Protein AF-C2L0Y9-F1 (afdb_monomer)

pLDDT: mean 70.51, std 27.74, range [26.98, 98.31]

Sequence (564 aa):
MEQQDEQKEKLQQEGDSGEAGSTPAENLQAAAEAVEEKLEEGKEELKNQAENLATEAQGQVEQLAEEAQDKVNEIAPEAEKQAEAAESKLEEAVQEAQAHAEEAAEKVQDKATELAKEAEAKAEEAAQEAGAKAEEVVAKAETVAAAAGAAVAEKASELKEKAETETDKKIKEIKAKKQVKDNAKAENAGKNNSALFVGVAVVLILLVLASFFALLPRNTKVNLDKYVTVSFDGYDGYGKALVKFDKDAYLKDYKKKIKLKKSGNFLQDSLTKNYGAAELLYDFYIDGNWKIEGDSSDGKLKNGETVKLSWGFNQEELEEQFKVKFTSKGTEFKVEGLKDVQLFDAFKDFDYKFTGISPEGAVEWKGTGDMDGSKGYYFTVEPSMDLKNGDKVKVKIEPANPESLIQKYGIAPKETEKEITVEGLPSYVEKADAISDSLLQDMQKEITDKIQSQLASQGEEVSFVGAEYLGYYFLTSKSANAFEHNIMFPVMKVNVQINIPDKSYNAQHSYYFTGAFTNLMDEGSGKVTVDLNDMDIPYHYATIDTGVVSWFSTVKFNFSGFED

Nearest PDB structures (foldseek):
  5u9o-assembly1_A  TM=3.501E-01  e=4.489E-02  Arabidopsis thaliana
  5u9o-assembly1_G  TM=3.694E-01  e=8.771E-02  Arabidopsis thaliana
  5u9o-assembly1_E  TM=3.237E-01  e=5.934E-02  Arabidopsis thaliana
  4xm4-assembly1_A  TM=2.301E-01  e=4.362E+00  Thermochaetoides thermophila

Foldseek 3Di:
DDDDDDDDDDDDDDDDDDDDDDDPVVVVVVVVVVVVVVVVVVVVVVVVVVVVVVVVVVVVVVVVVVVVVVVVVVCVVVCVPDPPVVVVVVVVVVVVVVVVVVVVVVVVVVVLVVVVVVVVVVLVVVPPPDDDPSVVVVVVVVVVSVVVVVVVVVVVVVVVVVVVVVVVVVVVVVVVVVVVVVVVDDDDDDDDDDDDPPVVVVVVVVVVVVVVVVPPLQAAEDAQVVQWDWAWEAAAQAIAIDIDGPLVVQCVVPQVPWAFDCPVDPVVVVCVVPDGLSRCCCPPAQVPQKDWAWPDPVRGHHQQTKIWIDGNGDQVVSCNGGSHHYPHPTDIDGHDDHHYQAEDAQCVQKDWDWDDAPQFIFIDIAGDDCQNCPLPKHKDKPPGGSHDAFDKIKIFIPPPDCSVSCRVPSYDYPDGMDIDGDAQHKYFDPDPVLPDPVQVVLLVVLQVVVQQVQQVVVPPQKDWPDKDWDAWDKDADPDPPDPFRIKIKTKIWTKMWGHDPVQRQTDIDTFMFIWIWTRFMDSRPSDTDTPSVPIHGPADWEKDFSVGDDDPGTDIDIGRGGYD

Structure (mmCIF, N/CA/C/O backbone):
data_AF-C2L0Y9-F1
#
_entry.id   AF-C2L0Y9-F1
#
loop_
_atom_site.group_PDB
_atom_site.id
_atom_site.type_symbol
_atom_site.label_atom_id
_atom_site.label_alt_id
_atom_site.label_comp_id
_atom_site.label_asym_id
_atom_site.label_entity_id
_atom_site.label_seq_id
_atom_site.pdbx_PDB_ins_code
_atom_site.Cartn_x
_atom_site.Cartn_y
_atom_site.Cartn_z
_atom_site.occupancy
_atom_site.B_iso_or_equiv
_atom_site.auth_seq_id
_atom_site.auth_comp_id
_atom_site.auth_asym_id
_atom_site.auth_atom_id
_atom_site.pdbx_PDB_model_num
ATOM 1 N N . MET A 1 1 ? -15.404 -46.368 -21.211 1.00 34.94 1 MET A N 1
ATOM 2 C CA . MET A 1 1 ? -15.241 -47.714 -20.638 1.00 34.94 1 MET A CA 1
ATOM 3 C C . MET A 1 1 ? -13.757 -47.917 -20.473 1.00 34.94 1 MET A C 1
ATOM 5 O O . MET A 1 1 ? -13.083 -47.820 -21.485 1.00 34.94 1 MET A O 1
ATOM 9 N N . GLU A 1 2 ? -13.343 -48.139 -19.222 1.00 36.06 2 GLU A N 1
ATOM 10 C CA . GLU A 1 2 ? -12.095 -48.810 -18.816 1.00 36.06 2 GLU A CA 1
ATOM 11 C C . GLU A 1 2 ? -10.774 -48.094 -19.136 1.00 36.06 2 GLU A C 1
ATOM 13 O O . GLU A 1 2 ? -10.619 -47.507 -20.195 1.00 36.06 2 GLU A O 1
ATOM 18 N N . GLN A 1 3 ? -9.737 -48.098 -18.305 1.00 29.48 3 GLN A N 1
ATOM 19 C CA . GLN A 1 3 ? -9.437 -48.502 -16.919 1.00 29.48 3 GLN A CA 1
ATOM 20 C C . GLN A 1 3 ? -7.968 -48.025 -16.759 1.00 29.48 3 GLN A C 1
ATOM 22 O O . GLN A 1 3 ? -7.199 -48.090 -17.714 1.00 29.48 3 GLN A O 1
ATOM 27 N N . GLN A 1 4 ? -7.609 -47.273 -15.716 1.00 35.81 4 GLN A N 1
ATOM 28 C CA . GLN A 1 4 ? -6.759 -47.776 -14.622 1.00 35.81 4 GLN A CA 1
ATOM 29 C C . GLN A 1 4 ? -5.983 -49.060 -14.947 1.00 35.81 4 GLN A C 1
ATOM 31 O O . GLN A 1 4 ? -6.583 -50.122 -14.946 1.00 35.81 4 GLN A O 1
ATOM 36 N N . ASP A 1 5 ? -4.671 -48.953 -15.167 1.00 34.69 5 ASP A N 1
ATOM 37 C CA . ASP A 1 5 ? -3.652 -49.777 -14.502 1.00 34.69 5 ASP A CA 1
ATOM 38 C C . ASP A 1 5 ? -2.239 -49.399 -14.984 1.00 34.69 5 ASP A C 1
ATOM 40 O O . ASP A 1 5 ? -2.066 -48.814 -16.048 1.00 34.69 5 ASP A O 1
ATOM 44 N N . GLU A 1 6 ? -1.246 -49.752 -14.164 1.00 31.70 6 GLU A N 1
ATOM 45 C CA . GLU A 1 6 ? 0.204 -49.740 -14.433 1.00 31.70 6 GLU A CA 1
ATOM 46 C C . GLU A 1 6 ? 0.991 -48.449 -14.152 1.00 31.70 6 GLU A C 1
ATOM 48 O O . GLU A 1 6 ? 1.558 -47.832 -15.046 1.00 31.70 6 GLU A O 1
ATOM 53 N N . GLN A 1 7 ? 1.195 -48.141 -12.864 1.00 30.95 7 GLN A N 1
ATOM 54 C CA . GLN A 1 7 ? 2.547 -47.814 -12.378 1.00 30.95 7 GLN A CA 1
ATOM 55 C C . GLN A 1 7 ? 2.789 -48.430 -10.994 1.00 30.95 7 GLN A C 1
ATOM 57 O O . GLN A 1 7 ? 2.624 -47.806 -9.947 1.00 30.95 7 GLN A O 1
ATOM 62 N N . LYS A 1 8 ? 3.219 -49.692 -11.010 1.00 29.78 8 LYS A N 1
ATOM 63 C CA . LYS A 1 8 ? 4.044 -50.298 -9.966 1.00 29.78 8 LYS A CA 1
ATOM 64 C C . LYS A 1 8 ? 5.277 -50.883 -10.646 1.00 29.78 8 LYS A C 1
ATOM 66 O O . LYS A 1 8 ? 5.159 -51.479 -11.707 1.00 29.78 8 LYS A O 1
ATOM 71 N N . GLU A 1 9 ? 6.401 -50.757 -9.944 1.00 32.25 9 GLU A N 1
ATOM 72 C CA . GLU A 1 9 ? 7.628 -51.550 -10.092 1.00 32.25 9 GLU A CA 1
ATOM 73 C C . GLU A 1 9 ? 8.746 -50.965 -10.983 1.00 32.25 9 GLU A C 1
ATOM 75 O O . GLU A 1 9 ? 8.845 -51.234 -12.176 1.00 32.25 9 GLU A O 1
ATOM 80 N N . LYS A 1 10 ? 9.692 -50.250 -10.350 1.00 30.34 10 LYS A N 1
ATOM 81 C CA . LYS A 1 10 ? 11.041 -50.802 -10.109 1.00 30.34 10 LYS A CA 1
ATOM 82 C C . LYS A 1 10 ? 11.876 -49.937 -9.158 1.00 30.34 10 LYS A C 1
ATOM 84 O O . LYS A 1 10 ? 12.154 -48.771 -9.410 1.00 30.34 10 LYS A O 1
ATOM 89 N N . LEU A 1 11 ? 12.263 -50.583 -8.065 1.00 30.64 11 LEU A N 1
ATOM 90 C CA . LEU A 1 11 ? 13.229 -50.185 -7.047 1.00 30.64 11 LEU A CA 1
ATOM 91 C C . LEU A 1 11 ? 14.613 -50.779 -7.387 1.00 30.64 11 LEU A C 1
ATOM 93 O O . LEU A 1 11 ? 14.685 -51.807 -8.056 1.00 30.64 11 LEU A O 1
ATOM 97 N N . GLN A 1 12 ? 15.646 -50.169 -6.792 1.00 30.48 12 GLN A N 1
ATOM 98 C CA . GLN A 1 12 ? 16.993 -50.684 -6.466 1.00 30.48 12 GLN A CA 1
ATOM 99 C C . GLN A 1 12 ? 18.135 -50.591 -7.497 1.00 30.48 12 GLN A C 1
ATOM 101 O O . GLN A 1 12 ? 18.236 -51.387 -8.426 1.00 30.48 12 GLN A O 1
ATOM 106 N N . GLN A 1 13 ? 19.107 -49.725 -7.170 1.00 31.06 13 GLN A N 1
ATOM 107 C CA . GLN A 1 13 ? 20.505 -50.133 -6.948 1.00 31.06 13 GLN A CA 1
ATOM 108 C C . GLN A 1 13 ? 21.202 -49.190 -5.935 1.00 31.06 13 GLN A C 1
ATOM 110 O O . GLN A 1 13 ? 21.219 -47.977 -6.121 1.00 31.06 13 GLN A O 1
ATOM 115 N N . GLU A 1 14 ? 21.712 -49.785 -4.848 1.00 33.28 14 GLU A N 1
ATOM 116 C CA . GLU A 1 14 ? 22.628 -49.256 -3.810 1.00 33.28 14 GLU A CA 1
ATOM 117 C C . GLU A 1 14 ? 24.024 -48.967 -4.421 1.00 33.28 14 GLU A C 1
ATOM 119 O O . GLU A 1 14 ? 24.337 -49.522 -5.470 1.00 33.28 14 GLU A O 1
ATOM 124 N N . GLY A 1 15 ? 24.960 -48.184 -3.875 1.00 30.27 15 GLY A N 1
ATOM 125 C CA . GLY A 1 15 ? 25.154 -47.516 -2.585 1.00 30.27 15 GLY A CA 1
ATOM 126 C C . GLY A 1 15 ? 26.650 -47.134 -2.442 1.00 30.27 15 GLY A C 1
ATOM 127 O O . GLY A 1 15 ? 27.455 -47.518 -3.290 1.00 30.27 15 GLY A O 1
ATOM 128 N N . ASP A 1 16 ? 26.980 -46.452 -1.335 1.00 31.52 16 ASP A N 1
ATOM 129 C CA . ASP A 1 16 ? 28.316 -46.095 -0.789 1.00 31.52 16 ASP A CA 1
ATOM 130 C C . ASP A 1 16 ? 28.848 -44.693 -1.193 1.00 31.52 16 ASP A C 1
ATOM 132 O O . ASP A 1 16 ? 28.944 -44.380 -2.373 1.00 31.52 16 ASP A O 1
ATOM 136 N N . SER A 1 17 ? 29.166 -43.740 -0.301 1.00 29.92 17 SER A N 1
ATOM 137 C CA . SER A 1 17 ? 29.747 -43.829 1.052 1.00 29.92 17 SER A CA 1
ATOM 138 C C . SER A 1 17 ? 29.563 -42.524 1.869 1.00 29.92 17 SER A C 1
ATOM 140 O O . SER A 1 17 ? 29.747 -41.445 1.300 1.00 29.92 17 SER A O 1
ATOM 142 N N . GLY A 1 18 ? 29.326 -42.608 3.194 1.00 30.64 18 GLY A N 1
ATOM 143 C CA . GLY A 1 18 ? 29.577 -41.507 4.156 1.00 30.64 18 GLY A CA 1
ATOM 144 C C . GLY A 1 18 ? 28.571 -41.323 5.313 1.00 30.64 18 GLY A C 1
ATOM 145 O O . GLY A 1 18 ? 27.658 -40.514 5.197 1.00 30.64 18 GLY A O 1
ATOM 146 N N . GLU A 1 19 ? 28.783 -42.057 6.417 1.00 31.34 19 GLU A N 1
ATOM 147 C CA . GLU A 1 19 ? 28.155 -42.020 7.767 1.00 31.34 19 GLU A CA 1
ATOM 148 C C . GLU A 1 19 ? 27.961 -40.617 8.394 1.00 31.34 19 GLU A C 1
ATOM 150 O O . GLU A 1 19 ? 28.759 -39.720 8.147 1.00 31.34 19 GLU A O 1
ATOM 155 N N . ALA A 1 20 ? 27.021 -40.339 9.308 1.00 31.22 20 ALA A N 1
ATOM 156 C CA . ALA A 1 20 ? 25.920 -41.091 9.918 1.00 31.22 20 ALA A CA 1
ATOM 157 C C . ALA A 1 20 ? 24.871 -40.057 10.388 1.00 31.22 20 ALA A C 1
ATOM 159 O O . ALA A 1 20 ? 25.172 -39.194 11.212 1.00 31.22 20 ALA A O 1
ATOM 160 N N . GLY A 1 21 ? 23.662 -40.110 9.826 1.00 32.19 21 GLY A N 1
ATOM 161 C CA . GLY A 1 21 ? 22.520 -39.292 10.239 1.00 32.19 21 GLY A CA 1
ATOM 162 C C . GLY A 1 21 ? 21.610 -40.101 11.155 1.00 32.19 21 GLY A C 1
ATOM 163 O O . GLY A 1 21 ? 21.280 -41.241 10.824 1.00 32.19 21 GLY A O 1
ATOM 164 N N . SER A 1 22 ? 21.233 -39.519 12.294 1.00 33.62 22 SER A N 1
ATOM 165 C CA . SER A 1 22 ? 20.304 -40.118 13.252 1.00 33.62 22 SER A CA 1
ATOM 166 C C . SER A 1 22 ? 18.978 -40.490 12.582 1.00 33.62 22 SER A C 1
ATOM 168 O O . SER A 1 22 ? 18.452 -39.780 11.719 1.00 33.62 22 SER A O 1
ATOM 170 N N . THR A 1 23 ? 18.440 -41.647 12.952 1.00 39.12 23 THR A N 1
ATOM 171 C CA . THR A 1 23 ? 17.192 -42.180 12.391 1.00 39.12 23 THR A CA 1
ATOM 172 C C . THR A 1 23 ? 15.957 -41.444 12.940 1.00 39.12 23 THR A C 1
ATOM 174 O O . THR A 1 23 ? 15.996 -40.906 14.047 1.00 39.12 23 THR A O 1
ATOM 177 N N . PRO A 1 24 ? 14.804 -41.454 12.234 1.00 35.44 24 PRO A N 1
ATOM 178 C CA . PRO A 1 24 ? 13.542 -40.893 12.739 1.00 35.44 24 PRO A CA 1
ATOM 179 C C . PRO A 1 24 ? 13.100 -41.458 14.101 1.00 35.44 24 PRO A C 1
ATOM 181 O O . PRO A 1 24 ? 12.383 -40.784 14.830 1.00 35.44 24 PRO A O 1
ATOM 184 N N . ALA A 1 25 ? 13.549 -42.667 14.461 1.00 32.09 25 ALA A N 1
ATOM 185 C CA . ALA A 1 25 ? 13.319 -43.273 15.770 1.00 32.09 25 ALA A CA 1
ATOM 186 C C . ALA A 1 25 ? 14.187 -42.647 16.880 1.00 32.09 25 ALA A C 1
ATOM 188 O O . ALA A 1 25 ? 13.694 -42.458 17.986 1.00 32.09 25 ALA A O 1
ATOM 189 N N . GLU A 1 26 ? 15.432 -42.259 16.582 1.00 33.50 26 GLU A N 1
ATOM 190 C CA . GLU A 1 26 ? 16.305 -41.531 17.519 1.00 33.50 26 GLU A CA 1
ATOM 191 C C . GLU A 1 26 ? 15.838 -40.081 17.713 1.00 33.50 26 GLU A C 1
ATOM 193 O O . GLU A 1 26 ? 15.889 -39.573 18.827 1.00 33.50 26 GLU A O 1
ATOM 198 N N . ASN A 1 27 ? 15.286 -39.441 16.674 1.00 33.22 27 ASN A N 1
ATOM 199 C CA . ASN A 1 27 ? 14.658 -38.119 16.800 1.00 33.22 27 ASN A CA 1
ATOM 200 C C . ASN A 1 27 ? 13.308 -38.168 17.549 1.00 33.22 27 ASN A C 1
ATOM 202 O O . ASN A 1 27 ? 12.984 -37.216 18.253 1.00 33.22 27 ASN A O 1
ATOM 206 N N . LEU A 1 28 ? 12.538 -39.263 17.449 1.00 30.70 28 LEU A N 1
ATOM 207 C CA . LEU A 1 28 ? 11.334 -39.474 18.269 1.00 30.70 28 LEU A CA 1
ATOM 208 C C . LEU A 1 28 ? 11.675 -39.793 19.728 1.00 30.70 28 LEU A C 1
ATOM 210 O O . LEU A 1 28 ? 10.949 -39.372 20.621 1.00 30.70 28 LEU A O 1
ATOM 214 N N . GLN A 1 29 ? 12.761 -40.527 19.973 1.00 34.19 29 GLN A N 1
ATOM 215 C CA . GLN A 1 29 ? 13.218 -40.829 21.325 1.00 34.19 29 GLN A CA 1
ATOM 216 C C . GLN A 1 29 ? 13.810 -39.586 22.001 1.00 34.19 29 GLN A C 1
ATOM 218 O O . GLN A 1 29 ? 13.457 -39.310 23.137 1.00 34.19 29 GLN A O 1
ATOM 223 N N . ALA A 1 30 ? 14.594 -38.776 21.284 1.00 33.28 30 ALA A N 1
ATOM 224 C CA . ALA A 1 30 ? 15.075 -37.486 21.783 1.00 33.28 30 ALA A CA 1
ATOM 225 C C . ALA A 1 30 ? 13.929 -36.483 22.024 1.00 33.28 30 ALA A C 1
ATOM 227 O O . ALA A 1 30 ? 13.977 -35.711 22.977 1.00 33.28 30 ALA A O 1
ATOM 228 N N . ALA A 1 31 ? 12.873 -36.508 21.199 1.00 31.12 31 ALA A N 1
ATOM 229 C CA . ALA A 1 31 ? 11.664 -35.714 21.429 1.00 31.12 31 ALA A CA 1
ATOM 230 C C . ALA A 1 31 ? 10.835 -36.237 22.616 1.00 31.12 31 ALA A C 1
ATOM 232 O O . ALA A 1 31 ? 10.310 -35.435 23.380 1.00 31.12 31 ALA A O 1
ATOM 233 N N . ALA A 1 32 ? 10.744 -37.557 22.808 1.00 31.89 32 ALA A N 1
ATOM 234 C CA . ALA A 1 32 ? 10.077 -38.163 23.958 1.00 31.89 32 ALA A CA 1
ATOM 235 C C . ALA A 1 32 ? 10.835 -37.894 25.267 1.00 31.89 32 ALA A C 1
ATOM 237 O O . ALA A 1 32 ? 10.204 -37.531 26.251 1.00 31.89 32 ALA A O 1
ATOM 238 N N . GLU A 1 33 ? 12.167 -37.983 25.259 1.00 36.28 33 GLU A N 1
ATOM 239 C CA . GLU A 1 33 ? 13.026 -37.660 26.405 1.00 36.28 33 GLU A CA 1
ATOM 240 C C . GLU A 1 33 ? 12.974 -36.158 26.734 1.00 36.28 33 GLU A C 1
ATOM 242 O O . GLU A 1 33 ? 12.863 -35.803 27.900 1.00 36.28 33 GLU A O 1
ATOM 247 N N . ALA A 1 34 ? 12.931 -35.268 25.732 1.00 34.47 34 ALA A N 1
ATOM 248 C CA . ALA A 1 34 ? 12.760 -33.825 25.949 1.00 34.47 34 ALA A CA 1
ATOM 249 C C . ALA A 1 34 ? 11.350 -33.442 26.443 1.00 34.47 34 ALA A C 1
ATOM 251 O O . ALA A 1 34 ? 11.187 -32.458 27.166 1.00 34.47 34 ALA A O 1
ATOM 252 N N . VAL A 1 35 ? 10.315 -34.195 26.053 1.00 33.12 35 VAL A N 1
ATOM 253 C CA . VAL A 1 35 ? 8.950 -34.043 26.584 1.00 33.12 35 VAL A CA 1
ATOM 254 C C . VAL A 1 35 ? 8.866 -34.589 28.008 1.00 33.12 35 VAL A C 1
ATOM 256 O O . VAL A 1 35 ? 8.216 -33.971 28.840 1.00 33.12 35 VAL A O 1
ATOM 259 N N . GLU A 1 36 ? 9.543 -35.696 28.311 1.00 35.75 36 GLU A N 1
ATOM 260 C CA . GLU A 1 36 ? 9.601 -36.297 29.647 1.00 35.75 36 GLU A CA 1
ATOM 261 C C . GLU A 1 36 ? 10.412 -35.428 30.624 1.00 35.75 36 GLU A C 1
ATOM 263 O O . GLU A 1 36 ? 9.969 -35.217 31.748 1.00 35.75 36 GLU A O 1
ATOM 268 N N . GLU A 1 37 ? 11.513 -34.816 30.176 1.00 37.41 37 GLU A N 1
ATOM 269 C CA . GLU A 1 37 ? 12.295 -33.827 30.933 1.00 37.41 37 GLU A CA 1
ATOM 270 C C . GLU A 1 37 ? 11.464 -32.572 31.239 1.00 37.41 37 GLU A C 1
ATOM 272 O O . GLU A 1 37 ? 11.368 -32.168 32.395 1.00 37.41 37 GLU A O 1
ATOM 277 N N . LYS A 1 38 ? 10.754 -32.016 30.245 1.00 35.28 38 LYS A N 1
ATOM 278 C CA . LYS A 1 38 ? 9.848 -30.871 30.457 1.00 35.28 38 LYS A CA 1
ATOM 279 C C . LYS A 1 38 ? 8.621 -31.205 31.305 1.00 35.28 38 LYS A C 1
ATOM 281 O O . LYS A 1 38 ? 8.091 -30.333 31.992 1.00 35.28 38 LYS A O 1
ATOM 286 N N . LEU A 1 39 ? 8.151 -32.450 31.252 1.00 33.28 39 LEU A N 1
ATOM 287 C CA . LEU A 1 39 ? 7.065 -32.940 32.096 1.00 33.28 39 LEU A CA 1
ATOM 288 C C . LEU A 1 39 ? 7.531 -33.074 33.550 1.00 33.28 39 LEU A C 1
ATOM 290 O O . LEU A 1 39 ? 6.766 -32.760 34.459 1.00 33.28 39 LEU A O 1
ATOM 294 N N . GLU A 1 40 ? 8.770 -33.509 33.776 1.00 37.25 40 GLU A N 1
ATOM 295 C CA . GLU A 1 40 ? 9.330 -33.656 35.118 1.00 37.25 40 GLU A CA 1
ATOM 296 C C . GLU A 1 40 ? 9.726 -32.306 35.727 1.00 37.25 40 GLU A C 1
ATOM 298 O O . GLU A 1 40 ? 9.403 -32.064 36.889 1.00 37.25 40 GLU A O 1
ATOM 303 N N . GLU A 1 41 ? 10.266 -31.379 34.928 1.00 38.06 41 GLU A N 1
ATOM 304 C CA . GLU A 1 41 ? 10.448 -29.972 35.314 1.00 38.06 41 GLU A CA 1
ATOM 305 C C . GLU A 1 41 ? 9.104 -29.319 35.674 1.00 38.06 41 GLU A C 1
ATOM 307 O O . GLU A 1 41 ? 8.985 -28.697 36.728 1.00 38.06 41 GLU A O 1
ATOM 312 N N . GLY A 1 42 ? 8.056 -29.533 34.868 1.00 35.34 42 GLY A N 1
ATOM 313 C CA . GLY A 1 42 ? 6.709 -29.026 35.147 1.00 35.34 42 GLY A CA 1
ATOM 314 C C . GLY A 1 42 ? 6.062 -29.646 36.394 1.00 35.34 42 GLY A C 1
ATOM 315 O O . GLY A 1 42 ? 5.389 -28.943 37.151 1.00 35.34 42 GLY A O 1
ATOM 316 N N . LYS A 1 43 ? 6.284 -30.942 36.662 1.00 36.00 43 LYS A N 1
ATOM 317 C CA . LYS A 1 43 ? 5.836 -31.607 37.902 1.00 36.00 43 LYS A CA 1
ATOM 318 C C . LYS A 1 43 ? 6.576 -31.088 39.126 1.00 36.00 43 LYS A C 1
ATOM 320 O O . LYS A 1 43 ? 5.954 -30.914 40.171 1.00 36.00 43 LYS A O 1
ATOM 325 N N . GLU A 1 44 ? 7.882 -30.870 39.021 1.00 39.56 44 GLU A N 1
ATOM 326 C CA . GLU A 1 44 ? 8.702 -30.376 40.123 1.00 39.56 44 GLU A CA 1
ATOM 327 C C . GLU A 1 44 ? 8.402 -28.899 40.412 1.00 39.56 44 GLU A C 1
ATOM 329 O O . GLU A 1 44 ? 8.277 -28.514 41.573 1.00 39.56 44 GLU A O 1
ATOM 334 N N . GLU A 1 45 ? 8.152 -28.088 39.382 1.00 38.16 45 GLU A N 1
ATOM 335 C CA . GLU A 1 45 ? 7.732 -26.691 39.512 1.00 38.16 45 GLU A CA 1
ATOM 336 C C . GLU A 1 45 ? 6.327 -26.567 40.129 1.00 38.16 45 GLU A C 1
ATOM 338 O O . GLU A 1 45 ? 6.134 -25.786 41.063 1.00 38.16 45 GLU A O 1
ATOM 343 N N . LEU A 1 46 ? 5.369 -27.404 39.709 1.00 34.62 46 LEU A N 1
ATOM 344 C CA . LEU A 1 46 ? 4.030 -27.477 40.314 1.00 34.62 46 LEU A CA 1
ATOM 345 C C . LEU A 1 46 ? 4.061 -28.011 41.751 1.00 34.62 46 LEU A C 1
ATOM 347 O O . LEU A 1 46 ? 3.355 -27.488 42.614 1.00 34.62 46 LEU A O 1
ATOM 351 N N . LYS A 1 47 ? 4.894 -29.018 42.036 1.00 39.81 47 LYS A N 1
ATOM 352 C CA . LYS A 1 47 ? 5.099 -29.542 43.392 1.00 39.81 47 LYS A CA 1
ATOM 353 C C . LYS A 1 47 ? 5.715 -28.480 44.301 1.00 39.81 47 LYS A C 1
ATOM 355 O O . LYS A 1 47 ? 5.224 -28.289 45.406 1.00 39.81 47 LYS A O 1
ATOM 360 N N . ASN A 1 48 ? 6.720 -27.748 43.827 1.00 42.69 48 ASN A N 1
ATOM 361 C CA . ASN A 1 48 ? 7.350 -26.666 44.582 1.00 42.69 48 ASN A CA 1
ATOM 362 C C . ASN A 1 48 ? 6.386 -25.489 44.798 1.00 42.69 48 ASN A C 1
ATOM 364 O O . ASN A 1 48 ? 6.387 -24.892 45.872 1.00 42.69 48 ASN A O 1
ATOM 368 N N . GLN A 1 49 ? 5.524 -25.169 43.826 1.00 38.34 49 GLN A N 1
ATOM 369 C CA . GLN A 1 49 ? 4.466 -24.168 44.004 1.00 38.34 49 GLN A CA 1
ATOM 370 C C . GLN A 1 49 ? 3.415 -24.624 45.024 1.00 38.34 49 GLN A C 1
ATOM 372 O O . GLN A 1 49 ? 3.032 -23.835 45.887 1.00 38.34 49 GLN A O 1
ATOM 377 N N . ALA A 1 50 ? 2.999 -25.892 44.982 1.00 36.06 50 ALA A N 1
ATOM 378 C CA . ALA A 1 50 ? 2.063 -26.464 45.945 1.00 36.06 50 ALA A CA 1
ATOM 379 C C . ALA A 1 50 ? 2.662 -26.560 47.361 1.00 36.06 50 ALA A C 1
ATOM 381 O O . ALA A 1 50 ? 1.986 -26.224 48.330 1.00 36.06 50 ALA A O 1
ATOM 382 N N . GLU A 1 51 ? 3.932 -26.954 47.496 1.00 40.91 51 GLU A N 1
ATOM 383 C CA . GLU A 1 51 ? 4.648 -27.010 48.777 1.00 40.91 51 GLU A CA 1
ATOM 384 C C . GLU A 1 51 ? 4.908 -25.607 49.347 1.00 40.91 51 GLU A C 1
ATOM 386 O O . GLU A 1 51 ? 4.743 -25.401 50.550 1.00 40.91 51 GLU A O 1
ATOM 391 N N . ASN A 1 52 ? 5.224 -24.615 48.506 1.00 40.75 52 ASN A N 1
ATOM 392 C CA . ASN A 1 52 ? 5.358 -23.219 48.934 1.00 40.75 52 ASN A CA 1
ATOM 393 C C . ASN A 1 52 ? 4.016 -22.627 49.380 1.00 40.75 52 ASN A C 1
ATOM 395 O O . ASN A 1 52 ? 3.959 -22.015 50.442 1.00 40.75 52 ASN A O 1
ATOM 399 N N . LEU A 1 53 ? 2.931 -22.862 48.635 1.00 36.38 53 LEU A N 1
ATOM 400 C CA . LEU A 1 53 ? 1.581 -22.431 49.018 1.00 36.38 53 LEU A CA 1
ATOM 401 C C . LEU A 1 53 ? 1.097 -23.130 50.294 1.00 36.38 53 LEU A C 1
ATOM 403 O O . LEU A 1 53 ? 0.468 -22.493 51.135 1.00 36.38 53 LEU A O 1
ATOM 407 N N . ALA A 1 54 ? 1.418 -24.414 50.476 1.00 36.47 54 ALA A N 1
ATOM 408 C CA . ALA A 1 54 ? 1.115 -25.149 51.701 1.00 36.47 54 ALA A CA 1
ATOM 409 C C . ALA A 1 54 ? 1.924 -24.625 52.897 1.00 36.47 54 ALA A C 1
ATOM 411 O O . ALA A 1 54 ? 1.379 -24.498 53.990 1.00 36.47 54 ALA A O 1
ATOM 412 N N . THR A 1 55 ? 3.194 -24.267 52.691 1.00 41.62 55 THR A N 1
ATOM 413 C CA . THR A 1 55 ? 4.059 -23.687 53.731 1.00 41.62 55 THR A CA 1
ATOM 414 C C . THR A 1 55 ? 3.622 -22.265 54.093 1.00 41.62 55 THR A C 1
ATOM 416 O O . THR A 1 55 ? 3.609 -21.905 55.268 1.00 41.62 55 THR A O 1
ATOM 419 N N . GLU A 1 56 ? 3.206 -21.463 53.111 1.00 40.69 56 GLU A N 1
ATOM 420 C CA . GLU A 1 56 ? 2.683 -20.109 53.316 1.00 40.69 56 GLU A CA 1
ATOM 421 C C . GLU A 1 56 ? 1.317 -20.139 54.021 1.00 40.69 56 GLU A C 1
ATOM 423 O O . GLU A 1 56 ? 1.101 -19.396 54.979 1.00 40.69 56 GLU A O 1
ATOM 428 N N . ALA A 1 57 ? 0.434 -21.067 53.637 1.00 36.72 57 ALA A N 1
ATOM 429 C CA . ALA A 1 57 ? -0.832 -21.308 54.326 1.00 36.72 57 ALA A CA 1
ATOM 430 C C . ALA A 1 57 ? -0.620 -21.841 55.755 1.00 36.72 57 ALA A C 1
ATOM 432 O O . ALA A 1 57 ? -1.289 -21.389 56.682 1.00 36.72 57 ALA A O 1
ATOM 433 N N . GLN A 1 58 ? 0.342 -22.747 55.966 1.00 38.47 58 GLN A N 1
ATOM 434 C CA . GLN A 1 58 ? 0.707 -23.236 57.298 1.00 38.47 58 GLN A CA 1
ATOM 435 C C . GLN A 1 58 ? 1.259 -22.103 58.176 1.00 38.47 58 GLN A C 1
ATOM 437 O O . GLN A 1 58 ? 0.864 -21.994 59.334 1.00 38.47 58 GLN A O 1
ATOM 442 N N . GLY A 1 59 ? 2.100 -21.226 57.619 1.00 40.75 59 GLY A N 1
ATOM 443 C CA . GLY A 1 59 ? 2.628 -20.053 58.316 1.00 40.75 59 GLY A CA 1
ATOM 444 C C . GLY A 1 59 ? 1.535 -19.056 58.706 1.00 40.75 59 GLY A C 1
ATOM 445 O O . GLY A 1 59 ? 1.527 -18.577 59.835 1.00 40.75 59 GLY A O 1
ATOM 446 N N . GLN A 1 60 ? 0.566 -18.793 57.823 1.00 37.72 60 GLN A N 1
ATOM 447 C CA . GLN A 1 60 ? -0.573 -17.918 58.129 1.00 37.72 60 GLN A CA 1
ATOM 448 C C . GLN A 1 60 ? -1.490 -18.513 59.207 1.00 37.72 60 GLN A C 1
ATOM 450 O O . GLN A 1 60 ? -1.976 -17.785 60.071 1.00 37.72 60 GLN A O 1
ATOM 455 N N . VAL A 1 61 ? -1.688 -19.834 59.204 1.00 34.69 61 VAL A N 1
ATOM 456 C CA . VAL A 1 61 ? -2.483 -20.537 60.224 1.00 34.69 61 VAL A CA 1
ATOM 457 C C . VAL A 1 61 ? -1.759 -20.586 61.574 1.00 34.69 61 VAL A C 1
ATOM 459 O O . VAL A 1 61 ? -2.398 -20.358 62.600 1.00 34.69 61 VAL A O 1
ATOM 462 N N . GLU A 1 62 ? -0.442 -20.820 61.605 1.00 40.81 62 GLU A N 1
ATOM 463 C CA . GLU A 1 62 ? 0.359 -20.754 62.840 1.00 40.81 62 GLU A CA 1
ATOM 464 C C . GLU A 1 62 ? 0.381 -19.336 63.417 1.00 40.81 62 GLU A C 1
ATOM 466 O O . GLU A 1 62 ? 0.180 -19.171 64.617 1.00 40.81 62 GLU A O 1
ATOM 471 N N . GLN A 1 63 ? 0.518 -18.314 62.572 1.00 40.19 63 GLN A N 1
ATOM 472 C CA . GLN A 1 63 ? 0.530 -16.912 62.991 1.00 40.19 63 GLN A CA 1
ATOM 473 C C . GLN A 1 63 ? -0.833 -16.463 63.549 1.00 40.19 63 GLN A C 1
ATOM 475 O O . GLN A 1 63 ? -0.891 -15.776 64.569 1.00 40.19 63 GLN A O 1
ATOM 480 N N . LEU A 1 64 ? -1.938 -16.914 62.943 1.00 35.41 64 LEU A N 1
ATOM 481 C CA . LEU A 1 64 ? -3.296 -16.682 63.449 1.00 35.41 64 LEU A CA 1
ATOM 482 C C . LEU A 1 64 ? -3.584 -17.462 64.743 1.00 35.41 64 LEU A C 1
ATOM 484 O O . LEU A 1 64 ? -4.293 -16.960 65.618 1.00 35.41 64 LEU A O 1
ATOM 488 N N . ALA A 1 65 ? -3.024 -18.666 64.897 1.00 36.16 65 ALA A N 1
ATOM 489 C CA . ALA A 1 65 ? -3.135 -19.452 66.124 1.00 36.16 65 ALA A CA 1
ATOM 490 C C . ALA A 1 65 ? -2.318 -18.844 67.279 1.00 36.16 65 ALA A C 1
ATOM 492 O O . ALA A 1 65 ? -2.789 -18.839 68.417 1.00 36.16 65 ALA A O 1
ATOM 493 N N . GLU A 1 66 ? -1.135 -18.288 66.999 1.00 41.97 66 GLU A N 1
ATOM 494 C CA . GLU A 1 66 ? -0.302 -17.577 67.978 1.00 41.97 66 GLU A CA 1
ATOM 495 C C . GLU A 1 66 ? -0.959 -16.255 68.412 1.00 41.97 66 GLU A C 1
ATOM 497 O O . GLU A 1 66 ? -1.096 -16.009 69.611 1.00 41.97 66 GLU A O 1
ATOM 502 N N . GLU A 1 67 ? -1.505 -15.468 67.473 1.00 39.19 67 GLU A N 1
ATOM 503 C CA . GLU A 1 67 ? -2.288 -14.260 67.790 1.00 39.19 67 GLU A CA 1
ATOM 504 C C . GLU A 1 67 ? -3.554 -14.569 68.607 1.00 39.19 67 GLU A C 1
ATOM 506 O O . GLU A 1 67 ? -3.942 -13.789 69.485 1.00 39.19 67 GLU A O 1
ATOM 511 N N . ALA A 1 68 ? -4.213 -15.701 68.343 1.00 35.59 68 ALA A N 1
ATOM 512 C CA . ALA A 1 68 ? -5.355 -16.157 69.130 1.00 35.59 68 ALA A CA 1
ATOM 513 C C . ALA A 1 68 ? -4.931 -16.587 70.546 1.00 35.59 68 ALA A C 1
ATOM 515 O O . ALA A 1 68 ? -5.605 -16.245 71.522 1.00 35.59 68 ALA A O 1
ATOM 516 N N . GLN A 1 69 ? -3.799 -17.283 70.683 1.00 36.66 69 GLN A N 1
ATOM 517 C CA . GLN A 1 69 ? -3.243 -17.710 71.969 1.00 36.66 69 GLN A CA 1
ATOM 518 C C . GLN A 1 69 ? -2.795 -16.511 72.825 1.00 36.66 69 GLN A C 1
ATOM 520 O O . GLN A 1 69 ? -3.042 -16.492 74.035 1.00 36.66 69 GLN A O 1
ATOM 525 N N . ASP A 1 70 ? -2.192 -15.493 72.210 1.00 42.16 70 ASP A N 1
ATOM 526 C CA . ASP A 1 70 ? -1.756 -14.269 72.885 1.00 42.16 70 ASP A CA 1
ATOM 527 C C . ASP A 1 70 ? -2.942 -13.422 73.351 1.00 42.16 70 ASP A C 1
ATOM 529 O O . ASP A 1 70 ? -2.973 -13.016 74.515 1.00 42.16 70 ASP A O 1
ATOM 533 N N . LYS A 1 71 ? -3.993 -13.276 72.528 1.00 40.72 71 LYS A N 1
ATOM 534 C CA . LYS A 1 71 ? -5.258 -12.643 72.952 1.00 40.72 71 LYS A CA 1
ATOM 535 C C . LYS A 1 71 ? -5.923 -13.404 74.104 1.00 40.72 71 LYS A C 1
ATOM 537 O O . LYS A 1 71 ? -6.445 -12.788 75.031 1.00 40.72 71 LYS A O 1
ATOM 542 N N . VAL A 1 72 ? -5.870 -14.739 74.106 1.00 32.72 72 VAL A N 1
ATOM 543 C CA . VAL A 1 72 ? -6.385 -15.572 75.211 1.00 32.72 72 VAL A CA 1
ATOM 544 C C . VAL A 1 72 ? -5.579 -15.372 76.504 1.00 32.72 72 VAL A C 1
ATOM 546 O O . VAL A 1 72 ? -6.168 -15.304 77.587 1.00 32.72 72 VAL A O 1
ATOM 549 N N . ASN A 1 73 ? -4.253 -15.241 76.417 1.00 40.66 73 ASN A N 1
ATOM 550 C CA . ASN A 1 73 ? -3.379 -15.010 77.572 1.00 40.66 73 ASN A CA 1
ATOM 551 C C . ASN A 1 73 ? -3.472 -13.573 78.120 1.00 40.66 73 ASN A C 1
ATOM 553 O O . ASN A 1 73 ? -3.318 -13.372 79.326 1.00 40.66 73 ASN A O 1
ATOM 557 N N . GLU A 1 74 ? -3.762 -12.591 77.264 1.00 39.00 74 GLU A N 1
ATOM 558 C CA . GLU A 1 74 ? -3.930 -11.177 77.626 1.00 39.00 74 GLU A CA 1
ATOM 559 C C . GLU A 1 74 ? -5.263 -10.912 78.354 1.00 39.00 74 GLU A C 1
ATOM 561 O O . GLU A 1 74 ? -5.321 -10.103 79.281 1.00 39.00 74 GLU A O 1
ATOM 566 N N . ILE A 1 75 ? -6.321 -11.662 78.016 1.00 35.12 75 ILE A N 1
ATOM 567 C CA . ILE A 1 75 ? -7.655 -11.558 78.642 1.00 35.12 75 ILE A CA 1
ATOM 568 C C . ILE A 1 75 ? -7.735 -12.353 79.970 1.00 35.12 75 ILE A C 1
ATOM 570 O O . ILE A 1 75 ? -8.541 -12.041 80.853 1.00 35.12 75 ILE A O 1
ATOM 574 N N . ALA A 1 76 ? -6.870 -13.358 80.164 1.00 33.00 76 ALA A N 1
ATOM 575 C CA . ALA A 1 76 ? -6.856 -14.237 81.340 1.00 33.00 76 ALA A CA 1
ATOM 576 C C . ALA A 1 76 ? -6.664 -13.544 82.719 1.00 33.00 76 ALA A C 1
ATOM 578 O O . ALA A 1 76 ? -7.326 -13.967 83.670 1.00 33.00 76 ALA A O 1
ATOM 579 N N . PRO A 1 77 ? -5.819 -12.506 82.899 1.00 37.84 77 PRO A N 1
ATOM 580 C CA . PRO A 1 77 ? -5.666 -11.833 84.196 1.00 37.84 77 PRO A CA 1
ATOM 581 C C . PRO A 1 77 ? -6.795 -10.839 84.533 1.00 37.84 77 PRO A C 1
ATOM 583 O O . PRO A 1 77 ? -7.048 -10.594 85.714 1.00 37.84 77 PRO A O 1
ATOM 586 N N . GLU A 1 78 ? -7.528 -10.303 83.548 1.00 37.19 78 GLU A N 1
ATOM 587 C CA . GLU A 1 78 ? -8.740 -9.496 83.801 1.00 37.19 78 GLU A CA 1
ATOM 588 C C . GLU A 1 78 ? -9.980 -10.365 84.112 1.00 37.19 78 GLU A C 1
ATOM 590 O O . GLU A 1 78 ? -10.950 -9.891 84.717 1.00 37.19 78 GLU A O 1
ATOM 595 N N . ALA A 1 79 ? -9.919 -11.666 83.797 1.00 33.03 79 ALA A N 1
ATOM 596 C CA . ALA A 1 79 ? -10.983 -12.651 84.004 1.00 33.03 79 ALA A CA 1
ATOM 597 C C . ALA A 1 79 ? -11.280 -12.997 85.480 1.00 33.03 79 ALA A C 1
ATOM 599 O O . ALA A 1 79 ? -12.288 -13.644 85.770 1.00 33.03 79 ALA A O 1
ATOM 600 N N . GLU A 1 80 ? -10.476 -12.541 86.447 1.00 35.22 80 GLU A N 1
ATOM 601 C CA . GLU A 1 80 ? -10.754 -12.791 87.871 1.00 35.22 80 GLU A CA 1
ATOM 602 C C . GLU A 1 80 ? -11.882 -11.907 88.449 1.00 35.22 80 GLU A C 1
ATOM 604 O O . GLU A 1 80 ? -12.341 -12.160 89.567 1.00 35.22 80 GLU A O 1
ATOM 609 N N . LYS A 1 81 ? -12.370 -10.889 87.711 1.00 42.88 81 LYS A N 1
ATOM 610 C CA . LYS A 1 81 ? -13.332 -9.899 88.242 1.00 42.88 81 LYS A CA 1
ATOM 611 C C . LYS A 1 81 ? -14.711 -9.814 87.579 1.00 42.88 81 LYS A C 1
ATOM 613 O O . LYS A 1 81 ? -15.595 -9.234 88.209 1.00 42.88 81 LYS A O 1
ATOM 618 N N . GLN A 1 82 ? -14.951 -10.364 86.385 1.00 40.03 82 GLN A N 1
ATOM 619 C CA . GLN A 1 82 ? -16.271 -10.291 85.723 1.00 40.03 82 GLN A CA 1
ATOM 620 C C . GLN A 1 82 ? -16.550 -11.531 84.856 1.00 40.03 82 GLN A C 1
ATOM 622 O O . GLN A 1 82 ? -16.145 -11.602 83.703 1.00 40.03 82 GLN A O 1
ATOM 627 N N . ALA A 1 83 ? -17.250 -12.520 85.420 1.00 35.16 83 ALA A N 1
ATOM 628 C CA . ALA A 1 83 ? -17.356 -13.863 84.839 1.00 35.16 83 ALA A CA 1
ATOM 629 C C . ALA A 1 83 ? -18.462 -14.060 83.772 1.00 35.16 83 ALA A C 1
ATOM 631 O O . ALA A 1 83 ? -18.352 -14.995 82.994 1.00 35.16 83 ALA A O 1
ATOM 632 N N . GLU A 1 84 ? -19.503 -13.219 83.686 1.00 39.09 84 GLU A N 1
ATOM 633 C CA . GLU A 1 84 ? -20.644 -13.466 82.766 1.00 39.09 84 GLU A CA 1
ATOM 634 C C . GLU A 1 84 ? -20.499 -12.804 81.380 1.00 39.09 84 GLU A C 1
ATOM 636 O O . GLU A 1 84 ? -20.952 -13.354 80.382 1.00 39.09 84 GLU A O 1
ATOM 641 N N . ALA A 1 85 ? -19.833 -11.647 81.279 1.00 36.22 85 ALA A N 1
ATOM 642 C CA . ALA A 1 85 ? -19.629 -10.954 79.998 1.00 36.22 85 ALA A CA 1
ATOM 643 C C . ALA A 1 85 ? -18.473 -11.541 79.163 1.00 36.22 85 ALA A C 1
ATOM 645 O O . ALA A 1 85 ? -18.402 -11.312 77.957 1.00 36.22 85 ALA A O 1
ATOM 646 N N . ALA A 1 86 ? -17.568 -12.284 79.807 1.00 33.44 86 ALA A N 1
ATOM 647 C CA . ALA A 1 86 ? -16.437 -12.942 79.162 1.00 33.44 86 ALA A CA 1
ATOM 648 C C . ALA A 1 86 ? -16.823 -14.302 78.552 1.00 33.44 86 ALA A C 1
ATOM 650 O O . ALA A 1 86 ? -16.296 -14.650 77.506 1.00 33.44 86 ALA A O 1
ATOM 651 N N . GLU A 1 87 ? -17.775 -15.034 79.146 1.00 36.88 87 GLU A N 1
ATOM 652 C CA . GLU A 1 87 ? -18.235 -16.348 78.655 1.00 36.88 87 GLU A CA 1
ATOM 653 C C . GLU A 1 87 ? -18.930 -16.227 77.285 1.00 36.88 87 GLU A C 1
ATOM 655 O O . GLU A 1 87 ? -18.575 -16.935 76.349 1.00 36.88 87 GLU A O 1
ATOM 660 N N . SER A 1 88 ? -19.813 -15.232 77.126 1.00 42.09 88 SER A N 1
ATOM 661 C CA . SER A 1 88 ? -20.493 -14.935 75.854 1.00 42.09 88 SER A CA 1
ATOM 662 C C . SER A 1 88 ? -19.541 -14.451 74.755 1.00 42.09 88 SER A C 1
ATOM 664 O O . SER A 1 88 ? -19.730 -14.822 73.604 1.00 42.09 88 SER A O 1
ATOM 666 N N . LYS A 1 89 ? -18.519 -13.649 75.085 1.00 38.91 89 LYS A N 1
ATOM 667 C CA . LYS A 1 89 ? -17.540 -13.160 74.097 1.00 38.91 89 LYS A CA 1
ATOM 668 C C . LYS A 1 89 ? -16.525 -14.227 73.692 1.00 38.91 89 LYS A C 1
ATOM 670 O O . LYS A 1 89 ? -16.037 -14.201 72.569 1.00 38.91 89 LYS A O 1
ATOM 675 N N . LEU A 1 90 ? -16.209 -15.152 74.600 1.00 34.09 90 LEU A N 1
ATOM 676 C CA . LEU A 1 90 ? -15.347 -16.295 74.316 1.00 34.09 90 LEU A CA 1
ATOM 677 C C . LEU A 1 90 ? -16.075 -17.319 73.429 1.00 34.09 90 LEU A C 1
ATOM 679 O O . LEU A 1 90 ? -15.470 -17.827 72.496 1.00 34.09 90 LEU A O 1
ATOM 683 N N . GLU A 1 91 ? -17.369 -17.579 73.660 1.00 40.75 91 GLU A N 1
ATOM 684 C CA . GLU A 1 91 ? -18.186 -18.418 72.763 1.00 40.75 91 GLU A CA 1
ATOM 685 C C . GLU A 1 91 ? -18.350 -17.798 71.366 1.00 40.75 91 GLU A C 1
ATOM 687 O O . GLU A 1 91 ? -18.248 -18.513 70.372 1.00 40.75 91 GLU A O 1
ATOM 692 N N . GLU A 1 92 ? -18.557 -16.481 71.275 1.00 41.44 92 GLU A N 1
ATOM 693 C CA . GLU A 1 92 ? -18.723 -15.763 70.001 1.00 41.44 92 GLU A CA 1
ATOM 694 C C . GLU A 1 92 ? -17.411 -15.735 69.190 1.00 41.44 92 GLU A C 1
ATOM 696 O O . GLU A 1 92 ? -17.416 -16.054 68.003 1.00 41.44 92 GLU A O 1
ATOM 701 N N . ALA A 1 93 ? -16.268 -15.493 69.845 1.00 36.25 93 ALA A N 1
ATOM 702 C CA . ALA A 1 93 ? -14.948 -15.537 69.206 1.00 36.25 93 ALA A CA 1
ATOM 703 C C . ALA A 1 93 ? -14.535 -16.955 68.762 1.00 36.25 93 ALA A C 1
ATOM 705 O O . ALA A 1 93 ? -13.864 -17.114 67.744 1.00 36.25 93 ALA A O 1
ATOM 706 N N . VAL A 1 94 ? -14.947 -17.995 69.499 1.00 34.66 94 VAL A N 1
ATOM 707 C CA . VAL A 1 94 ? -14.704 -19.399 69.124 1.00 34.66 94 VAL A CA 1
ATOM 708 C C . VAL A 1 94 ? -15.590 -19.816 67.947 1.00 34.66 94 VAL A C 1
ATOM 710 O O . VAL A 1 94 ? -15.109 -20.508 67.054 1.00 34.66 94 VAL A O 1
ATOM 713 N N . GLN A 1 95 ? -16.844 -19.357 67.883 1.00 42.44 95 GLN A N 1
ATOM 714 C CA . GLN A 1 95 ? -17.729 -19.617 66.740 1.00 42.44 95 GLN A CA 1
ATOM 715 C C . GLN A 1 95 ? -17.289 -18.871 65.472 1.00 42.44 95 GLN A C 1
ATOM 717 O O . GLN A 1 95 ? -17.336 -19.458 64.393 1.00 42.44 95 GLN A O 1
ATOM 722 N N . GLU A 1 96 ? -16.809 -17.627 65.583 1.00 40.75 96 GLU A N 1
ATOM 723 C CA . GLU A 1 96 ? -16.211 -16.899 64.452 1.00 40.75 96 GLU A CA 1
ATOM 724 C C . GLU A 1 96 ? -14.922 -17.572 63.962 1.00 40.75 96 GLU A C 1
ATOM 726 O O . GLU A 1 96 ? -14.751 -17.756 62.758 1.00 40.75 96 GLU A O 1
ATOM 731 N N . ALA A 1 97 ? -14.045 -18.016 64.870 1.00 35.81 97 ALA A N 1
ATOM 732 C CA . ALA A 1 97 ? -12.829 -18.744 64.501 1.00 35.81 97 ALA A CA 1
ATOM 733 C C . ALA A 1 97 ? -13.135 -20.103 63.840 1.00 35.81 97 ALA A C 1
ATOM 735 O O . ALA A 1 97 ? -12.447 -20.504 62.903 1.00 35.81 97 ALA A O 1
ATOM 736 N N . GLN A 1 98 ? -14.191 -20.791 64.282 1.00 36.38 98 GLN A N 1
ATOM 737 C CA . GLN A 1 98 ? -14.626 -22.071 63.720 1.00 36.38 98 GLN A CA 1
ATOM 738 C C . GLN A 1 98 ? -15.287 -21.902 62.339 1.00 36.38 98 GLN A C 1
ATOM 740 O O . GLN A 1 98 ? -15.005 -22.683 61.434 1.00 36.38 98 GLN A O 1
ATOM 745 N N . ALA A 1 99 ? -16.079 -20.842 62.142 1.00 42.03 99 ALA A N 1
ATOM 746 C CA . ALA A 1 99 ? -16.683 -20.505 60.851 1.00 42.03 99 ALA A CA 1
ATOM 747 C C . ALA A 1 99 ? -15.642 -20.037 59.819 1.00 42.03 99 ALA A C 1
ATOM 749 O O . ALA A 1 99 ? -15.706 -20.430 58.657 1.00 42.03 99 ALA A O 1
ATOM 750 N N . HIS A 1 100 ? -14.643 -19.255 60.242 1.00 40.38 100 HIS A N 1
ATOM 751 C CA . HIS A 1 100 ? -13.547 -18.838 59.365 1.00 40.38 100 HIS A CA 1
ATOM 752 C C . HIS A 1 100 ? -12.598 -19.990 59.010 1.00 40.38 100 HIS A C 1
ATOM 754 O O . HIS A 1 100 ? -12.080 -20.021 57.894 1.00 40.38 100 HIS A O 1
ATOM 760 N N . ALA A 1 101 ? -12.404 -20.962 59.908 1.00 34.97 101 ALA A N 1
ATOM 761 C CA . ALA A 1 101 ? -11.663 -22.186 59.606 1.00 34.97 101 ALA A CA 1
ATOM 762 C C . ALA A 1 101 ? -12.420 -23.103 58.622 1.00 34.97 101 ALA A C 1
ATOM 764 O O . ALA A 1 101 ? -11.792 -23.702 57.750 1.00 34.97 101 ALA A O 1
ATOM 765 N N . GLU A 1 102 ? -13.753 -23.182 58.714 1.00 38.56 102 GLU A N 1
ATOM 766 C CA . GLU A 1 102 ? -14.594 -23.908 57.747 1.00 38.56 102 GLU A CA 1
ATOM 767 C C . GLU A 1 102 ? -14.626 -23.214 56.372 1.00 38.56 102 GLU A C 1
ATOM 769 O O . GLU A 1 102 ? -14.467 -23.885 55.355 1.00 38.56 102 GLU A O 1
ATOM 774 N N . GLU A 1 103 ? -14.700 -21.879 56.324 1.00 40.56 103 GLU A N 1
ATOM 775 C CA . GLU A 1 103 ? -14.641 -21.095 55.077 1.00 40.56 103 GLU A CA 1
ATOM 776 C C . GLU A 1 103 ? -13.256 -21.171 54.402 1.00 40.56 103 GLU A C 1
ATOM 778 O O . GLU A 1 103 ? -13.149 -21.218 53.174 1.00 40.56 103 GLU A O 1
ATOM 783 N N . ALA A 1 104 ? -12.175 -21.201 55.189 1.00 36.31 104 ALA A N 1
ATOM 784 C CA . ALA A 1 104 ? -10.821 -21.392 54.673 1.00 36.31 104 ALA A CA 1
ATOM 785 C C . ALA A 1 104 ? -10.614 -22.815 54.123 1.00 36.31 104 ALA A C 1
ATOM 787 O O . ALA A 1 104 ? -9.976 -22.976 53.084 1.00 36.31 104 ALA A O 1
ATOM 788 N N . ALA A 1 105 ? -11.195 -23.836 54.764 1.00 35.53 105 ALA A N 1
ATOM 789 C CA . ALA A 1 105 ? -11.172 -25.212 54.270 1.00 35.53 105 ALA A CA 1
ATOM 790 C C . ALA A 1 105 ? -11.986 -25.382 52.971 1.00 35.53 105 ALA A C 1
ATOM 792 O O . ALA A 1 105 ? -11.528 -26.058 52.050 1.00 35.53 105 ALA A O 1
ATOM 793 N N . GLU A 1 106 ? -13.140 -24.716 52.857 1.00 41.47 106 GLU A N 1
ATOM 794 C CA . GLU A 1 106 ? -13.992 -24.727 51.657 1.00 41.47 106 GLU A CA 1
ATOM 795 C C . GLU A 1 106 ? -13.304 -24.032 50.466 1.00 41.47 106 GLU A C 1
ATOM 797 O O . GLU A 1 106 ? -13.243 -24.592 49.374 1.00 41.47 106 GLU A O 1
ATOM 802 N N . LYS A 1 107 ? -12.642 -22.885 50.687 1.00 41.81 107 LYS A N 1
ATOM 803 C CA . LYS A 1 107 ? -11.859 -22.187 49.643 1.00 41.81 107 LYS A CA 1
ATOM 804 C C . LYS A 1 107 ? -10.650 -22.982 49.149 1.00 41.81 107 LYS A C 1
ATOM 806 O O . LYS A 1 107 ? -10.294 -22.889 47.975 1.00 41.81 107 LYS A O 1
ATOM 811 N N . VAL A 1 108 ? -10.004 -23.752 50.027 1.00 35.50 108 VAL A N 1
ATOM 812 C CA . VAL A 1 108 ? -8.899 -24.649 49.645 1.00 35.50 108 VAL A CA 1
ATOM 813 C C . VAL A 1 108 ? -9.428 -25.841 48.841 1.00 35.50 108 VAL A C 1
ATOM 815 O O . VAL A 1 108 ? -8.790 -26.250 47.871 1.00 35.50 108 VAL A O 1
ATOM 818 N N . GLN A 1 109 ? -10.617 -26.348 49.176 1.00 37.28 109 GLN A N 1
ATOM 819 C CA . GLN A 1 109 ? -11.281 -27.417 48.432 1.00 37.28 109 GLN A CA 1
ATOM 820 C C . GLN A 1 109 ? -11.741 -26.952 47.039 1.00 37.28 109 GLN A C 1
ATOM 822 O O . GLN A 1 109 ? -11.477 -27.639 46.052 1.00 37.28 109 GLN A O 1
ATOM 827 N N . ASP A 1 110 ? -12.324 -25.758 46.919 1.00 43.28 110 ASP A N 1
ATOM 828 C CA . ASP A 1 110 ? -12.749 -25.183 45.635 1.00 43.28 110 ASP A CA 1
ATOM 829 C C . ASP A 1 110 ? -11.561 -24.931 44.698 1.00 43.28 110 ASP A C 1
ATOM 831 O O . ASP A 1 110 ? -11.591 -25.316 43.527 1.00 43.28 110 ASP A O 1
ATOM 835 N N . LYS A 1 111 ? -10.462 -24.383 45.233 1.00 40.81 111 LYS A N 1
ATOM 836 C CA . LYS A 1 111 ? -9.249 -24.090 44.457 1.00 40.81 111 LYS A CA 1
ATOM 837 C C . LYS A 1 111 ? -8.475 -25.352 44.057 1.00 40.81 111 LYS A C 1
ATOM 839 O O . LYS A 1 111 ? -7.898 -25.401 42.974 1.00 40.81 111 LYS A O 1
ATOM 844 N N . ALA A 1 112 ? -8.517 -26.407 44.874 1.00 35.25 112 ALA A N 1
ATOM 845 C CA . ALA A 1 112 ? -8.006 -27.728 44.497 1.00 35.25 112 ALA A CA 1
ATOM 846 C C . ALA A 1 112 ? -8.834 -28.372 43.368 1.00 35.25 112 ALA A C 1
ATOM 848 O O . ALA A 1 112 ? -8.284 -29.050 42.501 1.00 35.25 112 ALA A O 1
ATOM 849 N N . THR A 1 113 ? -10.147 -28.124 43.343 1.00 38.81 113 THR A N 1
ATOM 850 C CA . THR A 1 113 ? -11.053 -28.620 42.294 1.00 38.81 113 THR A CA 1
ATOM 851 C C . THR A 1 113 ? -10.864 -27.864 40.971 1.00 38.81 113 THR A C 1
ATOM 853 O O . THR A 1 113 ? -11.017 -28.438 39.894 1.00 38.81 113 THR A O 1
ATOM 856 N N . GLU A 1 114 ? -10.507 -26.582 41.042 1.00 41.84 114 GLU A N 1
ATOM 857 C CA . GLU A 1 114 ? -10.185 -25.735 39.888 1.00 41.84 114 GLU A CA 1
ATOM 858 C C . GLU A 1 114 ? -8.856 -26.144 39.233 1.00 41.84 114 GLU A C 1
ATOM 860 O O . GLU A 1 114 ? -8.807 -26.369 38.023 1.00 41.84 114 GLU A O 1
ATOM 865 N N . LEU A 1 115 ? -7.812 -26.371 40.038 1.00 36.75 115 LEU A N 1
ATOM 866 C CA . LEU A 1 115 ? -6.507 -26.848 39.561 1.00 36.75 115 LEU A CA 1
ATOM 867 C C . LEU A 1 115 ? -6.576 -28.258 38.943 1.00 36.75 115 LEU A C 1
ATOM 869 O O . LEU A 1 115 ? -5.840 -28.555 38.003 1.00 36.75 115 LEU A O 1
ATOM 873 N N . ALA A 1 116 ? -7.493 -29.112 39.413 1.00 35.59 116 ALA A N 1
ATOM 874 C CA . ALA A 1 116 ? -7.745 -30.426 38.818 1.00 35.59 116 ALA A CA 1
ATOM 875 C C . ALA A 1 116 ? -8.347 -30.332 37.401 1.00 35.59 116 ALA A C 1
ATOM 877 O O . ALA A 1 116 ? -7.953 -31.090 36.517 1.00 35.59 116 ALA A O 1
ATOM 878 N N . LYS A 1 117 ? -9.243 -29.366 37.160 1.00 42.03 117 LYS A N 1
ATOM 879 C CA . LYS A 1 117 ? -9.840 -29.118 35.834 1.00 42.03 117 LYS A CA 1
ATOM 880 C C . LYS A 1 117 ? -8.865 -28.454 34.865 1.00 42.03 117 LYS A C 1
ATOM 882 O O . LYS A 1 117 ? -8.905 -28.719 33.668 1.00 42.03 117 LYS A O 1
ATOM 887 N N . GLU A 1 118 ? -7.972 -27.606 35.370 1.00 40.59 118 GLU A N 1
ATOM 888 C CA . GLU A 1 118 ? -6.936 -26.977 34.545 1.00 40.59 118 GLU A CA 1
ATOM 889 C C . GLU A 1 118 ? -5.877 -27.997 34.082 1.00 40.59 118 GLU A C 1
ATOM 891 O O . GLU A 1 118 ? -5.374 -27.916 32.959 1.00 40.59 118 GLU A O 1
ATOM 896 N N . ALA A 1 119 ? -5.583 -29.003 34.914 1.00 35.44 119 ALA A N 1
ATOM 897 C CA . ALA A 1 119 ? -4.745 -30.143 34.545 1.00 35.44 119 ALA A CA 1
ATOM 898 C C . ALA A 1 119 ? -5.426 -31.077 33.522 1.00 35.44 119 ALA A C 1
ATOM 900 O O . ALA A 1 119 ? -4.754 -31.582 32.623 1.00 35.44 119 ALA A O 1
ATOM 901 N N . GLU A 1 120 ? -6.748 -31.264 33.616 1.00 37.59 120 GLU A N 1
ATOM 902 C CA . GLU A 1 120 ? -7.565 -32.022 32.652 1.00 37.59 120 GLU A CA 1
ATOM 903 C C . GLU A 1 120 ? -7.555 -31.358 31.263 1.00 37.59 120 GLU A C 1
ATOM 905 O O . GLU A 1 120 ? -7.277 -32.017 30.262 1.00 37.59 120 GLU A O 1
ATOM 910 N N . ALA A 1 121 ? -7.722 -30.032 31.209 1.00 41.66 121 ALA A N 1
ATOM 911 C CA . ALA A 1 121 ? -7.701 -29.262 29.963 1.00 41.66 121 ALA A CA 1
ATOM 912 C C . ALA A 1 121 ? -6.320 -29.259 29.277 1.00 41.66 121 ALA A C 1
ATOM 914 O O . ALA A 1 121 ? -6.228 -29.433 28.061 1.00 41.66 121 ALA A O 1
ATOM 915 N N . LYS A 1 122 ? -5.230 -29.127 30.049 1.00 39.75 122 LYS A N 1
ATOM 916 C CA . LYS A 1 122 ? -3.855 -29.185 29.511 1.00 39.75 122 LYS A CA 1
ATOM 917 C C . LYS A 1 122 ? -3.454 -30.596 29.056 1.00 39.75 122 LYS A C 1
ATOM 919 O O . LYS A 1 122 ? -2.622 -30.732 28.161 1.00 39.75 122 LYS A O 1
ATOM 924 N N . ALA A 1 123 ? -4.056 -31.642 29.624 1.00 33.06 123 ALA A N 1
ATOM 925 C CA . ALA A 1 123 ? -3.883 -33.023 29.169 1.00 33.06 123 ALA A CA 1
ATOM 926 C C . ALA A 1 123 ? -4.667 -33.321 27.874 1.00 33.06 123 ALA A C 1
ATOM 928 O O . ALA A 1 123 ? -4.193 -34.093 27.040 1.00 33.06 123 ALA A O 1
ATOM 929 N N . GLU A 1 124 ? -5.827 -32.686 27.680 1.00 37.12 124 GLU A N 1
ATOM 930 C CA . GLU A 1 124 ? -6.635 -32.777 26.454 1.00 37.12 124 GLU A CA 1
ATOM 931 C C . GLU A 1 124 ? -5.965 -32.055 25.268 1.00 37.12 124 GLU A C 1
ATOM 933 O O . GLU A 1 124 ? -5.983 -32.551 24.139 1.00 37.12 124 GLU A O 1
ATOM 938 N N . GLU A 1 125 ? -5.293 -30.930 25.534 1.00 37.16 125 GLU A N 1
ATOM 939 C CA . GLU A 1 125 ? -4.534 -30.153 24.542 1.00 37.16 125 GLU A CA 1
ATOM 940 C C . GLU A 1 125 ? -3.250 -30.877 24.083 1.00 37.16 125 GLU A C 1
ATOM 942 O O . GLU A 1 125 ? -2.888 -30.833 22.907 1.00 37.16 125 GLU A O 1
ATOM 947 N N . ALA A 1 126 ? -2.605 -31.639 24.973 1.00 34.88 126 ALA A N 1
ATOM 948 C CA . ALA A 1 126 ? -1.428 -32.454 24.653 1.00 34.88 126 ALA A CA 1
ATOM 949 C C . ALA A 1 126 ? -1.751 -33.763 23.891 1.00 34.88 126 ALA A C 1
ATOM 951 O O . ALA A 1 126 ? -0.841 -34.437 23.407 1.00 34.88 126 ALA A O 1
ATOM 952 N N . ALA A 1 127 ? -3.029 -34.137 23.751 1.00 35.12 127 ALA A N 1
ATOM 953 C CA . ALA A 1 127 ? -3.462 -35.409 23.160 1.00 35.12 127 ALA A CA 1
ATOM 954 C C . ALA A 1 127 ? -3.766 -35.358 21.645 1.00 35.12 127 ALA A C 1
ATOM 956 O O . ALA A 1 127 ? -4.225 -36.357 21.083 1.00 35.12 127 ALA A O 1
ATOM 957 N N . GLN A 1 128 ? -3.493 -34.244 20.952 1.00 39.97 128 GLN A N 1
ATOM 958 C CA . GLN A 1 128 ? -3.715 -34.146 19.498 1.00 39.97 128 GLN A CA 1
ATOM 959 C C . GLN A 1 128 ? -2.573 -34.681 18.609 1.00 39.97 128 GLN A C 1
ATOM 961 O O . GLN A 1 128 ? -2.770 -34.790 17.401 1.00 39.97 128 GLN A O 1
ATOM 966 N N . GLU A 1 129 ? -1.454 -35.161 19.167 1.00 35.94 129 GLU A N 1
ATOM 967 C CA . GLU A 1 129 ? -0.427 -35.918 18.421 1.00 35.94 129 GLU A CA 1
ATOM 968 C C . GLU A 1 129 ? 0.224 -37.038 19.266 1.00 35.94 129 GLU A C 1
ATOM 970 O O . GLU A 1 129 ? 1.376 -36.930 19.660 1.00 35.94 129 GLU A O 1
ATOM 975 N N . ALA A 1 130 ? -0.506 -38.124 19.560 1.00 28.86 130 ALA A N 1
ATOM 976 C CA . ALA A 1 130 ? -0.006 -39.514 19.679 1.00 28.86 130 ALA A CA 1
ATOM 977 C C . ALA A 1 130 ? -1.006 -40.395 20.449 1.00 28.86 130 ALA A C 1
ATOM 979 O O . ALA A 1 130 ? -1.359 -40.136 21.596 1.00 28.86 130 ALA A O 1
ATOM 980 N N . GLY A 1 131 ? -1.448 -41.488 19.826 1.00 33.00 131 GLY A N 1
ATOM 981 C CA . GLY A 1 131 ? -2.418 -42.410 20.414 1.00 33.00 131 GLY A CA 1
ATOM 982 C C . GLY A 1 131 ? -1.866 -43.335 21.512 1.00 33.00 131 GLY A C 1
ATOM 983 O O . GLY A 1 131 ? -0.752 -43.849 21.426 1.00 33.00 131 GLY A O 1
ATOM 984 N N . ALA A 1 132 ? -2.755 -43.631 22.469 1.00 33.94 132 ALA A N 1
ATOM 985 C CA . ALA A 1 132 ? -2.852 -44.853 23.285 1.00 33.94 132 ALA A CA 1
ATOM 986 C C . ALA A 1 132 ? -1.886 -45.101 24.472 1.00 33.94 132 ALA A C 1
ATOM 988 O O . ALA A 1 132 ? -1.774 -46.242 24.917 1.00 33.94 132 ALA A O 1
ATOM 989 N N . LYS A 1 133 ? -1.272 -44.072 25.078 1.00 38.28 133 LYS A N 1
ATOM 990 C CA . LYS A 1 133 ? -0.653 -44.180 26.430 1.00 38.28 133 LYS A CA 1
ATOM 991 C C . LYS A 1 133 ? -1.237 -43.233 27.500 1.00 38.28 133 LYS A C 1
ATOM 993 O O . LYS A 1 133 ? -0.756 -43.219 28.628 1.00 38.28 133 LYS A O 1
ATOM 998 N N . ALA A 1 134 ? -2.296 -42.488 27.177 1.00 31.72 134 ALA A N 1
ATOM 999 C CA . ALA A 1 134 ? -2.897 -41.471 28.049 1.00 31.72 134 ALA A CA 1
ATOM 1000 C C . ALA A 1 134 ? -3.660 -42.040 29.267 1.00 31.72 134 ALA A C 1
ATOM 1002 O O . ALA A 1 134 ? -3.611 -41.457 30.345 1.00 31.72 134 ALA A O 1
ATOM 1003 N N . GLU A 1 135 ? -4.299 -43.209 29.149 1.00 34.22 135 GLU A N 1
ATOM 1004 C CA . GLU A 1 135 ? -5.108 -43.780 30.244 1.00 34.22 135 GLU A CA 1
ATOM 1005 C C . GLU A 1 135 ? -4.267 -44.223 31.460 1.00 34.22 135 GLU A C 1
ATOM 1007 O O . GLU A 1 135 ? -4.747 -44.179 32.591 1.00 34.22 135 GLU A O 1
ATOM 1012 N N . GLU A 1 136 ? -2.992 -44.594 31.271 1.00 34.59 136 GLU A N 1
ATOM 1013 C CA . GLU A 1 136 ? -2.116 -45.010 32.382 1.00 34.59 136 GLU A CA 1
ATOM 1014 C C . GLU A 1 136 ? -1.540 -43.812 33.164 1.00 34.59 136 GLU A C 1
ATOM 1016 O O . GLU A 1 136 ? -1.289 -43.906 34.369 1.00 34.59 136 GLU A O 1
ATOM 1021 N N . VAL A 1 137 ? -1.352 -42.671 32.490 1.00 31.75 137 VAL A N 1
ATOM 1022 C CA . VAL A 1 137 ? -0.836 -41.427 33.086 1.00 31.75 137 VAL A CA 1
ATOM 1023 C C . VAL A 1 137 ? -1.934 -40.708 33.875 1.00 31.75 137 VAL A C 1
ATOM 1025 O O . VAL A 1 137 ? -1.673 -40.252 34.988 1.00 31.75 137 VAL A O 1
ATOM 1028 N N . VAL A 1 138 ? -3.173 -40.705 33.365 1.00 33.00 138 VAL A N 1
ATOM 1029 C CA . VAL A 1 138 ? -4.359 -40.176 34.065 1.00 33.00 138 VAL A CA 1
ATOM 1030 C C . VAL A 1 138 ? -4.638 -40.973 35.345 1.00 33.00 138 VAL A C 1
ATOM 1032 O O . VAL A 1 138 ? -4.760 -40.384 36.417 1.00 33.00 138 VAL A O 1
ATOM 1035 N N . ALA A 1 139 ? -4.594 -42.309 35.285 1.00 38.75 139 ALA A N 1
ATOM 1036 C CA . ALA A 1 139 ? -4.825 -43.154 36.459 1.00 38.75 139 ALA A CA 1
ATOM 1037 C C . ALA A 1 139 ? -3.750 -42.984 37.556 1.00 38.75 139 ALA A C 1
ATOM 1039 O O . ALA A 1 139 ? -4.058 -43.034 38.748 1.00 38.75 139 ALA A O 1
ATOM 1040 N N . LYS A 1 140 ? -2.479 -42.753 37.188 1.00 36.88 140 LYS A N 1
ATOM 1041 C CA . LYS A 1 140 ? -1.404 -42.491 38.165 1.00 36.88 140 LYS A CA 1
ATOM 1042 C C . LYS A 1 140 ? -1.494 -41.081 38.761 1.00 36.88 140 LYS A C 1
ATOM 1044 O O . LYS A 1 140 ? -1.280 -40.934 39.965 1.00 36.88 140 LYS A O 1
ATOM 1049 N N . ALA A 1 141 ? -1.874 -40.072 37.977 1.00 30.41 141 ALA A N 1
ATOM 1050 C CA . ALA A 1 141 ? -2.095 -38.708 38.462 1.00 30.41 141 ALA A CA 1
ATOM 1051 C C . ALA A 1 141 ? -3.287 -38.618 39.438 1.00 30.41 141 ALA A C 1
ATOM 1053 O O . ALA A 1 141 ? -3.164 -37.993 40.493 1.00 30.41 141 ALA A O 1
ATOM 1054 N N . GLU A 1 142 ? -4.383 -39.336 39.165 1.00 33.22 142 GLU A N 1
ATOM 1055 C CA . GLU A 1 142 ? -5.532 -39.454 40.076 1.00 33.22 142 GLU A CA 1
ATOM 1056 C C . GLU A 1 142 ? -5.144 -40.089 41.422 1.00 33.22 142 GLU A C 1
ATOM 1058 O O . GLU A 1 142 ? -5.575 -39.623 42.478 1.00 33.22 142 GLU A O 1
ATOM 1063 N N . THR A 1 143 ? -4.274 -41.109 41.421 1.00 34.59 143 THR A N 1
ATOM 1064 C CA . THR A 1 143 ? -3.828 -41.759 42.671 1.00 34.59 143 THR A CA 1
ATOM 1065 C C . THR A 1 143 ? -2.912 -40.885 43.532 1.00 34.59 143 THR A C 1
ATOM 1067 O O . THR A 1 143 ? -2.985 -40.958 44.759 1.00 34.59 143 THR A O 1
ATOM 1070 N N . VAL A 1 144 ? -2.083 -40.031 42.923 1.00 33.09 144 VAL A N 1
ATOM 1071 C CA . VAL A 1 144 ? -1.187 -39.110 43.647 1.00 33.09 144 VAL A CA 1
ATOM 1072 C C . VAL A 1 144 ? -1.960 -37.900 44.186 1.00 33.09 144 VAL A C 1
ATOM 1074 O O . VAL A 1 144 ? -1.741 -37.503 45.332 1.00 33.09 144 VAL A O 1
ATOM 1077 N N . ALA A 1 145 ? -2.929 -37.376 43.427 1.00 31.69 145 ALA A N 1
ATOM 1078 C CA . ALA A 1 145 ? -3.826 -36.308 43.872 1.00 31.69 145 ALA A CA 1
ATOM 1079 C C . ALA A 1 145 ? -4.764 -36.766 45.008 1.00 31.69 145 ALA A C 1
ATOM 1081 O O . ALA A 1 145 ? -4.960 -36.040 45.985 1.00 31.69 145 ALA A O 1
ATOM 1082 N N . ALA A 1 146 ? -5.273 -38.002 44.943 1.00 38.44 146 ALA A N 1
ATOM 1083 C CA . ALA A 1 146 ? -6.074 -38.592 46.015 1.00 38.44 146 ALA A CA 1
ATOM 1084 C C . ALA A 1 146 ? -5.254 -38.848 47.295 1.00 38.44 146 ALA A C 1
ATOM 1086 O O . ALA A 1 146 ? -5.756 -38.628 48.398 1.00 38.44 146 ALA A O 1
ATOM 1087 N N . ALA A 1 147 ? -3.987 -39.264 47.170 1.00 37.09 147 ALA A N 1
ATOM 1088 C CA . ALA A 1 147 ? -3.095 -39.474 48.313 1.00 37.09 147 ALA A CA 1
ATOM 1089 C C . ALA A 1 147 ? -2.700 -38.155 49.008 1.00 37.09 147 ALA A C 1
ATOM 1091 O O . ALA A 1 147 ? -2.653 -38.104 50.238 1.00 37.09 147 ALA A O 1
ATOM 1092 N N . ALA A 1 148 ? -2.480 -37.079 48.244 1.00 32.38 148 ALA A N 1
ATOM 1093 C CA . ALA A 1 148 ? -2.211 -35.746 48.785 1.00 32.38 148 ALA A CA 1
ATOM 1094 C C . ALA A 1 148 ? -3.453 -35.133 49.461 1.00 32.38 148 ALA A C 1
ATOM 1096 O O . ALA A 1 148 ? -3.352 -34.612 50.572 1.00 32.38 148 ALA A O 1
ATOM 1097 N N . GLY A 1 149 ? -4.638 -35.271 48.855 1.00 32.97 149 GLY A N 1
ATOM 1098 C CA . GLY A 1 149 ? -5.903 -34.836 49.459 1.00 32.97 149 GLY A CA 1
ATOM 1099 C C . GLY A 1 149 ? -6.252 -35.591 50.749 1.00 32.97 149 GLY A C 1
ATOM 1100 O O . GLY A 1 149 ? -6.719 -34.985 51.713 1.00 32.97 149 GLY A O 1
ATOM 1101 N N . ALA A 1 150 ? -5.961 -36.895 50.809 1.00 37.62 150 ALA A N 1
ATOM 1102 C CA . ALA A 1 150 ? -6.178 -37.710 52.004 1.00 37.62 150 ALA A CA 1
ATOM 1103 C C . ALA A 1 150 ? -5.227 -37.340 53.160 1.00 37.62 150 ALA A C 1
ATOM 1105 O O . ALA A 1 150 ? -5.683 -37.209 54.294 1.00 37.62 150 ALA A O 1
ATOM 1106 N N . ALA A 1 151 ? -3.940 -37.095 52.882 1.00 36.16 151 ALA A N 1
ATOM 1107 C CA . ALA A 1 151 ? -2.959 -36.706 53.903 1.00 36.16 151 ALA A CA 1
ATOM 1108 C C . ALA A 1 151 ? -3.247 -35.319 54.518 1.00 36.16 151 ALA A C 1
ATOM 1110 O O . ALA A 1 151 ? -3.000 -35.095 55.706 1.00 36.16 151 ALA A O 1
ATOM 1111 N N . VAL A 1 152 ? -3.808 -34.397 53.728 1.00 30.64 152 VAL A N 1
ATOM 1112 C CA . VAL A 1 152 ? -4.221 -33.057 54.182 1.00 30.64 152 VAL A CA 1
ATOM 1113 C C . VAL A 1 152 ? -5.515 -33.118 55.004 1.00 30.64 152 VAL A C 1
ATOM 1115 O O . VAL A 1 152 ? -5.611 -32.456 56.038 1.00 30.64 152 VAL A O 1
ATOM 1118 N N . ALA A 1 153 ? -6.476 -33.964 54.620 1.00 35.56 153 ALA A N 1
ATOM 1119 C CA . ALA A 1 153 ? -7.701 -34.190 55.392 1.00 35.56 153 ALA A CA 1
ATOM 1120 C C . ALA A 1 153 ? -7.432 -34.889 56.741 1.00 35.56 153 ALA A C 1
ATOM 1122 O O . ALA A 1 153 ? -8.036 -34.534 57.755 1.00 35.56 153 ALA A O 1
ATOM 1123 N N . GLU A 1 154 ? -6.489 -35.837 56.777 1.00 37.88 154 GLU A N 1
ATOM 1124 C CA . GLU A 1 154 ? -6.073 -36.538 57.998 1.00 37.88 154 GLU A CA 1
ATOM 1125 C C . GLU A 1 154 ? -5.395 -35.570 58.985 1.00 37.88 154 GLU A C 1
ATOM 1127 O O . GLU A 1 154 ? -5.836 -35.453 60.130 1.00 37.88 154 GLU A O 1
ATOM 1132 N N . LYS A 1 155 ? -4.434 -34.755 58.523 1.00 35.81 155 LYS A N 1
ATOM 1133 C CA . LYS A 1 155 ? -3.772 -33.708 59.330 1.00 35.81 155 LYS A CA 1
ATOM 1134 C C . LYS A 1 155 ? -4.724 -32.610 59.820 1.00 35.81 155 LYS A C 1
ATOM 1136 O O . LYS A 1 155 ? -4.575 -32.143 60.951 1.00 35.81 155 LYS A O 1
ATOM 1141 N N . ALA A 1 156 ? -5.709 -32.211 59.011 1.00 31.94 156 ALA A N 1
ATOM 1142 C CA . ALA A 1 156 ? -6.743 -31.253 59.411 1.00 31.94 156 ALA A CA 1
ATOM 1143 C C . ALA A 1 156 ? -7.668 -31.823 60.504 1.00 31.94 156 ALA A C 1
ATOM 1145 O O . ALA A 1 156 ? -8.065 -31.099 61.419 1.00 31.94 156 ALA A O 1
ATOM 1146 N N . SER A 1 157 ? -7.959 -33.129 60.462 1.00 36.38 157 SER A N 1
ATOM 1147 C CA . SER A 1 157 ? -8.743 -33.809 61.500 1.00 36.38 157 SER A CA 1
ATOM 1148 C C . SER A 1 157 ? -7.978 -33.961 62.824 1.00 36.38 157 SER A C 1
ATOM 1150 O O . SER A 1 157 ? -8.544 -33.693 63.883 1.00 36.38 157 SER A O 1
ATOM 1152 N N . GLU A 1 158 ? -6.673 -34.260 62.775 1.00 39.12 158 GLU A N 1
ATOM 1153 C CA . GLU A 1 158 ? -5.810 -34.354 63.965 1.00 39.12 158 GLU A CA 1
ATOM 1154 C C . GLU A 1 158 ? -5.638 -32.998 64.675 1.00 39.12 158 GLU A C 1
ATOM 1156 O O . GLU A 1 158 ? -5.575 -32.929 65.907 1.00 39.12 158 GLU A O 1
ATOM 1161 N N . LEU A 1 159 ? -5.576 -31.902 63.909 1.00 31.62 159 LEU A N 1
ATOM 1162 C CA . LEU A 1 159 ? -5.489 -30.536 64.438 1.00 31.62 159 LEU A CA 1
ATOM 1163 C C . LEU A 1 159 ? -6.821 -30.064 65.044 1.00 31.62 159 LEU A C 1
ATOM 1165 O O . LEU A 1 159 ? -6.810 -29.411 66.090 1.00 31.62 159 LEU A O 1
ATOM 1169 N N . LYS A 1 160 ? -7.957 -30.461 64.454 1.00 33.25 160 LYS A N 1
ATOM 1170 C CA . LYS A 1 160 ? -9.302 -30.216 64.999 1.00 33.25 160 LYS A CA 1
ATOM 1171 C C . LYS A 1 160 ? -9.519 -30.949 66.329 1.00 33.25 160 LYS A C 1
ATOM 1173 O O . LYS A 1 160 ? -9.985 -30.345 67.292 1.00 33.25 160 LYS A O 1
ATOM 1178 N N . GLU A 1 161 ? -9.084 -32.206 66.429 1.00 37.81 161 GLU A N 1
ATOM 1179 C CA . GLU A 1 161 ? -9.210 -33.010 67.654 1.00 37.81 161 GLU A CA 1
ATOM 1180 C C . GLU A 1 161 ? -8.296 -32.502 68.789 1.00 37.81 161 GLU A C 1
ATOM 1182 O O . GLU A 1 161 ? -8.706 -32.452 69.954 1.00 37.81 161 GLU A O 1
ATOM 1187 N N . LYS A 1 162 ? -7.075 -32.037 68.471 1.00 36.06 162 LYS A N 1
ATOM 1188 C CA . LYS A 1 162 ? -6.173 -31.381 69.443 1.00 36.06 162 LYS A CA 1
ATOM 1189 C C . LYS A 1 162 ? -6.713 -30.040 69.954 1.00 36.06 162 LYS A C 1
ATOM 1191 O O . LYS A 1 162 ? -6.546 -29.734 71.137 1.00 36.06 162 LYS A O 1
ATOM 1196 N N . ALA A 1 163 ? -7.351 -29.254 69.085 1.00 30.97 163 ALA A N 1
ATOM 1197 C CA . ALA A 1 163 ? -7.962 -27.975 69.445 1.00 30.97 163 ALA A CA 1
ATOM 1198 C C . ALA A 1 163 ? -9.214 -28.160 70.324 1.00 30.97 163 ALA A C 1
ATOM 1200 O O . ALA A 1 163 ? -9.367 -27.453 71.322 1.00 30.97 163 ALA A O 1
ATOM 1201 N N . GLU A 1 164 ? -10.066 -29.150 70.033 1.00 34.44 164 GLU A N 1
ATOM 1202 C CA . GLU A 1 164 ? -11.231 -29.488 70.868 1.00 34.44 164 GLU A CA 1
ATOM 1203 C C . GLU A 1 164 ? -10.812 -30.031 72.251 1.00 34.44 164 GLU A C 1
ATOM 1205 O O . GLU A 1 164 ? -11.365 -29.623 73.276 1.00 34.44 164 GLU A O 1
ATOM 1210 N N . THR A 1 165 ? -9.776 -30.879 72.320 1.00 36.41 165 THR A N 1
ATOM 1211 C CA . THR A 1 165 ? -9.348 -31.524 73.579 1.00 36.41 165 THR A CA 1
ATOM 1212 C C . THR A 1 165 ? -8.660 -30.592 74.580 1.00 36.41 165 THR A C 1
ATOM 1214 O O . THR A 1 165 ? -8.931 -30.705 75.778 1.00 36.41 165 THR A O 1
ATOM 1217 N N . GLU A 1 166 ? -7.801 -29.660 74.155 1.00 37.53 166 GLU A N 1
ATOM 1218 C CA . GLU A 1 166 ? -7.178 -28.684 75.073 1.00 37.53 166 GLU A CA 1
ATOM 1219 C C . GLU A 1 166 ? -8.162 -27.572 75.502 1.00 37.53 166 GLU A C 1
ATOM 1221 O O . GLU A 1 166 ? -8.083 -27.070 76.631 1.00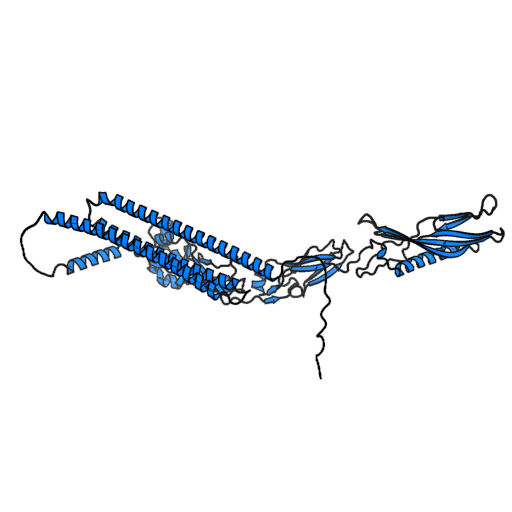 37.53 166 GLU A O 1
ATOM 1226 N N . THR A 1 167 ? -9.162 -27.259 74.668 1.00 33.41 167 THR A N 1
ATOM 1227 C CA . THR A 1 167 ? -10.224 -26.276 74.965 1.00 33.41 167 THR A CA 1
ATOM 1228 C C . THR A 1 167 ? -11.237 -26.817 75.978 1.00 33.41 167 THR A C 1
ATOM 1230 O O . THR A 1 167 ? -11.526 -26.163 76.988 1.00 33.41 167 THR A O 1
ATOM 1233 N N . ASP A 1 168 ? -11.686 -28.065 75.812 1.00 40.62 168 ASP A N 1
ATOM 1234 C CA . ASP A 1 168 ? -12.569 -28.747 76.769 1.00 40.62 168 ASP A CA 1
ATOM 1235 C C . ASP A 1 168 ? -11.924 -28.928 78.150 1.00 40.62 168 ASP A C 1
ATOM 1237 O O . ASP A 1 168 ? -12.597 -28.888 79.189 1.00 40.62 168 ASP A O 1
ATOM 1241 N N . LYS A 1 169 ? -10.603 -29.117 78.179 1.00 43.91 169 LYS A N 1
ATOM 1242 C CA . LYS A 1 169 ? -9.813 -29.290 79.404 1.00 43.91 169 LYS A CA 1
ATOM 1243 C C . LYS A 1 169 ? -9.743 -27.990 80.210 1.00 43.91 169 LYS A C 1
ATOM 1245 O O . LYS A 1 169 ? -9.991 -28.021 81.417 1.00 43.91 169 LYS A O 1
ATOM 1250 N N . LYS A 1 170 ? -9.534 -26.843 79.549 1.00 42.56 170 LYS A N 1
ATOM 1251 C CA . LYS A 1 170 ? -9.561 -25.509 80.180 1.00 42.56 170 LYS A CA 1
ATOM 1252 C C . LYS A 1 170 ? -10.972 -25.102 80.633 1.00 42.56 170 LYS A C 1
ATOM 1254 O O . LYS A 1 170 ? -11.124 -24.592 81.745 1.00 42.56 170 LYS A O 1
ATOM 1259 N N . ILE A 1 171 ? -12.020 -25.416 79.862 1.00 38.72 171 ILE A N 1
ATOM 1260 C CA . ILE A 1 171 ? -13.427 -25.186 80.259 1.00 38.72 171 ILE A CA 1
ATOM 1261 C C . ILE A 1 171 ? -13.810 -26.044 81.480 1.00 38.72 171 ILE A C 1
ATOM 1263 O O . ILE A 1 171 ? -14.484 -25.563 82.400 1.00 38.72 171 ILE A O 1
ATOM 1267 N N . LYS A 1 172 ? -13.353 -27.304 81.548 1.00 46.50 172 LYS A N 1
ATOM 1268 C CA . LYS A 1 172 ? -13.554 -28.177 82.721 1.00 46.50 172 LYS A CA 1
ATOM 1269 C C . LYS A 1 172 ? -12.783 -27.705 83.954 1.00 46.50 172 LYS A C 1
ATOM 1271 O O . LYS A 1 172 ? -13.350 -27.751 85.044 1.00 46.50 172 LYS A O 1
ATOM 1276 N N . GLU A 1 173 ? -11.554 -27.205 83.818 1.00 43.50 173 GLU A N 1
ATOM 1277 C CA . GLU A 1 173 ? -10.798 -26.621 84.940 1.00 43.50 173 GLU A CA 1
ATOM 1278 C C . GLU A 1 173 ? -11.461 -25.354 85.506 1.00 43.50 173 GLU A C 1
ATOM 1280 O O . GLU A 1 173 ? -11.492 -25.168 86.727 1.00 43.50 173 GLU A O 1
ATOM 1285 N N . ILE A 1 174 ? -12.056 -24.516 84.650 1.00 42.66 174 ILE A N 1
ATOM 1286 C CA . ILE A 1 174 ? -12.815 -23.321 85.057 1.00 42.66 174 ILE A CA 1
ATOM 1287 C C . ILE A 1 174 ? -14.124 -23.718 85.769 1.00 42.66 174 ILE A C 1
ATOM 1289 O O . ILE A 1 174 ? -14.439 -23.176 86.834 1.00 42.66 174 ILE A O 1
ATOM 1293 N N . LYS A 1 175 ? -14.847 -24.733 85.268 1.00 43.31 175 LYS A N 1
ATOM 1294 C CA . LYS A 1 175 ? -16.056 -25.285 85.921 1.00 43.31 175 LYS A CA 1
ATOM 1295 C C . LYS A 1 175 ? -15.745 -25.983 87.256 1.00 43.31 175 LYS A C 1
ATOM 1297 O O . LYS A 1 175 ? -16.506 -25.832 88.214 1.00 43.31 175 LYS A O 1
ATOM 1302 N N . ALA A 1 176 ? -14.613 -26.680 87.363 1.00 44.91 176 ALA A N 1
ATOM 1303 C CA . ALA A 1 176 ? -14.171 -27.335 88.598 1.00 44.91 176 ALA A CA 1
ATOM 1304 C C . ALA A 1 176 ? -13.745 -26.323 89.679 1.00 44.91 176 ALA A C 1
ATOM 1306 O O . ALA A 1 176 ? -14.088 -26.489 90.850 1.00 44.91 176 ALA A O 1
ATOM 1307 N N . LYS A 1 177 ? -13.077 -25.222 89.302 1.00 44.12 177 LYS A N 1
ATOM 1308 C CA . LYS A 1 177 ? -12.712 -24.137 90.235 1.00 44.12 177 LYS A CA 1
ATOM 1309 C C . LYS A 1 177 ? -13.928 -23.334 90.734 1.00 44.12 177 LYS A C 1
ATOM 1311 O O . LYS A 1 177 ? -13.869 -22.798 91.842 1.00 44.12 177 LYS A O 1
ATOM 1316 N N . LYS A 1 178 ? -15.048 -23.322 89.992 1.00 41.56 178 LYS A N 1
ATOM 1317 C CA . LYS A 1 178 ? -16.352 -22.779 90.438 1.00 41.56 178 LYS A CA 1
ATOM 1318 C C . LYS A 1 178 ? -17.032 -23.691 91.477 1.00 41.56 178 LYS A C 1
ATOM 1320 O O . LYS A 1 178 ? -17.448 -23.206 92.523 1.00 41.56 178 LYS A O 1
ATOM 1325 N N . GLN A 1 179 ? -17.000 -25.019 91.295 1.00 39.47 179 GLN A N 1
ATOM 1326 C CA . GLN A 1 179 ? -17.512 -25.973 92.301 1.00 39.47 179 GLN A CA 1
ATOM 1327 C C . GLN A 1 179 ? -16.721 -25.981 93.625 1.00 39.47 179 GLN A C 1
ATOM 1329 O O . GLN A 1 179 ? -17.301 -26.250 94.676 1.00 39.47 179 GLN A O 1
ATOM 1334 N N . VAL A 1 180 ? -15.422 -25.654 93.612 1.00 41.38 180 VAL A N 1
ATOM 1335 C CA . VAL A 1 180 ? -14.609 -25.548 94.844 1.00 41.38 180 VAL A CA 1
ATOM 1336 C C . VAL A 1 180 ? -14.877 -24.240 95.611 1.00 41.38 180 VAL A C 1
ATOM 1338 O O . VAL A 1 180 ? -14.763 -24.228 96.836 1.00 41.38 180 VAL A O 1
ATOM 1341 N N . LYS A 1 181 ? -15.298 -23.155 94.938 1.00 41.75 181 LYS A N 1
ATOM 1342 C CA . LYS A 1 181 ? -15.691 -21.889 95.595 1.00 41.75 181 LYS A CA 1
ATOM 1343 C C . LYS A 1 181 ? -17.145 -21.879 96.087 1.00 41.75 181 LYS A C 1
ATOM 1345 O O . LYS A 1 181 ? -17.415 -21.235 97.099 1.00 41.75 181 LYS A O 1
ATOM 1350 N N . ASP A 1 182 ? -18.037 -22.647 95.460 1.00 38.28 182 ASP A N 1
ATOM 1351 C CA . ASP A 1 182 ? -19.446 -22.741 95.876 1.00 38.28 182 ASP A CA 1
ATOM 1352 C C . ASP A 1 182 ? -19.676 -23.768 97.012 1.00 38.28 182 ASP A C 1
ATOM 1354 O O . ASP A 1 182 ? -20.610 -23.624 97.801 1.00 38.28 182 ASP A O 1
ATOM 1358 N N . ASN A 1 183 ? -18.765 -24.735 97.208 1.00 39.81 183 ASN A N 1
ATOM 1359 C CA . ASN A 1 183 ? -18.822 -25.710 98.314 1.00 39.81 183 ASN A CA 1
ATOM 1360 C C . ASN A 1 183 ? -18.240 -25.221 99.660 1.00 39.81 183 ASN A C 1
ATOM 1362 O O . ASN A 1 183 ? -18.175 -25.994 100.615 1.00 39.81 183 ASN A O 1
ATOM 1366 N N . ALA A 1 184 ? -17.865 -23.942 99.789 1.00 38.50 184 ALA A N 1
ATOM 1367 C CA . ALA A 1 184 ? -17.443 -23.350 101.066 1.00 38.50 184 ALA A CA 1
ATOM 1368 C C . ALA A 1 184 ? -18.530 -22.505 101.762 1.00 38.50 184 ALA A C 1
ATOM 1370 O O . ALA A 1 184 ? -18.265 -21.933 102.823 1.00 38.50 184 ALA A O 1
ATOM 1371 N N . LYS A 1 185 ? -19.758 -22.414 101.222 1.00 34.66 185 LYS A N 1
ATOM 1372 C CA . LYS A 1 185 ? -20.865 -21.769 101.947 1.00 34.66 185 LYS A CA 1
ATOM 1373 C C . LYS A 1 185 ? -22.261 -22.192 101.467 1.00 34.66 185 LYS A C 1
ATOM 1375 O O . LYS A 1 185 ? -22.931 -21.419 100.795 1.00 34.66 185 LYS A O 1
ATOM 1380 N N . ALA A 1 186 ? -22.702 -23.385 101.876 1.00 30.25 186 ALA A N 1
ATOM 1381 C CA . ALA A 1 186 ? -23.982 -23.620 102.574 1.00 30.25 186 ALA A CA 1
ATOM 1382 C C . ALA A 1 186 ? -24.426 -25.101 102.502 1.00 30.25 186 ALA A C 1
ATOM 1384 O O . ALA A 1 186 ? -25.266 -25.486 101.695 1.00 30.25 186 ALA A O 1
ATOM 1385 N N . GLU A 1 187 ? -23.954 -25.910 103.453 1.00 29.20 187 GLU A N 1
ATOM 1386 C CA . GLU A 1 187 ? -24.891 -26.642 104.322 1.00 29.20 187 GLU A CA 1
ATOM 1387 C C . GLU A 1 187 ? -25.789 -25.580 105.002 1.00 29.20 187 GLU A C 1
ATOM 1389 O O . GLU A 1 187 ? -25.279 -24.559 105.454 1.00 29.20 187 GLU A O 1
ATOM 1394 N N . ASN A 1 188 ? -27.110 -25.664 105.127 1.00 31.28 188 ASN A N 1
ATOM 1395 C CA . ASN A 1 188 ? -28.005 -26.799 105.295 1.00 31.28 188 ASN A CA 1
ATOM 1396 C C . ASN A 1 188 ? -29.459 -26.324 105.026 1.00 31.28 188 ASN A C 1
ATOM 1398 O O . ASN A 1 188 ? -29.747 -25.135 105.144 1.00 31.28 188 ASN A O 1
ATOM 1402 N N . ALA A 1 189 ? -30.368 -27.285 104.805 1.00 27.27 189 ALA A N 1
ATOM 1403 C CA . ALA A 1 189 ? -31.844 -27.184 104.763 1.00 27.27 189 ALA A CA 1
ATOM 1404 C C . ALA A 1 189 ? -32.537 -26.997 103.386 1.00 27.27 189 ALA A C 1
ATOM 1406 O O . ALA A 1 189 ? -33.003 -25.929 103.020 1.00 27.27 189 ALA A O 1
ATOM 1407 N N . GLY A 1 190 ? -32.699 -28.114 102.666 1.00 26.98 190 GLY A N 1
ATOM 1408 C CA . GLY A 1 190 ? -33.971 -28.857 102.656 1.00 26.98 190 GLY A CA 1
ATOM 1409 C C . GLY A 1 190 ? -35.213 -28.298 101.927 1.00 26.98 190 GLY A C 1
ATOM 1410 O O . GLY A 1 190 ? -35.887 -27.407 102.429 1.00 26.98 190 GLY A O 1
ATOM 1411 N N . LYS A 1 191 ? -35.632 -29.080 100.913 1.00 27.05 191 LYS A N 1
ATOM 1412 C CA . LYS A 1 191 ? -37.015 -29.421 100.483 1.00 27.05 191 LYS A CA 1
ATOM 1413 C C . LYS A 1 191 ? -37.768 -28.548 99.434 1.00 27.05 191 LYS A C 1
ATOM 1415 O O . LYS A 1 191 ? -38.391 -27.544 99.738 1.00 27.05 191 LYS A O 1
ATOM 1420 N N . ASN A 1 192 ? -37.747 -29.069 98.195 1.00 36.34 192 ASN A N 1
ATOM 1421 C CA . ASN A 1 192 ? -38.817 -29.262 97.187 1.00 36.34 192 ASN A CA 1
ATOM 1422 C C . ASN A 1 192 ? -39.964 -28.230 96.974 1.00 36.34 192 ASN A C 1
ATOM 1424 O O . ASN A 1 192 ? -40.861 -28.120 97.799 1.00 36.34 192 ASN A O 1
ATOM 1428 N N . ASN A 1 193 ? -40.066 -27.651 95.758 1.00 27.67 193 ASN A N 1
ATOM 1429 C CA . ASN A 1 193 ? -41.112 -27.972 94.754 1.00 27.67 193 ASN A CA 1
ATOM 1430 C C . ASN A 1 193 ? -41.094 -27.074 93.484 1.00 27.67 193 ASN A C 1
ATOM 1432 O O . ASN A 1 193 ? -40.882 -25.868 93.518 1.00 27.67 193 ASN A O 1
ATOM 1436 N N . SER A 1 194 ? -41.372 -27.765 92.378 1.00 31.88 194 SER A N 1
ATOM 1437 C CA . SER A 1 194 ? -41.682 -27.459 90.970 1.00 31.88 194 SER A CA 1
ATOM 1438 C C . SER A 1 194 ? -42.321 -26.118 90.521 1.00 31.88 194 SER A C 1
ATOM 1440 O O . SER A 1 194 ? -43.363 -25.700 91.017 1.00 31.88 194 SER A O 1
ATOM 1442 N N . ALA A 1 195 ? -41.800 -25.624 89.384 1.00 36.59 195 ALA A N 1
ATOM 1443 C CA . ALA A 1 195 ? -42.536 -25.386 88.123 1.00 36.59 195 ALA A CA 1
ATOM 1444 C C . ALA A 1 195 ? -43.400 -24.124 87.878 1.00 36.59 195 ALA A C 1
ATOM 1446 O O . ALA A 1 195 ? -44.260 -24.178 87.003 1.00 36.59 195 ALA A O 1
ATOM 1447 N N . LEU A 1 196 ? -43.143 -22.960 88.495 1.00 32.56 196 LEU A N 1
ATOM 1448 C CA . LEU A 1 196 ? -43.860 -21.729 88.077 1.00 32.56 196 LEU A CA 1
ATOM 1449 C C . LEU A 1 196 ? -43.026 -20.460 87.823 1.00 32.56 196 LEU A C 1
ATOM 1451 O O . LEU A 1 196 ? -43.595 -19.436 87.463 1.00 32.56 196 LEU A O 1
ATOM 1455 N N . PHE A 1 197 ? -41.691 -20.516 87.894 1.00 33.31 197 PHE A N 1
ATOM 1456 C CA . PHE A 1 197 ? -40.837 -19.326 87.694 1.00 33.31 197 PHE A CA 1
ATOM 1457 C C . PHE A 1 197 ? -39.918 -19.358 86.459 1.00 33.31 197 PHE A C 1
ATOM 1459 O O . PHE A 1 197 ? -39.315 -18.343 86.126 1.00 33.31 197 PHE A O 1
ATOM 1466 N N . VAL A 1 198 ? -39.868 -20.466 85.711 1.00 33.56 198 VAL A N 1
ATOM 1467 C CA . VAL A 1 198 ? -39.025 -20.576 84.499 1.00 33.56 198 VAL A CA 1
ATOM 1468 C C . VAL A 1 198 ? -39.727 -20.011 83.252 1.00 33.56 198 VAL A C 1
ATOM 1470 O O . VAL A 1 198 ? -39.075 -19.465 82.369 1.00 33.56 198 VAL A O 1
ATOM 1473 N N . GLY A 1 199 ? -41.066 -20.034 83.204 1.00 30.83 199 GLY A N 1
ATOM 1474 C C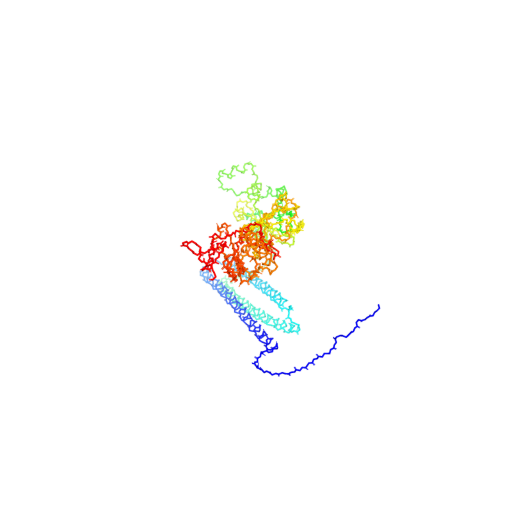A . GLY A 1 199 ? -41.830 -19.482 82.076 1.00 30.83 199 GLY A CA 1
ATOM 1475 C C . GLY A 1 199 ? -41.814 -17.949 81.992 1.00 30.83 199 GLY A C 1
ATOM 1476 O O . GLY A 1 199 ? -41.784 -17.397 80.899 1.00 30.83 199 GLY A O 1
ATOM 1477 N N . VAL A 1 200 ? -41.780 -17.245 83.129 1.00 31.78 200 VAL A N 1
ATOM 1478 C CA . VAL A 1 200 ? -41.809 -15.768 83.162 1.00 31.78 200 VAL A CA 1
ATOM 1479 C C . VAL A 1 200 ? -40.424 -15.168 82.878 1.00 31.78 200 VAL A C 1
ATOM 1481 O O . VAL A 1 200 ? -40.331 -14.137 82.219 1.00 31.78 200 VAL A O 1
ATOM 1484 N N . ALA A 1 201 ? -39.342 -15.841 83.285 1.00 36.22 201 ALA A N 1
ATOM 1485 C CA . ALA A 1 201 ? -37.971 -15.393 83.034 1.00 36.22 201 ALA A CA 1
ATOM 1486 C C . ALA A 1 201 ? -37.537 -15.584 81.568 1.00 36.22 201 ALA A C 1
ATOM 1488 O O . ALA A 1 201 ? -36.946 -14.677 80.989 1.00 36.22 201 ALA A O 1
ATOM 1489 N N . VAL A 1 202 ? -37.896 -16.705 80.928 1.00 38.44 202 VAL A N 1
ATOM 1490 C CA . VAL A 1 202 ? -37.591 -16.949 79.503 1.00 38.44 202 VAL A CA 1
ATOM 1491 C C . VAL A 1 202 ? -38.378 -16.000 78.591 1.00 38.44 202 VAL A C 1
ATOM 1493 O O . VAL A 1 202 ? -37.831 -15.480 77.623 1.00 38.44 202 VAL A O 1
ATOM 1496 N N . VAL A 1 203 ? -39.635 -15.689 78.930 1.00 36.25 203 VAL A N 1
ATOM 1497 C CA . VAL A 1 203 ? -40.445 -14.711 78.183 1.00 36.25 203 VAL A CA 1
ATOM 1498 C C . VAL A 1 203 ? -39.928 -13.277 78.372 1.00 36.25 203 VAL A C 1
ATOM 1500 O O . VAL A 1 203 ? -39.930 -12.515 77.410 1.00 36.25 203 VAL A O 1
ATOM 1503 N N . LEU A 1 204 ? -39.423 -12.909 79.559 1.00 37.06 204 LEU A N 1
ATOM 1504 C CA . LEU A 1 204 ? -38.789 -11.603 79.799 1.00 37.06 204 LEU A CA 1
ATOM 1505 C C . LEU A 1 204 ? -37.438 -11.463 79.086 1.00 37.06 204 LEU A C 1
ATOM 1507 O O . LEU A 1 204 ? -37.166 -10.403 78.534 1.00 37.06 204 LEU A O 1
ATOM 1511 N N . ILE A 1 205 ? -36.627 -12.522 79.022 1.00 38.41 205 ILE A N 1
ATOM 1512 C CA . ILE A 1 205 ? -35.357 -12.527 78.278 1.00 38.41 205 ILE A CA 1
ATOM 1513 C C . ILE A 1 205 ? -35.610 -12.469 76.766 1.00 38.41 205 ILE A C 1
ATOM 1515 O O . ILE A 1 205 ? -34.974 -11.675 76.080 1.00 38.41 205 ILE A O 1
ATOM 1519 N N . LEU A 1 206 ? -36.595 -13.208 76.243 1.00 42.50 206 LEU A N 1
ATOM 1520 C CA . LEU A 1 206 ? -37.009 -13.101 74.839 1.00 42.50 206 LEU A CA 1
ATOM 1521 C C . LEU A 1 206 ? -37.629 -11.732 74.513 1.00 42.50 206 LEU A C 1
ATOM 1523 O O . LEU A 1 206 ? -37.422 -11.228 73.414 1.00 42.50 206 LEU A O 1
ATOM 1527 N N . LEU A 1 207 ? -38.335 -11.091 75.453 1.00 38.59 207 LEU A N 1
ATOM 1528 C CA . LEU A 1 207 ? -38.847 -9.722 75.295 1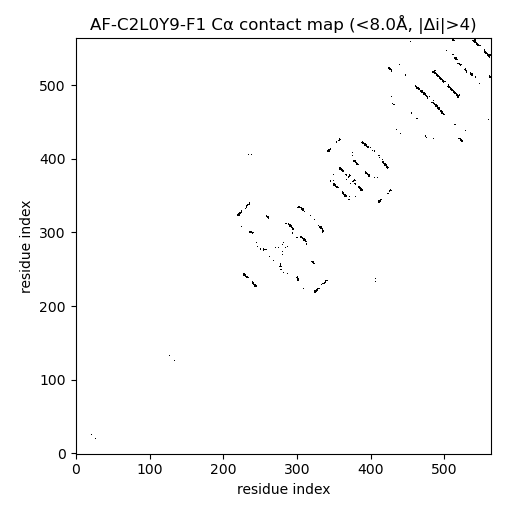.00 38.59 207 LEU A CA 1
ATOM 1529 C C . LEU A 1 207 ? -37.734 -8.671 75.331 1.00 38.59 207 LEU A C 1
ATOM 1531 O O . LEU A 1 207 ? -37.796 -7.722 74.552 1.00 38.59 207 LEU A O 1
ATOM 1535 N N . VAL A 1 208 ? -36.719 -8.834 76.184 1.00 39.84 208 VAL A N 1
ATOM 1536 C CA . VAL A 1 208 ? -35.533 -7.961 76.255 1.00 39.84 208 VAL A CA 1
ATOM 1537 C C . VAL A 1 208 ? -34.648 -8.147 75.018 1.00 39.84 208 VAL A C 1
ATOM 1539 O O . VAL A 1 208 ? -34.226 -7.157 74.433 1.00 39.84 208 VAL A O 1
ATOM 1542 N N . LEU A 1 209 ? -34.467 -9.377 74.526 1.00 38.00 209 LEU A N 1
ATOM 1543 C CA . LEU A 1 209 ? -33.788 -9.661 73.255 1.00 38.00 209 LEU A CA 1
ATOM 1544 C C . LEU A 1 209 ? -34.578 -9.127 72.052 1.00 38.00 209 LEU A C 1
ATOM 1546 O O . LEU A 1 209 ? -33.993 -8.512 71.166 1.00 38.00 209 LEU A O 1
ATOM 1550 N N . ALA A 1 210 ? -35.908 -9.272 72.034 1.00 36.66 210 ALA A N 1
ATOM 1551 C CA . ALA A 1 210 ? -36.758 -8.709 70.984 1.00 36.66 210 ALA A CA 1
ATOM 1552 C C . ALA A 1 210 ? -36.783 -7.171 71.006 1.00 36.66 210 ALA A C 1
ATOM 1554 O O . ALA A 1 210 ? -36.857 -6.555 69.944 1.00 36.66 210 ALA A O 1
ATOM 1555 N N . SER A 1 211 ? -36.693 -6.540 72.183 1.00 35.03 211 SER A N 1
ATOM 1556 C CA . SER A 1 211 ? -36.593 -5.078 72.307 1.00 35.03 211 SER A CA 1
ATOM 1557 C C . SER A 1 211 ? -35.180 -4.554 72.032 1.00 35.03 211 SER A C 1
ATOM 1559 O O . SER A 1 211 ? -35.057 -3.483 71.445 1.00 35.03 211 SER A O 1
ATOM 1561 N N . PHE A 1 212 ? -34.129 -5.332 72.298 1.00 36.38 212 PHE A N 1
ATOM 1562 C CA . PHE A 1 212 ? -32.756 -5.038 71.874 1.00 36.38 212 PHE A CA 1
ATOM 1563 C C . PHE A 1 212 ? -32.596 -5.156 70.343 1.00 36.38 212 PHE A C 1
ATOM 1565 O O . PHE A 1 212 ? -32.105 -4.229 69.700 1.00 36.38 212 PHE A O 1
ATOM 1572 N N . PHE A 1 213 ? -33.149 -6.206 69.716 1.00 36.78 213 PHE A N 1
ATOM 1573 C CA . PHE A 1 213 ? -33.221 -6.348 68.250 1.00 36.78 213 PHE A CA 1
ATOM 1574 C C . PHE A 1 213 ? -34.176 -5.348 67.571 1.00 36.78 213 PHE A C 1
ATOM 1576 O O . PHE A 1 213 ? -34.027 -5.070 66.379 1.00 36.78 213 PHE A O 1
ATOM 1583 N N . ALA A 1 214 ? -35.158 -4.794 68.291 1.00 35.84 214 ALA A N 1
ATOM 1584 C CA . ALA A 1 214 ? -36.012 -3.710 67.793 1.00 35.84 214 ALA A CA 1
ATOM 1585 C C . ALA A 1 214 ? -35.335 -2.327 67.860 1.00 35.84 214 ALA A C 1
ATOM 1587 O O . ALA A 1 214 ? -35.768 -1.414 67.154 1.00 35.84 214 ALA A O 1
ATOM 1588 N N . LEU A 1 215 ? -34.293 -2.177 68.688 1.00 33.72 215 LEU A N 1
ATOM 1589 C CA . LEU A 1 215 ? -33.510 -0.948 68.857 1.00 33.72 215 LEU A CA 1
ATOM 1590 C C . LEU A 1 215 ? -32.267 -0.886 67.955 1.00 33.72 215 LEU A C 1
ATOM 1592 O O . LEU A 1 215 ? -31.739 0.207 67.741 1.00 33.72 215 LEU A O 1
ATOM 1596 N N . LEU A 1 216 ? -31.834 -2.007 67.367 1.00 41.25 216 LEU A N 1
ATOM 1597 C CA . LEU A 1 216 ? -30.862 -1.994 66.272 1.00 41.25 216 LEU A CA 1
ATOM 1598 C C . LEU A 1 216 ? -31.490 -1.303 65.045 1.00 41.25 216 LEU A C 1
ATOM 1600 O O . LEU A 1 216 ? -32.599 -1.672 64.636 1.00 41.25 216 LEU A O 1
ATOM 1604 N N . PRO A 1 217 ? -30.836 -0.291 64.440 1.00 53.44 217 PRO A N 1
ATOM 1605 C CA . PRO A 1 217 ? -31.364 0.368 63.254 1.00 53.44 217 PRO A CA 1
ATOM 1606 C C . PRO A 1 217 ? -31.520 -0.668 62.136 1.00 53.44 217 PRO A C 1
ATOM 1608 O O . PRO A 1 217 ? -30.545 -1.158 61.577 1.00 53.44 217 PRO A O 1
ATOM 1611 N N . ARG A 1 218 ? -32.769 -1.028 61.820 1.00 62.19 218 ARG A N 1
ATOM 1612 C CA . ARG A 1 218 ? -33.081 -1.915 60.695 1.00 62.19 218 ARG A CA 1
ATOM 1613 C C . ARG A 1 218 ? -32.743 -1.191 59.395 1.00 62.19 218 ARG A C 1
ATOM 1615 O O . ARG A 1 218 ? -33.579 -0.456 58.867 1.00 62.19 218 ARG A O 1
ATOM 1622 N N . ASN A 1 219 ? -31.522 -1.387 58.906 1.00 76.75 219 ASN A N 1
ATOM 1623 C CA . ASN A 1 219 ? -31.123 -0.919 57.588 1.00 76.75 219 ASN A CA 1
ATOM 1624 C C . ASN A 1 219 ? -32.012 -1.586 56.533 1.00 76.75 219 ASN A C 1
ATOM 1626 O O . ASN A 1 219 ? -32.248 -2.798 56.565 1.00 76.75 219 ASN A O 1
ATOM 1630 N N . THR A 1 220 ? -32.548 -0.790 55.608 1.00 86.56 220 THR A N 1
ATOM 1631 C CA . THR A 1 220 ? -33.386 -1.327 54.529 1.00 86.56 220 THR A CA 1
ATOM 1632 C C . THR A 1 220 ? -32.499 -2.097 53.559 1.00 86.56 220 THR A C 1
ATOM 1634 O O . THR A 1 220 ? -31.590 -1.515 52.977 1.00 86.56 220 THR A O 1
ATOM 1637 N N . LYS A 1 221 ? -32.759 -3.395 53.360 1.00 90.50 221 LYS A N 1
ATOM 1638 C CA . LYS A 1 221 ? -32.055 -4.187 52.343 1.00 90.50 221 LYS A CA 1
ATOM 1639 C C . LYS A 1 221 ? -32.495 -3.747 50.946 1.00 90.50 221 LYS A C 1
ATOM 1641 O O . LYS A 1 221 ? -33.685 -3.826 50.620 1.00 90.50 221 LYS A O 1
ATOM 1646 N N . VAL A 1 222 ? -31.547 -3.283 50.140 1.00 92.00 222 VAL A N 1
ATOM 1647 C CA . VAL A 1 222 ? -31.779 -2.779 48.784 1.00 92.00 222 VAL A CA 1
ATOM 1648 C C . VAL A 1 222 ? -31.061 -3.687 47.793 1.00 92.00 222 VAL A C 1
ATOM 1650 O O . VAL A 1 222 ? -29.849 -3.856 47.873 1.00 92.00 222 VAL A O 1
ATOM 1653 N N . ASN A 1 223 ? -31.807 -4.295 46.875 1.00 92.62 223 ASN A N 1
ATOM 1654 C CA . ASN A 1 223 ? -31.242 -5.017 45.736 1.00 92.62 223 ASN A CA 1
ATOM 1655 C C . ASN A 1 223 ? -31.573 -4.218 44.476 1.00 92.62 223 ASN A C 1
ATOM 1657 O O . ASN A 1 223 ? -32.728 -4.204 44.056 1.00 92.62 223 ASN A O 1
ATOM 1661 N N . LEU A 1 224 ? -30.584 -3.513 43.932 1.00 93.50 224 LEU A N 1
ATOM 1662 C CA . LEU A 1 224 ? -30.746 -2.670 42.748 1.00 93.50 224 LEU A CA 1
ATOM 1663 C C . LEU A 1 224 ? -30.817 -3.484 41.458 1.00 93.50 224 LEU A C 1
ATOM 1665 O O . LEU A 1 224 ? -31.519 -3.079 40.537 1.00 93.50 224 LEU A O 1
ATOM 1669 N N . ASP A 1 225 ? -30.161 -4.645 41.424 1.00 92.19 225 ASP A N 1
ATOM 1670 C CA . ASP A 1 225 ? -30.094 -5.519 40.248 1.00 92.19 225 ASP A CA 1
ATOM 1671 C C . ASP A 1 225 ? -31.503 -5.939 39.796 1.00 92.19 225 ASP A C 1
ATOM 1673 O O . ASP A 1 225 ? -31.786 -6.040 38.607 1.00 92.19 225 ASP A O 1
ATOM 1677 N N . LYS A 1 226 ? -32.433 -6.063 40.754 1.00 93.94 226 LYS A N 1
ATOM 1678 C CA . LYS A 1 226 ? -33.861 -6.345 40.526 1.00 93.94 226 LYS A CA 1
ATOM 1679 C C . LYS A 1 226 ? -34.548 -5.357 39.568 1.00 93.94 226 LYS A C 1
ATOM 1681 O O . LYS A 1 226 ? -35.553 -5.716 38.960 1.00 93.94 226 LYS A O 1
ATOM 1686 N N . TYR A 1 227 ? -34.064 -4.119 39.479 1.00 94.69 227 TYR A N 1
ATOM 1687 C CA . TYR A 1 227 ? -34.680 -3.058 38.674 1.00 94.69 227 TYR A CA 1
ATOM 1688 C C . TYR A 1 227 ? -33.893 -2.757 37.402 1.00 94.69 227 TYR A C 1
ATOM 1690 O O . TYR A 1 227 ? -34.228 -1.807 36.700 1.00 94.69 227 TYR A O 1
ATOM 1698 N N . VAL A 1 228 ? -32.856 -3.537 37.102 1.00 93.19 228 VAL A N 1
ATOM 1699 C CA . VAL A 1 228 ? -32.040 -3.351 35.907 1.00 93.19 228 VAL A CA 1
ATOM 1700 C C . VAL A 1 228 ? -32.466 -4.340 34.832 1.00 93.19 228 VAL A C 1
ATOM 1702 O O . VAL A 1 228 ? -32.576 -5.539 35.064 1.00 93.19 228 VAL A O 1
ATOM 1705 N N . THR A 1 229 ? -32.689 -3.827 33.627 1.00 93.12 229 THR A N 1
ATOM 1706 C CA . THR A 1 229 ? -32.812 -4.626 32.407 1.00 93.12 229 THR A CA 1
ATOM 1707 C C . THR A 1 229 ? -31.644 -4.292 31.493 1.00 93.12 229 THR A C 1
ATOM 1709 O O . THR A 1 229 ? -31.448 -3.126 31.143 1.00 93.12 229 THR A O 1
ATOM 1712 N N . VAL A 1 230 ? -30.884 -5.310 31.097 1.00 93.62 230 VAL A N 1
ATOM 1713 C CA . VAL A 1 230 ? -29.803 -5.191 30.114 1.00 93.62 230 VAL A CA 1
ATOM 1714 C C . VAL A 1 230 ? -30.281 -5.782 28.793 1.00 93.62 230 VAL A C 1
ATOM 1716 O O . VAL A 1 230 ? -30.901 -6.842 28.759 1.00 93.62 230 VAL A O 1
ATOM 1719 N N . SER A 1 231 ? -30.022 -5.065 27.707 1.00 94.25 231 SER A N 1
ATOM 1720 C CA . SER A 1 231 ? -30.238 -5.525 26.333 1.00 94.25 231 SER A CA 1
ATOM 1721 C C . SER A 1 231 ? -29.006 -5.204 25.500 1.00 94.25 231 SER A C 1
ATOM 1723 O O . SER A 1 231 ? -28.253 -4.301 25.859 1.00 94.25 231 SER A O 1
ATOM 1725 N N . PHE A 1 232 ? -28.799 -5.922 24.405 1.00 95.12 232 PHE A N 1
ATOM 1726 C CA . PHE A 1 232 ? -27.632 -5.754 23.545 1.00 95.12 232 PHE A CA 1
ATOM 1727 C C . PHE A 1 232 ? -28.076 -5.312 22.153 1.00 95.12 232 PHE A C 1
ATOM 1729 O O . PHE A 1 232 ? -29.114 -5.756 21.663 1.00 95.12 232 PHE A O 1
ATOM 1736 N N . ASP A 1 233 ? -27.316 -4.407 21.544 1.00 94.12 233 ASP A N 1
ATOM 1737 C CA . ASP A 1 233 ? -27.569 -3.914 20.190 1.00 94.12 233 ASP A CA 1
ATOM 1738 C C . ASP A 1 233 ? -26.250 -3.714 19.432 1.00 94.12 233 ASP A C 1
ATOM 1740 O O . ASP A 1 233 ? -25.174 -3.597 20.029 1.00 94.12 233 ASP A O 1
ATOM 1744 N N . GLY A 1 234 ? -26.342 -3.668 18.107 1.00 95.25 234 GLY A N 1
ATOM 1745 C CA . GLY A 1 234 ? -25.203 -3.556 17.200 1.00 95.25 234 GLY A CA 1
ATOM 1746 C C . GLY A 1 234 ? -24.829 -4.886 16.550 1.00 95.25 234 GLY A C 1
ATOM 1747 O O . GLY A 1 234 ? -25.686 -5.738 16.292 1.00 95.25 234 GLY A O 1
ATOM 1748 N N . TYR A 1 235 ? -23.543 -5.027 16.242 1.00 96.62 235 TYR A N 1
ATOM 1749 C CA . TYR A 1 235 ? -22.995 -6.167 15.513 1.00 96.62 235 TYR A CA 1
ATOM 1750 C C . TYR A 1 235 ? -22.066 -6.998 16.386 1.00 96.62 235 TYR A C 1
ATOM 1752 O O . TYR A 1 235 ? -21.429 -6.466 17.289 1.00 96.62 235 TYR A O 1
ATOM 1760 N N . ASP A 1 236 ? -21.972 -8.289 16.107 1.00 94.88 236 ASP A N 1
ATOM 1761 C CA . ASP A 1 236 ? -21.087 -9.208 16.807 1.00 94.88 236 ASP A CA 1
ATOM 1762 C C . ASP A 1 236 ? -19.618 -8.759 16.673 1.00 94.88 236 ASP A C 1
ATOM 1764 O O . ASP A 1 236 ? -19.151 -8.428 15.581 1.00 94.88 236 ASP A O 1
ATOM 1768 N N . GLY A 1 237 ? -18.908 -8.649 17.799 1.00 92.19 237 GLY A N 1
ATOM 1769 C CA . GLY A 1 237 ? -17.567 -8.050 17.872 1.00 92.19 237 GLY A CA 1
ATOM 1770 C C . GLY A 1 237 ? -17.541 -6.525 17.959 1.00 92.19 237 GLY A C 1
ATOM 1771 O O . GLY A 1 237 ? -16.467 -5.943 18.094 1.00 92.19 237 GLY A O 1
ATOM 1772 N N . TYR A 1 238 ? -18.707 -5.881 17.897 1.00 93.19 238 TYR A N 1
ATOM 1773 C CA . TYR A 1 238 ? -18.902 -4.434 17.989 1.00 93.19 238 TYR A CA 1
ATOM 1774 C C . TYR A 1 238 ? -20.172 -4.095 18.797 1.00 93.19 238 TYR A C 1
ATOM 1776 O O . TYR A 1 238 ? -20.746 -3.015 18.647 1.00 93.19 238 TYR A O 1
ATOM 1784 N N . GLY A 1 239 ? -20.664 -5.022 19.622 1.00 93.62 239 GLY A N 1
ATOM 1785 C CA . GLY A 1 239 ? -21.926 -4.872 20.336 1.00 93.62 239 GLY A CA 1
ATOM 1786 C C . GLY A 1 239 ? -21.828 -3.872 21.479 1.00 93.62 239 GLY A C 1
ATOM 1787 O O . GLY A 1 239 ? -20.751 -3.640 22.031 1.00 93.62 239 GLY A O 1
ATOM 1788 N N . LYS A 1 240 ? -22.970 -3.292 21.857 1.00 92.62 240 LYS A N 1
ATOM 1789 C CA . LYS A 1 240 ? -23.091 -2.375 22.999 1.00 92.62 240 LYS A CA 1
ATOM 1790 C C . LYS A 1 240 ? -24.207 -2.830 23.924 1.00 92.62 240 LYS A C 1
ATOM 1792 O O . LYS A 1 240 ? -25.271 -3.251 23.471 1.00 92.62 240 LYS A O 1
ATOM 1797 N N . ALA A 1 241 ? -23.973 -2.702 25.225 1.00 93.12 241 ALA A N 1
ATOM 1798 C CA . ALA A 1 241 ? -25.001 -2.930 26.226 1.00 93.12 241 ALA A CA 1
ATOM 1799 C C . ALA A 1 241 ? -25.844 -1.668 26.438 1.00 93.12 241 ALA A C 1
ATOM 1801 O O . ALA A 1 241 ? -25.334 -0.563 26.628 1.00 93.12 241 ALA A O 1
ATOM 1802 N N . LEU A 1 242 ? -27.155 -1.854 26.452 1.00 91.88 242 LEU A N 1
ATOM 1803 C CA . LEU A 1 242 ? -28.155 -0.855 26.779 1.00 91.88 242 LEU A CA 1
ATOM 1804 C C . LEU A 1 242 ? -28.775 -1.233 28.119 1.00 91.88 242 LEU A C 1
ATOM 1806 O O . LEU A 1 242 ? -29.533 -2.201 28.220 1.00 91.88 242 LEU A O 1
ATOM 1810 N N . VAL A 1 243 ? -28.445 -0.454 29.144 1.00 92.12 243 VAL A N 1
ATOM 1811 C CA . VAL A 1 243 ? -28.928 -0.654 30.510 1.00 92.12 243 VAL A CA 1
ATOM 1812 C C . VAL A 1 243 ? -30.106 0.281 30.765 1.00 92.12 243 VAL A C 1
ATOM 1814 O O . VAL A 1 243 ? -30.009 1.490 30.556 1.00 92.12 243 VAL A O 1
ATOM 1817 N N . LYS A 1 244 ? -31.227 -0.279 31.218 1.00 92.94 244 LYS A N 1
ATOM 1818 C CA . LYS A 1 244 ? -32.420 0.466 31.630 1.00 92.94 244 LYS A CA 1
ATOM 1819 C C . LYS A 1 244 ? -32.723 0.172 33.088 1.00 92.94 244 LYS A C 1
ATOM 1821 O O . LYS A 1 244 ? -32.818 -0.992 33.469 1.00 92.94 244 LYS A O 1
ATOM 1826 N N . PHE A 1 245 ? -32.920 1.224 33.875 1.00 94.56 245 PHE A N 1
ATOM 1827 C CA . PHE A 1 245 ? -33.325 1.114 35.271 1.00 94.56 245 PHE A CA 1
ATOM 1828 C C . PHE A 1 245 ? -34.814 1.455 35.428 1.00 94.56 245 PHE A C 1
ATOM 1830 O O . PHE A 1 245 ? -35.264 2.522 35.007 1.00 94.56 245 PHE A O 1
ATOM 1837 N N . ASP A 1 246 ? -35.587 0.572 36.057 1.00 95.94 246 ASP A N 1
ATOM 1838 C CA . ASP A 1 246 ? -36.998 0.802 36.381 1.00 95.94 246 ASP A CA 1
ATOM 1839 C C . ASP A 1 246 ? -37.127 1.618 37.678 1.00 95.94 246 ASP A C 1
ATOM 1841 O O . ASP A 1 246 ? -37.310 1.092 38.786 1.00 95.94 246 ASP A O 1
ATOM 1845 N N . LYS A 1 247 ? -37.007 2.945 37.530 1.00 95.12 247 LYS A N 1
ATOM 1846 C CA . LYS A 1 247 ? -37.127 3.903 38.638 1.00 95.12 247 LYS A CA 1
ATOM 1847 C C . LYS A 1 247 ? -38.480 3.786 39.341 1.00 95.12 247 LYS A C 1
ATOM 1849 O O . LYS A 1 247 ? -38.543 3.881 40.567 1.00 95.12 247 LYS A O 1
ATOM 1854 N N . ASP A 1 248 ? -39.558 3.569 38.595 1.00 95.62 248 ASP A N 1
ATOM 1855 C CA . ASP A 1 248 ? -40.910 3.535 39.152 1.00 95.62 248 ASP A CA 1
ATOM 1856 C C . ASP A 1 248 ? -41.111 2.312 40.051 1.00 95.62 248 ASP A C 1
ATOM 1858 O O . ASP A 1 248 ? -41.632 2.443 41.166 1.00 95.62 248 ASP A O 1
ATOM 1862 N N . ALA A 1 249 ? -40.646 1.135 39.624 1.00 96.06 249 ALA A N 1
ATOM 1863 C CA . ALA A 1 249 ? -40.662 -0.070 40.447 1.00 96.06 249 ALA A CA 1
ATOM 1864 C C . ALA A 1 249 ? -39.760 0.069 41.684 1.00 96.06 249 ALA A C 1
ATOM 1866 O O . ALA A 1 249 ? -40.182 -0.285 42.791 1.00 96.06 249 ALA A O 1
ATOM 1867 N N . TYR A 1 250 ? -38.567 0.652 41.532 1.00 96.06 250 TYR A N 1
ATOM 1868 C CA . TYR A 1 250 ? -37.668 0.943 42.651 1.00 96.06 250 TYR A CA 1
ATOM 1869 C C . TYR A 1 250 ? -38.329 1.861 43.691 1.00 96.06 250 TYR A C 1
ATOM 1871 O O . TYR A 1 250 ? -38.360 1.550 44.888 1.00 96.06 250 TYR A O 1
ATOM 1879 N N . LEU A 1 251 ? -38.920 2.976 43.250 1.00 93.94 251 LEU A N 1
ATOM 1880 C CA . LEU A 1 251 ? -39.590 3.919 44.144 1.00 93.94 251 LEU A CA 1
ATOM 1881 C C . LEU A 1 251 ? -40.837 3.302 44.777 1.00 93.94 251 LEU A C 1
ATOM 1883 O O . LEU A 1 251 ? -41.079 3.507 45.968 1.00 93.94 251 LEU A O 1
ATOM 1887 N N . LYS A 1 252 ? -41.609 2.503 44.038 1.00 94.44 252 LYS A N 1
ATOM 1888 C CA . LYS A 1 252 ? -42.756 1.771 44.592 1.00 94.44 252 LYS A CA 1
ATOM 1889 C C . LYS A 1 252 ? -42.343 0.883 45.768 1.00 94.44 252 LYS A C 1
ATOM 1891 O O . LYS A 1 252 ? -43.042 0.864 46.786 1.00 94.44 252 LYS A O 1
ATOM 1896 N N . ASP A 1 253 ? -41.199 0.211 45.663 1.00 92.12 253 ASP A N 1
ATOM 1897 C CA . ASP A 1 253 ? -40.710 -0.699 46.697 1.00 92.12 253 ASP A CA 1
ATOM 1898 C C . ASP A 1 253 ? -40.042 0.027 47.875 1.00 92.12 253 ASP A C 1
ATOM 1900 O O . ASP A 1 253 ? -40.174 -0.440 49.016 1.00 92.12 253 ASP A O 1
ATOM 1904 N N . TYR A 1 254 ? -39.375 1.167 47.642 1.00 93.19 254 TYR A N 1
ATOM 1905 C CA . TYR A 1 254 ? -38.467 1.773 48.626 1.00 93.19 254 TYR A CA 1
ATOM 1906 C C . TYR A 1 254 ? -38.773 3.201 49.085 1.00 93.19 254 TYR A C 1
ATOM 1908 O O . TYR A 1 254 ? -38.267 3.591 50.142 1.00 93.19 254 TYR A O 1
ATOM 1916 N N . LYS A 1 255 ? -39.647 3.955 48.406 1.00 91.25 255 LYS A N 1
ATOM 1917 C CA . LYS A 1 255 ? -39.955 5.370 48.715 1.00 91.25 255 LYS A CA 1
ATOM 1918 C C . LYS A 1 255 ? -40.284 5.647 50.182 1.00 91.25 255 LYS A C 1
ATOM 1920 O O . LYS A 1 255 ? -39.927 6.689 50.716 1.00 91.25 255 LYS A O 1
ATOM 1925 N N . LYS A 1 256 ? -40.965 4.713 50.855 1.00 88.12 256 LYS A N 1
ATOM 1926 C CA . LYS A 1 256 ? -41.337 4.834 52.280 1.00 88.12 256 LYS A CA 1
ATOM 1927 C C . LYS A 1 256 ? -40.393 4.097 53.242 1.00 88.12 256 LYS A C 1
ATOM 1929 O O . LYS A 1 256 ? -40.586 4.189 54.454 1.00 88.12 256 LYS A O 1
ATOM 1934 N N . LYS A 1 257 ? -39.432 3.325 52.728 1.00 88.56 257 LYS A N 1
ATOM 1935 C CA . LYS A 1 257 ? -38.561 2.434 53.516 1.00 88.56 257 LYS A CA 1
ATOM 1936 C C . LYS A 1 257 ? -37.172 3.033 53.738 1.00 88.56 257 LYS A C 1
ATOM 1938 O O . LYS A 1 257 ? -36.676 2.980 54.861 1.00 88.56 257 LYS A O 1
ATOM 1943 N N . ILE A 1 258 ? -36.586 3.634 52.702 1.00 89.06 258 ILE A N 1
ATOM 1944 C CA . ILE A 1 258 ? -35.263 4.271 52.768 1.00 89.06 258 ILE A CA 1
ATOM 1945 C C . ILE A 1 258 ? -35.358 5.576 53.561 1.00 89.06 258 ILE A C 1
ATOM 1947 O O . ILE A 1 258 ? -36.319 6.335 53.416 1.00 89.06 258 ILE A O 1
ATOM 1951 N N . LYS A 1 259 ? -34.376 5.826 54.433 1.00 85.44 259 LYS A N 1
ATOM 1952 C CA . LYS A 1 259 ? -34.373 6.977 55.344 1.00 85.44 259 LYS A CA 1
ATOM 1953 C C . LYS A 1 259 ? -32.993 7.599 55.415 1.00 85.44 259 LYS A C 1
ATOM 1955 O O . LYS A 1 259 ? -32.034 6.931 55.759 1.00 85.44 259 LYS A O 1
ATOM 1960 N N . LEU A 1 260 ? -32.919 8.909 55.243 1.00 83.12 260 LEU A N 1
ATOM 1961 C CA . LEU A 1 260 ? -31.656 9.624 55.357 1.00 83.12 260 LEU A CA 1
ATOM 1962 C C . LEU A 1 260 ? -31.226 9.800 56.827 1.00 83.12 260 LEU A C 1
ATOM 1964 O O . LEU A 1 260 ? -32.043 10.112 57.705 1.00 83.12 260 LEU A O 1
ATOM 1968 N N . LYS A 1 261 ? -29.937 9.610 57.112 1.00 79.19 261 LYS A N 1
ATOM 1969 C CA . LYS A 1 261 ? -29.299 9.969 58.381 1.00 79.19 261 LYS A CA 1
ATOM 1970 C C . LYS A 1 261 ? -29.298 11.492 58.501 1.00 79.19 261 LYS A C 1
ATOM 1972 O O . LYS A 1 261 ? -28.767 12.183 57.643 1.00 79.19 261 LYS A O 1
ATOM 1977 N N . LYS A 1 262 ? -29.889 12.020 59.578 1.00 68.56 262 LYS A N 1
ATOM 1978 C CA . LYS A 1 262 ? -29.859 13.459 59.878 1.00 68.56 262 LYS A CA 1
ATOM 1979 C C . LYS A 1 262 ? -28.421 13.873 60.194 1.00 68.56 262 LYS A C 1
ATOM 1981 O O . LYS A 1 262 ? -27.919 13.504 61.252 1.00 68.56 262 LYS A O 1
ATOM 1986 N N . SER A 1 263 ? -27.781 14.620 59.299 1.00 62.25 263 SER A N 1
ATOM 1987 C CA . SER A 1 263 ? -26.412 15.128 59.502 1.00 62.25 263 SER A CA 1
ATOM 1988 C C . SER A 1 263 ? -26.361 16.571 60.021 1.00 62.25 263 SER A C 1
ATOM 1990 O O . SER A 1 263 ? -25.294 17.048 60.390 1.00 62.25 263 SER A O 1
ATOM 1992 N N . GLY A 1 264 ? -27.504 17.267 60.093 1.00 57.62 264 GLY A N 1
ATOM 1993 C CA . GLY A 1 264 ? -27.591 18.638 60.612 1.00 57.62 264 GLY A CA 1
ATOM 1994 C C . GLY A 1 264 ? -26.930 19.699 59.722 1.00 57.62 264 GLY A C 1
ATOM 1995 O O . GLY A 1 264 ? -26.747 20.827 60.173 1.00 57.62 264 GLY A O 1
ATOM 1996 N N . ASN A 1 265 ? -26.559 19.359 58.480 1.00 62.28 265 ASN A N 1
ATOM 1997 C CA . ASN A 1 265 ? -25.980 20.301 57.526 1.00 62.28 265 ASN A CA 1
ATOM 1998 C C . ASN A 1 265 ? -27.042 20.874 56.559 1.00 62.28 265 ASN A C 1
ATOM 2000 O O . ASN A 1 265 ? -28.025 20.225 56.200 1.00 62.28 265 ASN A O 1
ATOM 2004 N N . PHE A 1 266 ? -26.838 22.129 56.146 1.00 54.69 266 PHE A N 1
ATOM 2005 C CA . PHE A 1 266 ? -27.817 22.921 55.387 1.00 54.69 266 PHE A CA 1
ATOM 2006 C C . PHE A 1 266 ? -28.157 22.336 54.005 1.00 54.69 266 PHE A C 1
ATOM 2008 O O . PHE A 1 266 ? -29.299 22.432 53.556 1.00 54.69 266 PHE A O 1
ATOM 2015 N N . LEU A 1 267 ? -27.183 21.715 53.329 1.00 58.31 267 LEU A N 1
ATOM 2016 C CA . LEU A 1 267 ? -27.379 21.119 52.003 1.00 58.31 267 LEU A CA 1
ATOM 2017 C C . LEU A 1 267 ? -28.333 19.921 52.066 1.00 58.31 267 LEU A C 1
ATOM 2019 O O . LEU A 1 267 ? -29.246 19.813 51.247 1.00 58.31 267 LEU A O 1
ATOM 2023 N N . GLN A 1 268 ? -28.185 19.071 53.082 1.00 65.56 268 GLN A N 1
ATOM 2024 C CA . GLN A 1 268 ? -29.035 17.902 53.274 1.00 65.56 268 GLN A CA 1
ATOM 2025 C C . GLN A 1 268 ? -30.468 18.292 53.690 1.00 65.56 268 GLN A C 1
ATOM 2027 O O . GLN A 1 268 ? -31.438 17.722 53.186 1.00 65.56 268 GLN A O 1
ATOM 2032 N N . ASP A 1 269 ? -30.621 19.321 54.530 1.00 67.62 269 ASP A N 1
ATOM 2033 C CA . ASP A 1 269 ? -31.932 19.875 54.911 1.00 67.62 269 ASP A CA 1
ATOM 2034 C C . ASP A 1 269 ? -32.647 20.579 53.744 1.00 67.62 269 ASP A C 1
ATOM 2036 O O . ASP A 1 269 ? -33.877 20.627 53.699 1.00 67.62 269 ASP A O 1
ATOM 2040 N N . SER A 1 270 ? -31.899 21.136 52.788 1.00 65.25 270 SER A N 1
ATOM 2041 C CA . SER A 1 270 ? -32.463 21.746 51.579 1.00 65.25 270 SER A CA 1
ATOM 2042 C C . SER A 1 270 ? -32.940 20.689 50.575 1.00 65.25 270 SER A C 1
ATOM 2044 O O . SER A 1 270 ? -34.058 20.779 50.066 1.00 65.25 270 SER A O 1
ATOM 2046 N N . LEU A 1 271 ? -32.140 19.642 50.337 1.00 67.00 271 LEU A N 1
ATOM 2047 C CA . LEU A 1 271 ? -32.478 18.561 49.402 1.00 67.00 271 LEU A CA 1
ATOM 2048 C C . LEU A 1 271 ? -33.678 17.728 49.883 1.00 67.00 271 LEU A C 1
ATOM 2050 O O . LEU A 1 271 ? -34.575 17.415 49.100 1.00 67.00 271 LEU A O 1
ATOM 2054 N N . THR A 1 272 ? -33.758 17.446 51.186 1.00 68.69 272 THR A N 1
ATOM 2055 C CA . THR A 1 272 ? -34.855 16.656 51.783 1.00 68.69 272 THR A CA 1
ATOM 2056 C C . THR A 1 272 ? -36.202 17.385 51.862 1.00 68.69 272 THR A C 1
ATOM 2058 O O . THR A 1 272 ? -37.215 16.751 52.155 1.00 68.69 272 THR A O 1
ATOM 2061 N N . LYS A 1 273 ? -36.263 18.696 51.568 1.00 71.06 273 LYS A N 1
ATOM 2062 C CA . LYS A 1 273 ? -37.538 19.433 51.445 1.00 71.06 273 LYS A CA 1
ATOM 2063 C C . LYS A 1 273 ? -38.310 19.076 50.178 1.00 71.06 273 LYS A C 1
ATOM 2065 O O . LYS A 1 273 ? -39.537 19.113 50.199 1.00 71.06 273 LYS A O 1
ATOM 2070 N N . ASN A 1 274 ? -37.595 18.746 49.101 1.00 68.38 274 ASN A N 1
ATOM 2071 C CA . ASN A 1 274 ? -38.176 18.518 47.776 1.00 68.38 274 ASN A CA 1
ATOM 2072 C C . ASN A 1 274 ? -38.029 17.065 47.294 1.00 68.38 274 ASN A C 1
ATOM 2074 O O . ASN A 1 274 ? -38.785 16.649 46.421 1.00 68.38 274 ASN A O 1
ATOM 2078 N N . TYR A 1 275 ? -37.101 16.292 47.870 1.00 75.00 275 TYR A N 1
ATOM 2079 C CA . TYR A 1 275 ? -36.853 14.894 47.514 1.00 75.00 275 TYR A CA 1
ATOM 2080 C C . TYR A 1 275 ? -37.086 13.955 48.699 1.00 75.00 275 TYR A C 1
ATOM 2082 O O . TYR A 1 275 ? -36.643 14.213 49.821 1.00 75.00 275 TYR A O 1
ATOM 2090 N N . GLY A 1 276 ? -37.750 12.825 48.438 1.00 85.31 276 GLY A N 1
ATOM 2091 C CA . GLY A 1 276 ? -37.728 11.689 49.354 1.00 85.31 276 GLY A CA 1
ATOM 2092 C C . GLY A 1 276 ? -36.352 11.018 49.344 1.00 85.31 276 GLY A C 1
ATOM 2093 O O . GLY A 1 276 ? -35.594 11.135 48.384 1.00 85.31 276 GLY A O 1
ATOM 2094 N N . ALA A 1 277 ? -35.998 10.326 50.429 1.00 87.50 277 ALA A N 1
ATOM 2095 C CA . ALA A 1 277 ? -34.665 9.735 50.570 1.00 87.50 277 ALA A CA 1
ATOM 2096 C C . ALA A 1 277 ? -34.359 8.675 49.492 1.00 87.50 277 ALA A C 1
ATOM 2098 O O . ALA A 1 277 ? -33.212 8.555 49.082 1.00 87.50 277 ALA A O 1
ATOM 2099 N N . ALA A 1 278 ? -35.368 7.933 49.018 1.00 88.88 278 ALA A N 1
ATOM 2100 C CA . ALA A 1 278 ? -35.196 6.977 47.922 1.00 88.88 278 ALA A CA 1
ATOM 2101 C C . ALA A 1 278 ? -35.002 7.685 46.573 1.00 88.88 278 ALA A C 1
ATOM 2103 O O . ALA A 1 278 ? -34.135 7.294 45.801 1.00 88.88 278 ALA A O 1
ATOM 2104 N N . GLU A 1 279 ? -35.774 8.742 46.297 1.00 91.06 279 GLU A N 1
ATOM 2105 C CA . GLU A 1 279 ? -35.602 9.560 45.094 1.00 91.06 279 GLU A CA 1
ATOM 2106 C C . GLU A 1 279 ? -34.212 10.200 45.048 1.00 91.06 279 GLU A C 1
ATOM 2108 O O . GLU A 1 279 ? -33.554 10.145 44.019 1.00 91.06 279 GLU A O 1
ATOM 2113 N N . LEU A 1 280 ? -33.739 10.732 46.179 1.00 89.62 280 LEU A N 1
ATOM 2114 C CA . LEU A 1 280 ? -32.407 11.323 46.290 1.00 89.62 280 LEU A CA 1
ATOM 2115 C C . LEU A 1 280 ? -31.307 10.277 46.069 1.00 89.62 280 LEU A C 1
ATOM 2117 O O . LEU A 1 280 ? -30.371 10.536 45.319 1.00 89.62 280 LEU A O 1
ATOM 2121 N N . LEU A 1 281 ? -31.429 9.091 46.682 1.00 90.25 281 LEU A N 1
ATOM 2122 C CA . LEU A 1 281 ? -30.477 8.000 46.462 1.00 90.25 281 LEU A CA 1
ATOM 2123 C C . LEU A 1 281 ? -30.415 7.617 44.979 1.00 90.25 281 LEU A C 1
ATOM 2125 O O . LEU A 1 281 ? -29.329 7.450 44.433 1.00 90.25 281 LEU A O 1
ATOM 2129 N N . TYR A 1 282 ? -31.572 7.510 44.325 1.00 92.44 282 TYR A N 1
ATOM 2130 C CA . TYR A 1 282 ? -31.622 7.176 42.911 1.00 92.44 282 TYR A CA 1
ATOM 2131 C C . TYR A 1 282 ? -31.004 8.270 42.032 1.00 92.44 282 TYR A C 1
ATOM 2133 O O . TYR A 1 282 ? -30.016 8.008 41.354 1.00 92.44 282 TYR A O 1
ATOM 2141 N N . ASP A 1 283 ? -31.550 9.488 42.084 1.00 89.56 283 ASP A N 1
ATOM 2142 C CA . ASP A 1 283 ? -31.246 10.562 41.127 1.00 89.56 283 ASP A CA 1
ATOM 2143 C C . ASP A 1 283 ? -29.796 11.060 41.207 1.00 89.56 283 ASP A C 1
ATOM 2145 O O . ASP A 1 283 ? -29.273 11.572 40.223 1.00 89.56 283 ASP A O 1
ATOM 2149 N N . PHE A 1 284 ? -29.144 10.924 42.366 1.00 87.44 284 PHE A N 1
ATOM 2150 C CA . PHE A 1 284 ? -27.787 11.440 42.568 1.00 87.44 284 PHE A CA 1
ATOM 2151 C C . PHE A 1 284 ? -26.699 10.368 42.601 1.00 87.44 284 PHE A C 1
ATOM 2153 O O . PHE A 1 284 ? -25.540 10.702 42.362 1.00 87.44 284 PHE A O 1
ATOM 2160 N N . TYR A 1 285 ? -27.036 9.113 42.914 1.00 89.56 285 TYR A N 1
ATOM 2161 C CA . TYR A 1 285 ? -26.019 8.091 43.184 1.00 89.56 285 TYR A CA 1
ATOM 2162 C C . TYR A 1 285 ? -26.208 6.785 42.423 1.00 89.56 285 TYR A C 1
ATOM 2164 O O . TYR A 1 285 ? -25.228 6.083 42.212 1.00 89.56 285 TYR A O 1
ATOM 2172 N N . ILE A 1 286 ? -27.433 6.434 42.025 1.00 91.12 286 ILE A N 1
ATOM 2173 C CA . ILE A 1 286 ? -27.694 5.192 41.281 1.00 91.12 286 ILE A CA 1
ATOM 2174 C C . ILE A 1 286 ? -27.775 5.490 39.788 1.00 91.12 286 ILE A C 1
ATOM 2176 O O . ILE A 1 286 ? -27.178 4.764 38.995 1.00 91.12 286 ILE A O 1
ATOM 2180 N N . ASP A 1 287 ? -28.495 6.546 39.403 1.00 91.50 287 ASP A N 1
ATOM 2181 C CA . ASP A 1 287 ? -28.715 6.892 38.002 1.00 91.50 287 ASP A CA 1
ATOM 2182 C C . ASP A 1 287 ? -27.381 7.140 37.288 1.00 91.50 287 ASP A C 1
ATOM 2184 O O . ASP A 1 287 ? -26.541 7.912 37.754 1.00 91.50 287 ASP A O 1
ATOM 2188 N N . GLY A 1 288 ? -27.148 6.405 36.200 1.00 85.56 288 GLY A N 1
ATOM 2189 C CA . GLY A 1 288 ? -25.912 6.455 35.418 1.00 85.56 288 GLY A CA 1
ATOM 2190 C C . GLY A 1 288 ? -24.659 5.880 36.096 1.00 85.56 288 GLY A C 1
ATOM 2191 O O . GLY A 1 288 ? -23.611 5.836 35.458 1.00 85.56 288 GLY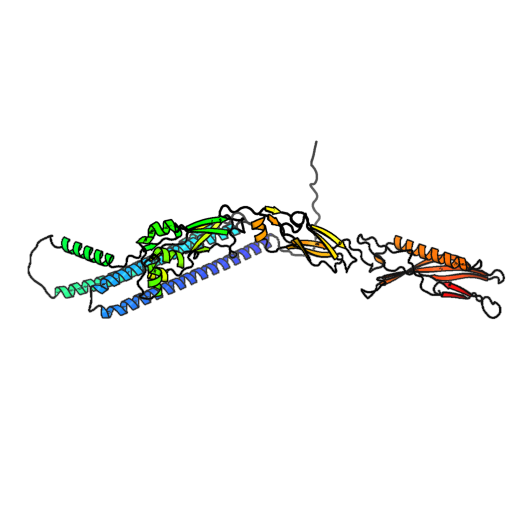 A O 1
ATOM 2192 N N . ASN A 1 289 ? -24.736 5.408 37.344 1.00 91.31 289 ASN A N 1
ATOM 2193 C CA . ASN A 1 289 ? -23.593 4.877 38.100 1.00 91.31 289 ASN A CA 1
ATOM 2194 C C . ASN A 1 289 ? -23.521 3.343 38.041 1.00 91.31 289 ASN A C 1
ATOM 2196 O O . ASN A 1 289 ? -23.292 2.667 39.047 1.00 91.31 289 ASN A O 1
ATOM 2200 N N . TRP A 1 290 ? -23.710 2.786 36.849 1.00 90.62 2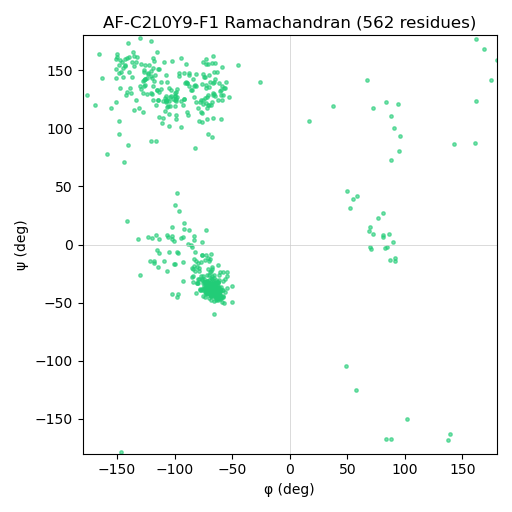90 TRP A N 1
ATOM 2201 C CA . TRP A 1 290 ? -23.555 1.363 36.561 1.00 90.62 290 TRP A CA 1
ATOM 2202 C C . TRP A 1 290 ? -22.593 1.152 35.396 1.00 90.62 290 TRP A C 1
ATOM 2204 O O . TRP A 1 290 ? -22.441 2.017 34.531 1.00 90.62 290 TRP A O 1
ATOM 2214 N N . LYS A 1 291 ? -21.962 -0.018 35.352 1.00 89.38 291 LYS A N 1
ATOM 2215 C CA . LYS A 1 291 ? -21.115 -0.454 34.242 1.00 89.38 291 LYS A CA 1
ATOM 2216 C C . LYS A 1 291 ? -21.440 -1.894 33.883 1.00 89.38 291 LYS A C 1
ATOM 2218 O O . LYS A 1 291 ? -21.937 -2.655 34.708 1.00 89.38 291 LYS A O 1
ATOM 2223 N N . ILE A 1 292 ? -21.182 -2.233 32.629 1.00 91.00 292 ILE A N 1
ATOM 2224 C CA . ILE A 1 292 ? -21.185 -3.611 32.156 1.00 91.00 292 ILE A CA 1
ATOM 2225 C C . ILE A 1 292 ? -19.723 -3.989 31.985 1.00 91.00 292 ILE A C 1
ATOM 2227 O O . ILE A 1 292 ? -19.020 -3.393 31.172 1.00 91.00 292 ILE A O 1
ATOM 2231 N N . GLU A 1 293 ? -19.270 -4.904 32.826 1.00 87.44 293 GLU A N 1
ATOM 2232 C CA . GLU A 1 293 ? -17.923 -5.454 32.816 1.00 87.44 293 GLU A CA 1
ATOM 2233 C C . GLU A 1 293 ? -17.955 -6.742 31.999 1.00 87.44 293 GLU A C 1
ATOM 2235 O O . GLU A 1 293 ? -18.765 -7.624 32.269 1.00 87.44 293 GLU A O 1
ATOM 2240 N N . GLY A 1 294 ? -17.121 -6.817 30.972 1.00 81.94 294 GLY A N 1
ATOM 2241 C CA . GLY A 1 294 ? -16.943 -8.003 30.141 1.00 81.94 294 GLY A CA 1
ATOM 2242 C C . GLY A 1 294 ? -15.465 -8.334 30.013 1.00 81.94 294 GLY A C 1
ATOM 2243 O O . GLY A 1 294 ? -14.612 -7.589 30.504 1.00 81.94 294 GLY A O 1
ATOM 2244 N N . ASP A 1 295 ? -15.176 -9.426 29.320 1.00 75.12 295 ASP A N 1
ATOM 2245 C CA . ASP A 1 295 ? -13.806 -9.885 29.090 1.00 75.12 295 ASP A CA 1
ATOM 2246 C C . ASP A 1 295 ? -13.071 -8.968 28.097 1.00 75.12 295 ASP A C 1
ATOM 2248 O O . ASP A 1 295 ? -11.844 -8.828 28.129 1.00 75.12 295 ASP A O 1
ATOM 2252 N N . SER A 1 296 ? -13.821 -8.303 27.213 1.00 71.38 296 SER A N 1
ATOM 2253 C CA . SER A 1 296 ? -13.265 -7.429 26.181 1.00 71.38 296 SER A CA 1
ATOM 2254 C C . SER A 1 296 ? -12.818 -6.073 26.745 1.00 71.38 296 SER A C 1
ATOM 2256 O O . SER A 1 296 ? -13.626 -5.225 27.131 1.00 71.38 296 SER A O 1
ATOM 2258 N N . SER A 1 297 ? -11.507 -5.819 26.716 1.00 70.88 297 SER A N 1
ATOM 2259 C CA . SER A 1 297 ? -10.893 -4.567 27.191 1.00 70.88 297 SER A CA 1
ATOM 2260 C C . SER A 1 297 ? -11.229 -3.334 26.342 1.00 70.88 297 SER A C 1
ATOM 2262 O O . SER A 1 297 ? -11.110 -2.207 26.823 1.00 70.88 297 SER A O 1
ATOM 2264 N N . ASP A 1 298 ? -11.671 -3.527 25.096 1.00 77.06 298 ASP A N 1
ATOM 2265 C CA . ASP A 1 298 ? -12.104 -2.454 24.196 1.00 77.06 298 ASP A CA 1
ATOM 2266 C C . ASP A 1 298 ? -13.599 -2.105 24.336 1.00 77.06 298 ASP A C 1
ATOM 2268 O O . ASP A 1 298 ? -14.088 -1.198 23.658 1.00 77.06 298 ASP A O 1
ATOM 2272 N N . GLY A 1 299 ? -14.317 -2.793 25.234 1.00 79.69 299 GLY A N 1
ATOM 2273 C CA . GLY A 1 299 ? -15.733 -2.567 25.521 1.00 79.69 299 GLY A CA 1
ATOM 2274 C C . GLY A 1 299 ? -16.687 -3.029 24.417 1.00 79.69 299 GLY A C 1
ATOM 2275 O O . GLY A 1 299 ? -17.877 -2.706 24.481 1.00 79.69 299 GLY A O 1
ATOM 2276 N N . LYS A 1 300 ? -16.193 -3.751 23.404 1.00 90.31 300 LYS A N 1
ATOM 2277 C CA . LYS A 1 300 ? -17.016 -4.289 22.319 1.00 90.31 300 LYS A CA 1
ATOM 2278 C C . LYS A 1 300 ? -17.485 -5.690 22.657 1.00 90.31 300 LYS A C 1
ATOM 2280 O O . LYS A 1 300 ? -16.682 -6.580 22.907 1.00 90.31 300 LYS A O 1
ATOM 2285 N N . LEU A 1 301 ? -18.796 -5.880 22.605 1.00 93.12 301 LEU A N 1
ATOM 2286 C CA . LEU A 1 301 ? -19.415 -7.135 23.012 1.00 93.12 301 LEU A CA 1
ATOM 2287 C C . LEU A 1 301 ? -19.577 -8.100 21.838 1.00 93.12 301 LEU A C 1
ATOM 2289 O O . LEU A 1 301 ? -19.822 -7.676 20.700 1.00 93.12 301 LEU A O 1
ATOM 2293 N N . LYS A 1 302 ? -19.482 -9.396 22.140 1.00 94.38 302 LYS A N 1
ATOM 2294 C CA . LYS A 1 302 ? -19.673 -10.501 21.187 1.00 94.38 302 LYS A CA 1
ATOM 2295 C C . LYS A 1 302 ? -20.797 -11.433 21.610 1.00 94.38 302 LYS A C 1
ATOM 2297 O O . LYS A 1 302 ? -21.012 -11.628 22.803 1.00 94.38 302 LYS A O 1
ATOM 2302 N N . ASN A 1 303 ? -21.497 -12.047 20.657 1.00 95.12 303 ASN A N 1
ATOM 2303 C CA . ASN A 1 303 ? -22.482 -13.078 20.988 1.00 95.12 303 ASN A CA 1
ATOM 2304 C C . ASN A 1 303 ? -21.794 -14.238 21.728 1.00 95.12 303 ASN A C 1
ATOM 2306 O O . ASN A 1 303 ? -20.758 -14.742 21.301 1.00 95.12 303 ASN A O 1
ATOM 2310 N N . GLY A 1 304 ? -22.388 -14.678 22.836 1.00 93.44 304 GLY A N 1
ATOM 2311 C CA . GLY A 1 304 ? -21.853 -15.737 23.692 1.00 93.44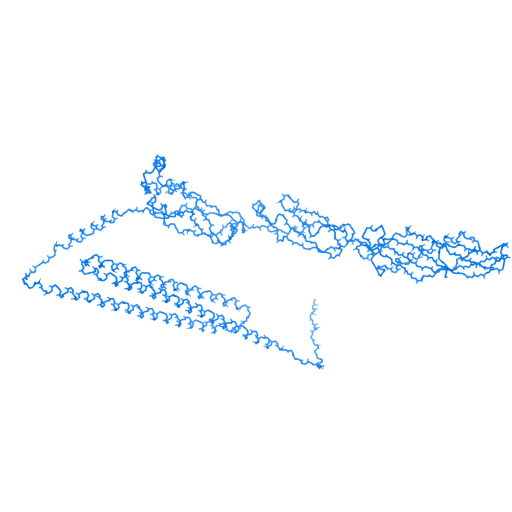 304 GLY A CA 1
ATOM 2312 C C . GLY A 1 304 ? -20.962 -15.260 24.843 1.00 93.44 304 GLY A C 1
ATOM 2313 O O . GLY A 1 304 ? -20.758 -16.041 25.770 1.00 93.44 304 GLY A O 1
ATOM 2314 N N . GLU A 1 305 ? -20.495 -14.007 24.833 1.00 93.81 305 GLU A N 1
ATOM 2315 C CA . GLU A 1 305 ? -19.734 -13.413 25.943 1.00 93.81 305 GLU A CA 1
ATOM 2316 C C . GLU A 1 305 ? -20.610 -13.296 27.199 1.00 93.81 305 GLU A C 1
ATOM 2318 O O . GLU A 1 305 ? -21.806 -13.000 27.109 1.00 93.81 305 GLU A O 1
ATOM 2323 N N . THR A 1 306 ? -20.030 -13.528 28.378 1.00 94.06 306 THR A N 1
ATOM 2324 C CA . THR A 1 306 ? -20.710 -13.272 29.654 1.00 94.06 306 THR A CA 1
ATOM 2325 C C . THR A 1 306 ? -20.237 -11.939 30.201 1.00 94.06 306 THR A C 1
ATOM 2327 O O . THR A 1 306 ? -19.044 -11.700 30.333 1.00 94.06 306 THR A O 1
ATOM 2330 N N . VAL A 1 307 ? -21.183 -11.066 30.529 1.00 94.44 307 VAL A N 1
ATOM 2331 C CA . VAL A 1 307 ? -20.905 -9.745 31.090 1.00 94.44 307 VAL A CA 1
ATOM 2332 C C . VAL A 1 307 ? -21.606 -9.569 32.426 1.00 94.44 307 VAL A C 1
ATOM 2334 O O . VAL A 1 307 ? -22.710 -10.072 32.633 1.00 94.44 307 VAL A O 1
ATOM 2337 N N . LYS A 1 308 ? -20.998 -8.815 33.335 1.00 93.25 308 LYS A N 1
ATOM 2338 C CA . LYS A 1 308 ? -21.500 -8.570 34.682 1.00 93.25 308 LYS A CA 1
ATOM 2339 C C . LYS A 1 308 ? -21.855 -7.105 34.882 1.00 93.25 308 LYS A C 1
ATOM 2341 O O . LYS A 1 308 ? -21.088 -6.202 34.563 1.00 93.25 308 LYS A O 1
ATOM 2346 N N . LEU A 1 309 ? -23.030 -6.860 35.450 1.00 92.75 309 LEU A N 1
ATOM 2347 C CA . LEU A 1 309 ? -23.403 -5.536 35.933 1.00 92.75 309 LEU A CA 1
ATOM 2348 C C . LEU A 1 309 ? -22.611 -5.199 37.200 1.00 92.75 309 LEU A C 1
ATOM 2350 O O . LEU A 1 309 ? -22.691 -5.928 38.188 1.00 92.75 309 LEU A O 1
ATOM 2354 N N . SER A 1 310 ? -21.937 -4.055 37.209 1.00 90.69 310 SER A N 1
ATOM 2355 C CA . SER A 1 310 ? -21.289 -3.501 38.396 1.00 90.69 310 SER A CA 1
ATOM 2356 C C . SER A 1 310 ? -21.810 -2.099 38.720 1.00 90.69 310 SER A C 1
ATOM 2358 O O . SER A 1 310 ? -22.318 -1.373 37.861 1.00 90.69 310 SER A O 1
ATOM 2360 N N . TRP A 1 311 ? -21.719 -1.726 39.997 1.00 90.75 311 TRP A N 1
ATOM 2361 C CA . TRP A 1 311 ? -22.181 -0.441 40.520 1.00 90.75 311 TRP A CA 1
ATOM 2362 C C . TRP A 1 311 ? -20.979 0.444 40.846 1.00 90.75 311 TRP A C 1
ATOM 2364 O O . TRP A 1 311 ? -20.107 0.053 41.615 1.00 90.75 311 TRP A O 1
ATOM 2374 N N . GLY A 1 312 ? -20.933 1.638 40.259 1.00 87.88 312 GLY A N 1
ATOM 2375 C CA . GLY A 1 312 ? -19.778 2.541 40.298 1.00 87.88 312 GLY A CA 1
ATOM 2376 C C . GLY A 1 312 ? -19.720 3.494 41.495 1.00 87.88 312 GLY A C 1
ATOM 2377 O O . GLY A 1 312 ? -18.951 4.451 41.453 1.00 87.88 312 GLY A O 1
ATOM 2378 N N . PHE A 1 313 ? -20.535 3.283 42.530 1.00 87.88 313 PHE A N 1
ATOM 2379 C CA . PHE A 1 313 ? -20.614 4.149 43.711 1.00 87.88 313 PHE A CA 1
ATOM 2380 C C . PHE A 1 313 ? -20.027 3.484 44.964 1.00 87.88 313 PHE A C 1
ATOM 2382 O O . PHE A 1 313 ? -19.993 2.260 45.083 1.00 87.88 313 PHE A O 1
ATOM 2389 N N . ASN A 1 314 ? -19.609 4.297 45.942 1.00 87.00 314 ASN A N 1
ATOM 2390 C CA . ASN A 1 314 ? -19.141 3.801 47.237 1.00 87.00 314 ASN A CA 1
ATOM 2391 C C . ASN A 1 314 ? -20.326 3.263 48.057 1.00 87.00 314 ASN A C 1
ATOM 2393 O O . ASN A 1 314 ? -21.164 4.028 48.538 1.00 87.00 314 ASN A O 1
ATOM 2397 N N . GLN A 1 315 ? -20.405 1.939 48.203 1.00 88.62 315 GLN A N 1
ATOM 2398 C CA . GLN A 1 315 ? -21.505 1.297 48.919 1.00 88.62 315 GLN A CA 1
ATOM 2399 C C . GLN A 1 315 ? -21.528 1.669 50.405 1.00 88.62 315 GLN A C 1
ATOM 2401 O O . GLN A 1 315 ? -22.593 2.007 50.911 1.00 88.62 315 GLN A O 1
ATOM 2406 N N . GLU A 1 316 ? -20.387 1.653 51.095 1.00 85.94 316 GLU A N 1
ATOM 2407 C CA . GLU A 1 316 ? -20.311 1.868 52.549 1.00 85.94 316 GLU A CA 1
ATOM 2408 C C . GLU A 1 316 ? -20.826 3.252 52.955 1.00 85.94 316 GLU A C 1
ATOM 2410 O O . GLU A 1 316 ? -21.650 3.380 53.865 1.00 85.94 316 GLU A O 1
ATOM 2415 N N . GLU A 1 317 ? -20.397 4.286 52.227 1.00 86.31 317 GLU A N 1
ATOM 2416 C CA . GLU A 1 317 ? -20.820 5.663 52.480 1.00 86.31 317 GLU A CA 1
ATOM 2417 C C . GLU A 1 317 ? -22.342 5.812 52.326 1.00 86.31 317 GLU A C 1
ATOM 2419 O O . GLU A 1 317 ? -23.025 6.384 53.185 1.00 86.31 317 GLU A O 1
ATOM 2424 N N . LEU A 1 318 ? -22.898 5.265 51.244 1.00 88.31 318 LEU A N 1
ATOM 2425 C CA . LEU A 1 318 ? -24.326 5.368 50.958 1.00 88.31 318 LEU A CA 1
ATOM 2426 C C . LEU A 1 318 ? -25.173 4.507 51.901 1.00 88.31 318 LEU A C 1
ATOM 2428 O O . LEU A 1 318 ? -26.265 4.926 52.295 1.00 88.31 318 LEU A O 1
ATOM 2432 N N . GLU A 1 319 ? -24.684 3.339 52.315 1.00 89.50 319 GLU A N 1
ATOM 2433 C CA . GLU A 1 319 ? -25.339 2.502 53.324 1.00 89.50 319 GLU A CA 1
ATOM 2434 C C . GLU A 1 319 ? -25.525 3.252 54.644 1.00 89.50 319 GLU A C 1
ATOM 2436 O O . GLU A 1 319 ? -26.629 3.257 55.207 1.00 89.50 319 GLU A O 1
ATOM 2441 N N . GLU A 1 320 ? -24.488 3.956 55.104 1.00 85.50 320 GLU A N 1
ATOM 2442 C CA . GLU A 1 320 ? -24.548 4.757 56.324 1.00 85.50 320 GLU A CA 1
ATOM 2443 C C . GLU A 1 320 ? -25.476 5.972 56.167 1.00 85.50 320 GLU A C 1
ATOM 2445 O O . GLU A 1 320 ? -26.340 6.231 57.020 1.00 85.50 320 GLU A O 1
ATOM 2450 N N . GLN A 1 321 ? -25.325 6.720 55.070 1.00 85.19 321 GLN A N 1
ATOM 2451 C CA . GLN A 1 321 ? -26.084 7.946 54.823 1.00 85.19 321 GLN A CA 1
ATOM 2452 C C . GLN A 1 321 ? -27.579 7.677 54.628 1.00 85.19 321 GLN A C 1
ATOM 2454 O O . GLN A 1 321 ? -28.403 8.427 55.156 1.00 85.19 321 GLN A O 1
ATOM 2459 N N . PHE A 1 322 ? -27.954 6.606 53.926 1.00 87.94 322 PHE A N 1
ATOM 2460 C CA . PHE A 1 322 ? -29.348 6.286 53.593 1.00 87.94 322 PHE A CA 1
ATOM 2461 C C . PHE A 1 322 ? -29.962 5.191 54.470 1.00 87.94 322 PHE A C 1
ATOM 2463 O O . PHE A 1 322 ? -31.116 4.798 54.249 1.00 87.94 322 PHE A O 1
ATOM 2470 N N . LYS A 1 323 ? -29.225 4.717 55.484 1.00 88.12 323 LYS A N 1
ATOM 2471 C CA . LYS A 1 323 ? -29.643 3.628 56.380 1.00 88.12 323 LYS A CA 1
ATOM 2472 C C . LYS A 1 323 ? -30.131 2.414 55.587 1.00 88.12 323 LYS A C 1
ATOM 2474 O O . LYS A 1 323 ? -31.207 1.857 55.847 1.00 88.12 323 LYS A O 1
ATOM 2479 N N . VAL A 1 324 ? -29.359 2.048 54.572 1.00 89.81 324 VAL A N 1
ATOM 2480 C CA . VAL A 1 324 ? -29.611 0.896 53.703 1.00 89.81 324 VAL A CA 1
ATOM 2481 C C . VAL A 1 324 ? -28.508 -0.140 53.874 1.00 89.81 324 VAL A C 1
ATOM 2483 O O . VAL A 1 324 ? -27.479 0.129 54.481 1.00 89.81 324 VAL A O 1
ATOM 2486 N N . LYS A 1 325 ? -28.757 -1.351 53.386 1.00 90.38 325 LYS A N 1
ATOM 2487 C CA . LYS A 1 325 ? -27.729 -2.361 53.140 1.00 90.38 325 LYS A CA 1
ATOM 2488 C C . LYS A 1 325 ? -27.903 -2.821 51.700 1.00 90.38 325 LYS A C 1
ATOM 2490 O O . LYS A 1 325 ? -28.963 -3.370 51.376 1.00 90.38 325 LYS A O 1
ATOM 2495 N N . PHE A 1 326 ? -26.935 -2.553 50.835 1.00 90.56 326 PHE A N 1
ATOM 2496 C CA . PHE A 1 326 ? -26.969 -3.049 49.470 1.00 90.56 326 PHE A CA 1
ATOM 2497 C C . PHE A 1 326 ? -26.743 -4.557 49.483 1.00 90.56 326 PHE A C 1
ATOM 2499 O O . PHE A 1 326 ? -25.929 -5.107 50.217 1.00 90.56 326 PHE A O 1
ATOM 2506 N N . THR A 1 327 ? -27.562 -5.239 48.699 1.00 89.94 327 THR A N 1
ATOM 2507 C CA . THR A 1 327 ? -27.524 -6.694 48.508 1.00 89.94 327 THR A CA 1
ATOM 2508 C C . THR A 1 327 ? -27.352 -7.053 47.034 1.00 89.94 327 THR A C 1
ATOM 2510 O O . THR A 1 327 ? -27.427 -8.227 46.682 1.00 89.94 327 THR A O 1
ATOM 2513 N N . SER A 1 328 ? -27.130 -6.040 46.187 1.00 85.50 328 SER A N 1
ATOM 2514 C CA . SER A 1 328 ? -26.735 -6.188 44.789 1.00 85.50 328 SER A CA 1
ATOM 2515 C C . SER A 1 328 ? -25.385 -6.889 44.716 1.00 85.50 328 SER A C 1
ATOM 2517 O O . SER A 1 328 ? -24.421 -6.417 45.319 1.00 85.50 328 SER A O 1
ATOM 2519 N N . LYS A 1 329 ? -25.317 -7.998 43.983 1.00 81.81 329 LYS A N 1
ATOM 2520 C CA . LYS A 1 329 ? -24.068 -8.743 43.753 1.00 81.81 329 LYS A CA 1
ATOM 2521 C C . LYS A 1 329 ? -23.520 -8.531 42.338 1.00 81.81 329 LYS A C 1
ATOM 2523 O O . LYS A 1 329 ? -22.413 -8.980 42.045 1.00 81.81 329 LYS A O 1
ATOM 2528 N N . GLY A 1 330 ? -24.287 -7.839 41.493 1.00 83.62 330 GLY A N 1
ATOM 2529 C CA . GLY A 1 330 ? -24.063 -7.781 40.060 1.00 83.62 330 GLY A CA 1
ATOM 2530 C C . GLY A 1 330 ? -24.697 -8.993 39.396 1.00 83.62 330 GLY A C 1
ATOM 2531 O O . GLY A 1 330 ? -24.403 -10.131 39.755 1.00 83.62 330 GLY A O 1
ATOM 2532 N N . THR A 1 331 ? -25.607 -8.746 38.456 1.00 88.81 331 THR A N 1
ATOM 2533 C CA . THR A 1 331 ? -26.206 -9.810 37.641 1.00 88.81 331 THR A CA 1
ATOM 2534 C C . THR A 1 331 ? -25.332 -10.059 36.425 1.00 88.81 331 THR A C 1
ATOM 2536 O O . THR A 1 331 ? -24.869 -9.110 35.791 1.00 88.81 331 THR A O 1
ATOM 2539 N N . GLU A 1 332 ? -25.115 -11.332 36.124 1.00 92.19 332 GLU A N 1
ATOM 2540 C CA . GLU A 1 332 ? -24.436 -11.774 34.914 1.00 92.19 332 GLU A CA 1
ATOM 2541 C C . GLU A 1 332 ? -25.451 -11.959 33.787 1.00 92.19 332 GLU A C 1
ATOM 2543 O O . GLU A 1 332 ? -26.564 -12.454 33.989 1.00 92.19 332 GLU A O 1
ATOM 2548 N N . PHE A 1 333 ? -25.062 -11.536 32.593 1.00 92.62 333 PHE A N 1
ATOM 2549 C CA . PHE A 1 333 ? -25.853 -11.597 31.380 1.00 92.62 333 PHE A CA 1
ATOM 2550 C C . PHE A 1 333 ? -25.018 -12.251 30.294 1.00 92.62 333 PHE A C 1
ATOM 2552 O O . PHE A 1 333 ? -23.870 -11.876 30.074 1.00 92.62 333 PHE A O 1
ATOM 2559 N N . LYS A 1 334 ? -25.623 -13.187 29.571 1.00 94.44 334 LYS A N 1
ATOM 2560 C CA . LYS A 1 334 ? -25.047 -13.688 28.331 1.00 94.44 334 LYS A CA 1
ATOM 2561 C C . LYS A 1 334 ? -25.422 -12.737 27.199 1.00 94.44 334 LYS A C 1
ATOM 2563 O O . LYS A 1 334 ? -26.600 -12.413 27.030 1.00 94.44 334 LYS A O 1
ATOM 2568 N N . VAL A 1 335 ? -24.430 -12.269 26.454 1.00 95.69 335 VAL A N 1
ATOM 2569 C CA . VAL A 1 335 ? -24.624 -11.400 25.296 1.00 95.69 335 VAL A CA 1
ATOM 2570 C C . VAL A 1 335 ? -25.226 -12.228 24.168 1.00 95.69 335 VAL A C 1
ATOM 2572 O O . VAL A 1 335 ? -24.624 -13.190 23.694 1.00 95.69 335 VAL A O 1
ATOM 2575 N N . GLU A 1 336 ? -26.431 -11.867 23.743 1.00 95.19 336 GLU A N 1
ATOM 2576 C CA . GLU A 1 336 ? -27.153 -12.546 22.668 1.00 95.19 336 GLU A CA 1
ATOM 2577 C C . GLU A 1 336 ? -27.927 -11.525 21.824 1.00 95.19 336 GLU A C 1
ATOM 2579 O O . GLU A 1 336 ? -28.325 -10.463 22.310 1.00 95.19 336 GLU A O 1
ATOM 2584 N N . GLY A 1 337 ? -28.175 -11.866 20.557 1.00 95.06 337 GLY A N 1
ATOM 2585 C CA . GLY A 1 337 ? -28.995 -11.062 19.647 1.00 95.06 337 GLY A CA 1
ATOM 2586 C C . GLY A 1 337 ? -28.248 -9.956 18.894 1.00 95.06 337 GLY A C 1
ATOM 2587 O O . GLY A 1 337 ? -28.901 -9.156 18.220 1.00 95.06 337 GLY A O 1
ATOM 2588 N N . LEU A 1 338 ? -26.911 -9.913 18.961 1.00 96.62 338 LEU A N 1
ATOM 2589 C CA . LEU A 1 338 ? -26.105 -9.055 18.086 1.00 96.62 338 LEU A CA 1
ATOM 2590 C C . LEU A 1 338 ? -26.138 -9.584 16.646 1.00 96.62 338 LEU A C 1
ATOM 2592 O O . LEU A 1 338 ? -26.202 -10.794 16.426 1.00 96.62 338 LEU A O 1
ATOM 2596 N N . LYS A 1 339 ? -26.100 -8.677 15.664 1.00 97.19 339 LYS A N 1
ATOM 2597 C CA . LYS A 1 339 ? -26.152 -9.019 14.231 1.00 97.19 339 LYS A CA 1
ATOM 2598 C C . LYS A 1 339 ? -24.781 -9.444 13.711 1.00 97.19 339 LYS A C 1
ATOM 2600 O O . LYS A 1 339 ? -23.778 -8.851 14.088 1.00 97.19 339 LYS A O 1
ATOM 2605 N N . ASP A 1 340 ? -24.734 -10.366 12.761 1.00 96.31 340 ASP A N 1
ATOM 2606 C CA . ASP A 1 340 ? -23.474 -10.709 12.096 1.00 96.31 340 ASP A CA 1
ATOM 2607 C C . ASP A 1 340 ? -22.980 -9.563 11.202 1.00 96.31 340 ASP A C 1
ATOM 2609 O O . ASP A 1 340 ? -23.767 -8.915 10.502 1.00 96.31 340 ASP A O 1
ATOM 2613 N N . VAL A 1 341 ? -21.665 -9.320 11.203 1.00 96.56 341 VAL A N 1
ATOM 2614 C CA . VAL A 1 341 ? -21.025 -8.393 10.259 1.00 96.56 341 VAL A CA 1
ATOM 2615 C C . VAL A 1 341 ? -20.903 -9.077 8.900 1.00 96.56 341 VAL A C 1
ATOM 2617 O O . VAL A 1 341 ? -20.282 -10.133 8.776 1.00 96.56 341 VAL A O 1
ATOM 2620 N N . GLN A 1 342 ? -21.445 -8.460 7.852 1.00 95.75 342 GLN A N 1
ATOM 2621 C CA . GLN A 1 342 ? -21.285 -8.960 6.493 1.00 95.75 342 GLN A CA 1
ATOM 2622 C C . GLN A 1 342 ? -19.879 -8.626 5.976 1.00 95.75 342 GLN A C 1
ATOM 2624 O O . GLN A 1 342 ? -19.535 -7.467 5.741 1.00 95.75 342 GLN A O 1
ATOM 2629 N N . LEU A 1 343 ? -19.070 -9.660 5.758 1.00 95.56 343 LEU A N 1
ATOM 2630 C CA . LEU A 1 343 ? -17.732 -9.504 5.196 1.00 95.56 343 LEU A CA 1
ATOM 2631 C C . LEU A 1 343 ? -17.780 -9.405 3.668 1.00 95.56 343 LEU A C 1
ATOM 2633 O O . LEU A 1 343 ? -18.487 -10.176 3.014 1.00 95.56 343 LEU A O 1
ATOM 2637 N N . PHE A 1 344 ? -17.001 -8.489 3.093 1.00 94.88 344 PHE A N 1
ATOM 2638 C CA . PHE A 1 344 ? -16.837 -8.363 1.643 1.00 94.88 344 PHE A CA 1
ATOM 2639 C C . PHE A 1 344 ? -15.361 -8.398 1.234 1.00 94.88 344 PHE A C 1
ATOM 2641 O O . PHE A 1 344 ? -14.477 -7.990 1.986 1.00 94.88 344 PHE A O 1
ATOM 2648 N N . ASP A 1 345 ? -15.087 -8.903 0.032 1.00 96.38 345 ASP A N 1
ATOM 2649 C CA . ASP A 1 345 ? -13.764 -8.794 -0.582 1.00 96.38 345 ASP A CA 1
ATOM 2650 C C . ASP A 1 345 ? -13.619 -7.388 -1.163 1.00 96.38 345 ASP A C 1
ATOM 2652 O O . ASP A 1 345 ? -14.263 -7.057 -2.156 1.00 96.38 345 ASP A O 1
ATOM 2656 N N . ALA A 1 346 ? -12.824 -6.551 -0.505 1.00 96.62 346 ALA A N 1
ATOM 2657 C CA . ALA A 1 346 ? -12.575 -5.190 -0.946 1.00 96.62 346 ALA A CA 1
ATOM 2658 C C . ALA A 1 346 ? -11.677 -5.143 -2.187 1.00 96.62 346 ALA A C 1
ATOM 2660 O O . ALA A 1 346 ? -11.939 -4.365 -3.099 1.00 96.62 346 ALA A O 1
ATOM 2661 N N . PHE A 1 347 ? -10.643 -5.986 -2.265 1.00 97.06 347 PHE A N 1
ATOM 2662 C CA . PHE A 1 347 ? -9.609 -5.893 -3.303 1.00 97.06 347 PHE A CA 1
ATOM 2663 C C . PHE A 1 347 ? -10.103 -6.282 -4.698 1.00 97.06 347 PHE A C 1
ATOM 2665 O O . PHE A 1 347 ? -9.450 -5.935 -5.681 1.00 97.06 347 PHE A O 1
ATOM 2672 N N . LYS A 1 348 ? -11.272 -6.928 -4.818 1.00 96.12 348 LYS A N 1
ATOM 2673 C CA . LYS A 1 348 ? -11.969 -7.090 -6.111 1.00 96.12 348 LYS A CA 1
ATOM 2674 C C . LYS A 1 348 ? -12.348 -5.751 -6.761 1.00 96.12 348 LYS A C 1
ATOM 2676 O O . LYS A 1 348 ? -12.544 -5.702 -7.970 1.00 96.12 348 LYS A O 1
ATOM 2681 N N . ASP A 1 349 ? -12.469 -4.700 -5.953 1.00 95.94 349 ASP A N 1
ATOM 2682 C CA . ASP A 1 349 ? -12.847 -3.350 -6.362 1.00 95.94 349 ASP A CA 1
ATOM 2683 C C . ASP A 1 349 ? -11.631 -2.398 -6.437 1.00 95.94 349 ASP A C 1
ATOM 2685 O O . ASP A 1 349 ? -11.797 -1.177 -6.461 1.00 95.94 349 ASP A O 1
ATOM 2689 N N . PHE A 1 350 ? -10.404 -2.939 -6.447 1.00 97.50 350 PHE A N 1
ATOM 2690 C CA . PHE A 1 350 ? -9.163 -2.179 -6.609 1.00 97.50 350 PHE A CA 1
ATOM 2691 C C . PHE A 1 350 ? -8.733 -2.166 -8.082 1.00 97.50 350 PHE A C 1
ATOM 2693 O O . PHE A 1 350 ? -8.170 -3.141 -8.581 1.00 97.50 350 PHE A O 1
ATOM 2700 N N . ASP A 1 351 ? -8.998 -1.061 -8.780 1.00 96.94 351 ASP A N 1
ATOM 2701 C CA . ASP A 1 351 ? -8.538 -0.841 -10.156 1.00 96.94 351 ASP A CA 1
ATOM 2702 C C . ASP A 1 351 ? -7.283 0.038 -10.130 1.00 96.94 351 ASP A C 1
ATOM 2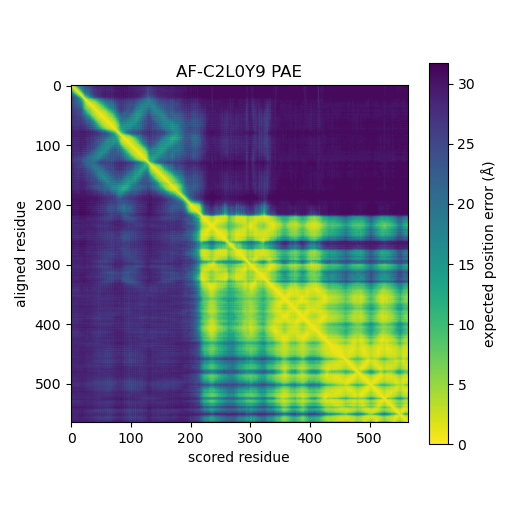704 O O . ASP A 1 351 ? -7.294 1.121 -9.538 1.00 96.94 351 ASP A O 1
ATOM 2708 N N . TYR A 1 352 ? -6.196 -0.434 -10.740 1.00 97.19 352 TYR A N 1
ATOM 2709 C CA . TYR A 1 352 ? -4.893 0.221 -10.683 1.00 97.19 352 TYR A CA 1
ATOM 2710 C C . TYR A 1 352 ? -4.094 0.058 -11.974 1.00 97.19 352 TYR A C 1
ATOM 2712 O O . TYR A 1 352 ? -4.290 -0.879 -12.750 1.00 97.19 352 TYR A O 1
ATOM 2720 N N . LYS A 1 353 ? -3.152 0.977 -12.181 1.00 97.25 353 LYS A N 1
ATOM 2721 C CA . LYS A 1 353 ? -2.208 0.959 -13.294 1.00 97.25 353 LYS A CA 1
ATOM 2722 C C . LYS A 1 353 ? -0.870 1.555 -12.862 1.00 97.25 353 LYS A C 1
ATOM 2724 O O . LYS A 1 353 ? -0.832 2.629 -12.265 1.00 97.25 353 LYS A O 1
ATOM 2729 N N . PHE A 1 354 ? 0.223 0.892 -13.229 1.00 97.69 354 PHE A N 1
ATOM 2730 C CA . PHE A 1 354 ? 1.558 1.477 -13.130 1.00 97.69 354 PHE A CA 1
ATOM 2731 C C . PHE A 1 354 ? 1.838 2.394 -14.328 1.00 97.69 354 PHE A C 1
ATOM 2733 O O . PHE A 1 354 ? 1.497 2.083 -15.473 1.00 97.69 354 PHE A O 1
ATOM 2740 N N . THR A 1 355 ? 2.420 3.555 -14.054 1.00 97.06 355 THR A N 1
ATOM 2741 C CA . THR A 1 355 ? 2.729 4.607 -15.030 1.00 97.06 355 THR A CA 1
ATOM 2742 C C . THR A 1 355 ? 4.131 5.164 -14.783 1.00 97.06 355 THR A C 1
ATOM 2744 O O . THR A 1 355 ? 4.713 4.921 -13.730 1.00 97.06 355 THR A O 1
ATOM 2747 N N . GLY A 1 356 ? 4.679 5.909 -15.744 1.00 95.81 356 GLY A N 1
ATOM 2748 C CA . GLY A 1 356 ? 6.050 6.426 -15.669 1.00 95.81 356 GLY A CA 1
ATOM 2749 C C . GLY A 1 356 ? 7.088 5.447 -16.220 1.00 95.81 356 GLY A C 1
ATOM 2750 O O . GLY A 1 356 ? 6.739 4.481 -16.897 1.00 95.81 356 GLY A O 1
ATOM 2751 N N . ILE A 1 357 ? 8.363 5.731 -15.957 1.00 94.19 357 ILE A N 1
ATOM 2752 C CA . ILE A 1 357 ? 9.522 4.947 -16.408 1.00 94.19 357 ILE A CA 1
ATOM 2753 C C . ILE A 1 357 ? 10.315 4.568 -15.162 1.00 94.19 357 ILE A C 1
ATOM 2755 O O . ILE A 1 357 ? 10.631 5.430 -14.351 1.00 94.19 357 ILE A O 1
ATOM 2759 N N . SER A 1 358 ? 10.648 3.292 -15.005 1.00 94.19 358 SER A N 1
ATOM 2760 C CA . SER A 1 358 ? 11.459 2.802 -13.890 1.00 94.19 358 SER A CA 1
ATOM 2761 C C . SER A 1 358 ? 12.840 3.487 -13.863 1.00 94.19 358 SER A C 1
ATOM 2763 O O . SER A 1 358 ? 13.481 3.569 -14.914 1.00 94.19 358 SER A O 1
ATOM 2765 N N . PRO A 1 359 ? 13.353 3.912 -12.689 1.00 93.19 359 PRO A N 1
ATOM 2766 C CA . PRO A 1 359 ? 12.817 3.693 -11.338 1.00 93.19 359 PRO A CA 1
ATOM 2767 C C . PRO A 1 359 ? 11.883 4.806 -10.828 1.00 93.19 359 PRO A C 1
ATOM 2769 O O . PRO A 1 359 ? 11.601 4.871 -9.640 1.00 93.19 359 PRO A O 1
ATOM 2772 N N . GLU A 1 360 ? 11.417 5.697 -11.696 1.00 94.38 360 GLU A N 1
ATOM 2773 C CA . GLU A 1 360 ? 10.536 6.828 -11.370 1.00 94.38 360 GLU A CA 1
ATOM 2774 C C . GLU A 1 360 ? 9.070 6.508 -11.718 1.00 94.38 360 GLU A C 1
ATOM 2776 O O . GLU A 1 360 ? 8.300 7.358 -12.171 1.00 94.38 360 GLU A O 1
ATOM 2781 N N . GLY A 1 361 ? 8.678 5.243 -11.555 1.00 97.12 361 GLY A N 1
ATOM 2782 C CA . GLY A 1 361 ? 7.308 4.804 -11.767 1.00 97.12 361 GLY A CA 1
ATOM 2783 C C . GLY A 1 361 ? 6.367 5.274 -10.660 1.00 97.12 361 GLY A C 1
ATOM 2784 O O . GLY A 1 361 ? 6.777 5.560 -9.536 1.00 97.12 361 GLY A O 1
ATOM 2785 N N . ALA A 1 362 ? 5.077 5.290 -10.964 1.00 98.12 362 ALA A N 1
ATOM 2786 C CA . ALA A 1 362 ? 4.013 5.588 -10.019 1.00 98.12 362 ALA A CA 1
ATOM 2787 C C . ALA A 1 362 ? 2.837 4.628 -10.202 1.00 98.12 362 ALA A C 1
ATOM 2789 O O . ALA A 1 362 ? 2.639 4.050 -11.274 1.00 98.12 362 ALA A O 1
ATOM 2790 N N . VAL A 1 363 ? 2.033 4.474 -9.155 1.00 98.12 363 VAL A N 1
ATOM 2791 C CA . VAL A 1 363 ? 0.766 3.741 -9.211 1.00 98.12 363 VAL A CA 1
ATOM 2792 C C . VAL A 1 363 ? -0.393 4.727 -9.202 1.00 98.12 363 VAL A C 1
ATOM 2794 O O . VAL A 1 363 ? -0.533 5.546 -8.297 1.00 98.12 363 VAL A O 1
ATOM 2797 N N . GLU A 1 364 ? -1.244 4.634 -10.215 1.00 97.62 364 GLU A N 1
ATOM 2798 C CA . GLU A 1 364 ? -2.551 5.279 -10.235 1.00 97.62 364 GLU A CA 1
ATOM 2799 C C . GLU A 1 364 ? -3.596 4.241 -9.834 1.00 97.62 364 GLU A C 1
ATOM 2801 O O . GLU A 1 364 ? -3.577 3.118 -10.341 1.00 97.62 364 GLU A O 1
ATOM 2806 N N . TRP A 1 365 ? -4.512 4.590 -8.931 1.00 97.44 365 TRP A N 1
ATOM 2807 C CA . TRP A 1 365 ? -5.562 3.675 -8.492 1.00 97.44 365 TRP A CA 1
ATOM 2808 C C . TRP A 1 365 ? -6.892 4.378 -8.255 1.00 97.44 365 TRP A C 1
ATOM 2810 O O . TRP A 1 365 ? -6.963 5.587 -8.023 1.00 97.44 365 TRP A O 1
ATOM 2820 N N . LYS A 1 366 ? -7.961 3.585 -8.275 1.00 96.62 366 LYS A N 1
ATOM 2821 C CA . LYS A 1 366 ? -9.298 3.980 -7.839 1.00 96.62 366 LYS A CA 1
ATOM 2822 C C . LYS A 1 366 ? -10.001 2.790 -7.188 1.00 96.62 366 LYS A C 1
ATOM 2824 O O . LYS A 1 366 ? -9.849 1.648 -7.616 1.00 96.62 366 LYS A O 1
ATOM 2829 N N . GLY A 1 367 ? -10.795 3.079 -6.164 1.00 96.31 367 GLY A N 1
ATOM 2830 C CA . GLY A 1 367 ? -11.746 2.120 -5.615 1.00 96.31 367 GLY A CA 1
ATOM 2831 C C . GLY A 1 367 ? -13.084 2.195 -6.348 1.00 96.31 367 GLY A C 1
ATOM 2832 O O . GLY A 1 367 ? -13.507 3.274 -6.771 1.00 96.31 367 GLY A O 1
ATOM 2833 N N . THR A 1 368 ? -13.756 1.058 -6.501 1.00 95.31 368 THR A N 1
ATOM 2834 C CA . THR A 1 368 ? -15.129 0.971 -7.026 1.00 95.31 368 THR A CA 1
ATOM 2835 C C . THR A 1 368 ? -16.073 0.325 -6.012 1.00 95.31 368 THR A C 1
ATOM 2837 O O . THR A 1 368 ? -15.645 -0.132 -4.958 1.00 95.31 368 THR A O 1
ATOM 2840 N N . GLY A 1 369 ? -17.376 0.270 -6.302 1.00 93.62 369 GLY A N 1
ATOM 2841 C CA . GLY A 1 369 ? -18.333 -0.446 -5.451 1.00 93.62 369 GLY A CA 1
ATOM 2842 C C . GLY A 1 369 ? -18.337 0.067 -4.009 1.00 93.62 369 GLY A C 1
ATOM 2843 O O . GLY A 1 369 ? -18.505 1.259 -3.779 1.00 93.62 369 GLY A O 1
ATOM 2844 N N . ASP A 1 370 ? -18.126 -0.826 -3.040 1.00 92.81 370 ASP A N 1
ATOM 2845 C CA . ASP A 1 370 ? -18.077 -0.460 -1.616 1.00 92.81 370 ASP A CA 1
ATOM 2846 C C . ASP A 1 370 ? -16.810 0.330 -1.227 1.00 92.81 370 ASP A C 1
ATOM 2848 O O . ASP A 1 370 ? -16.763 0.914 -0.143 1.00 92.81 370 ASP A O 1
ATOM 2852 N N . MET A 1 371 ? -15.819 0.383 -2.126 1.00 96.56 371 MET A N 1
ATOM 2853 C CA . MET A 1 371 ? -14.527 1.061 -1.971 1.00 96.56 371 MET A CA 1
ATOM 2854 C C . MET A 1 371 ? -14.449 2.412 -2.703 1.00 96.56 371 MET A C 1
ATOM 2856 O O . MET A 1 371 ? -13.381 3.020 -2.759 1.00 96.56 371 MET A O 1
ATOM 2860 N N . ASP A 1 372 ? -15.555 2.908 -3.269 1.00 94.50 372 ASP A N 1
ATOM 2861 C CA . ASP A 1 372 ? -15.617 4.197 -3.982 1.00 94.50 372 ASP A CA 1
ATOM 2862 C C . ASP A 1 372 ? -15.640 5.436 -3.054 1.00 94.50 372 ASP A C 1
ATOM 2864 O O . ASP A 1 372 ? -15.759 6.572 -3.516 1.00 94.50 372 ASP A O 1
ATOM 2868 N N . GLY A 1 373 ? -15.553 5.228 -1.736 1.00 92.38 373 GLY A N 1
ATOM 2869 C CA . GLY A 1 373 ? -15.635 6.266 -0.708 1.00 92.38 373 GLY A CA 1
ATOM 2870 C C . GLY A 1 373 ? -17.054 6.600 -0.231 1.00 92.38 373 GLY A C 1
ATOM 2871 O O . GLY A 1 373 ? -17.202 7.207 0.832 1.00 92.38 373 GLY A O 1
ATOM 2872 N N . SER A 1 374 ? -18.119 6.172 -0.918 1.00 92.44 374 SER A N 1
ATOM 2873 C CA . SER A 1 374 ? -19.512 6.488 -0.539 1.00 92.44 374 SER A CA 1
ATOM 2874 C C . SER A 1 374 ? -19.919 5.889 0.814 1.00 92.44 374 SER A C 1
ATOM 2876 O O . SER A 1 374 ? -20.689 6.487 1.575 1.00 92.44 374 SER A O 1
ATOM 2878 N N . LYS A 1 375 ? -19.352 4.725 1.152 1.00 92.19 375 LYS A N 1
ATOM 2879 C CA . LYS A 1 375 ? -19.521 4.053 2.448 1.00 92.19 375 LYS A CA 1
ATOM 2880 C C . LYS A 1 375 ? -18.413 4.377 3.448 1.00 92.19 375 LYS A C 1
ATOM 2882 O O . LYS A 1 375 ? -18.425 3.835 4.545 1.00 92.19 375 LYS A O 1
ATOM 2887 N N . GLY A 1 376 ? -17.502 5.288 3.106 1.00 94.69 376 GLY A N 1
ATOM 2888 C CA . GLY A 1 376 ? -16.391 5.704 3.961 1.00 94.69 376 GLY A CA 1
ATOM 2889 C C . GLY A 1 376 ? -15.152 4.811 3.889 1.00 94.69 376 GLY A C 1
ATOM 2890 O O . GLY A 1 376 ? -14.166 5.157 4.527 1.00 94.69 376 GLY A O 1
ATOM 2891 N N . TYR A 1 377 ? -15.183 3.720 3.115 1.00 96.56 377 TYR A N 1
ATOM 2892 C CA . TYR A 1 377 ? -14.006 2.898 2.837 1.00 96.56 377 TYR A CA 1
ATOM 2893 C C . TYR A 1 377 ? -13.256 3.395 1.601 1.00 96.56 377 TYR A C 1
ATOM 2895 O O . TYR A 1 377 ? -13.880 3.738 0.595 1.00 96.56 377 TYR A O 1
ATOM 2903 N N . TYR A 1 378 ? -11.927 3.408 1.666 1.00 96.44 378 TYR A N 1
ATOM 2904 C CA . TYR A 1 378 ? -11.057 3.761 0.543 1.00 96.44 378 TYR A CA 1
ATOM 2905 C C . TYR A 1 378 ? -9.708 3.045 0.632 1.00 96.44 378 TYR A C 1
ATOM 2907 O O . TYR A 1 378 ? -9.299 2.583 1.696 1.00 96.44 378 TYR A O 1
ATOM 2915 N N . PHE A 1 379 ? -9.017 2.957 -0.503 1.00 98.06 379 PHE A N 1
ATOM 2916 C CA . PHE A 1 379 ? -7.673 2.394 -0.578 1.00 98.06 379 PHE A CA 1
ATOM 2917 C C . PHE A 1 379 ? -6.600 3.457 -0.373 1.00 98.06 379 PHE A C 1
ATOM 2919 O O . PHE A 1 379 ? -6.669 4.543 -0.957 1.00 98.06 379 PHE A O 1
ATOM 2926 N N . THR A 1 380 ? -5.563 3.095 0.368 1.00 97.38 380 THR A N 1
ATOM 2927 C CA . THR A 1 380 ? -4.287 3.808 0.430 1.00 97.38 380 THR A CA 1
ATOM 2928 C C . THR A 1 380 ? -3.179 2.896 -0.081 1.00 97.38 380 THR A C 1
ATOM 2930 O O . THR A 1 380 ? -3.248 1.677 0.068 1.00 97.38 380 THR A O 1
ATOM 2933 N N . VAL A 1 381 ? -2.180 3.472 -0.748 1.00 98.12 381 VAL A N 1
ATOM 2934 C CA . VAL A 1 381 ? -1.134 2.713 -1.442 1.00 98.12 381 VAL A CA 1
ATOM 2935 C C . VAL A 1 381 ? 0.232 3.293 -1.095 1.00 98.12 381 VAL A C 1
ATOM 2937 O O . VAL A 1 381 ? 0.450 4.492 -1.268 1.00 98.12 381 VAL A O 1
ATOM 2940 N N . GLU A 1 382 ? 1.138 2.454 -0.589 1.00 97.25 382 GLU A N 1
ATOM 2941 C CA . GLU A 1 382 ? 2.466 2.854 -0.111 1.00 97.25 382 GLU A CA 1
ATOM 2942 C C . GLU A 1 382 ? 3.542 1.801 -0.465 1.00 97.25 382 GLU A C 1
ATOM 2944 O O . GLU A 1 382 ? 3.376 0.630 -0.109 1.00 97.25 382 GLU A O 1
ATOM 2949 N N . PRO A 1 383 ? 4.674 2.184 -1.093 1.00 97.75 383 PRO A N 1
ATOM 2950 C CA . PRO A 1 383 ? 4.916 3.467 -1.763 1.00 97.75 383 PRO A CA 1
ATOM 2951 C C . PRO A 1 383 ? 4.049 3.624 -3.024 1.00 97.75 383 PRO A C 1
ATOM 2953 O O . PRO A 1 383 ? 3.620 2.637 -3.616 1.00 97.75 383 PRO A O 1
ATOM 2956 N N . SER A 1 384 ? 3.790 4.868 -3.438 1.00 97.31 384 SER A N 1
ATOM 2957 C CA . S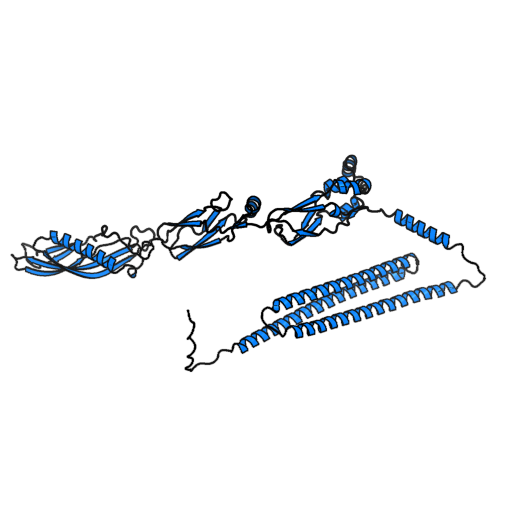ER A 1 384 ? 2.995 5.168 -4.642 1.00 97.31 384 SER A CA 1
ATOM 2958 C C . SER A 1 384 ? 3.776 5.825 -5.786 1.00 97.31 384 SER A C 1
ATOM 2960 O O . SER A 1 384 ? 3.231 5.982 -6.877 1.00 97.31 384 SER A O 1
ATOM 2962 N N . MET A 1 385 ? 5.034 6.195 -5.547 1.00 97.69 385 MET A N 1
ATOM 2963 C CA . MET A 1 385 ? 5.950 6.858 -6.482 1.00 97.69 385 MET A CA 1
ATOM 2964 C C . MET A 1 385 ? 7.357 6.273 -6.315 1.00 97.69 385 MET A C 1
ATOM 2966 O O . MET A 1 385 ? 7.578 5.488 -5.390 1.00 97.69 385 MET A O 1
ATOM 2970 N N . ASP A 1 386 ? 8.285 6.676 -7.186 1.00 96.88 386 ASP A N 1
ATOM 2971 C CA . ASP A 1 386 ? 9.676 6.202 -7.214 1.00 96.88 386 ASP A CA 1
ATOM 2972 C C . ASP A 1 386 ? 9.768 4.666 -7.315 1.00 96.88 386 ASP A C 1
ATOM 2974 O O . ASP A 1 386 ? 10.585 4.018 -6.658 1.00 96.88 386 ASP A O 1
ATOM 2978 N N . LEU A 1 387 ? 8.866 4.084 -8.114 1.00 97.44 387 LEU A N 1
ATOM 2979 C CA . LEU A 1 387 ? 8.711 2.643 -8.281 1.00 97.44 387 LEU A CA 1
ATOM 2980 C C . LEU A 1 387 ? 9.562 2.106 -9.440 1.00 97.44 387 LEU A C 1
ATOM 2982 O O . LEU A 1 387 ? 9.565 2.660 -10.545 1.00 97.44 387 LEU A O 1
ATOM 2986 N N . LYS A 1 388 ? 10.184 0.943 -9.233 1.00 95.75 388 LYS A N 1
ATOM 2987 C CA . LYS A 1 388 ? 10.800 0.119 -10.289 1.00 95.75 388 LYS A CA 1
ATOM 2988 C C . LYS A 1 388 ? 10.149 -1.257 -10.387 1.00 95.75 388 LYS A C 1
ATOM 2990 O O . LYS A 1 388 ? 9.538 -1.746 -9.438 1.00 95.75 388 LYS A O 1
ATOM 2995 N N . ASN A 1 389 ? 10.334 -1.919 -11.528 1.00 95.06 389 ASN A N 1
ATOM 2996 C CA . ASN A 1 389 ? 9.909 -3.311 -11.684 1.00 95.06 389 ASN A CA 1
ATOM 2997 C C . ASN A 1 389 ? 10.540 -4.202 -10.596 1.00 95.06 389 ASN A C 1
ATOM 2999 O O . ASN A 1 389 ? 11.740 -4.121 -10.326 1.00 95.06 389 ASN A O 1
ATOM 3003 N N . GLY A 1 390 ? 9.722 -5.060 -9.990 1.00 95.56 390 GLY A N 1
ATOM 3004 C CA . GLY A 1 390 ? 10.088 -5.932 -8.874 1.00 95.56 390 GLY A CA 1
ATOM 3005 C C . GLY A 1 390 ? 9.838 -5.341 -7.482 1.00 95.56 390 GLY A C 1
ATOM 3006 O O . GLY A 1 390 ? 9.878 -6.098 -6.510 1.00 95.56 390 GLY A O 1
ATOM 3007 N N . ASP A 1 391 ? 9.543 -4.041 -7.361 1.00 98.25 391 ASP A N 1
ATOM 3008 C CA . ASP A 1 391 ? 9.183 -3.443 -6.072 1.00 98.25 391 ASP A CA 1
ATOM 3009 C C . ASP A 1 391 ? 7.861 -4.000 -5.534 1.00 98.25 391 ASP A C 1
ATOM 3011 O O . ASP A 1 391 ? 6.998 -4.474 -6.277 1.00 98.25 391 ASP A O 1
ATOM 3015 N N . LYS A 1 392 ? 7.697 -3.924 -4.211 1.00 98.06 392 LYS A N 1
ATOM 3016 C CA . LYS A 1 392 ? 6.479 -4.323 -3.507 1.00 98.06 392 LYS A CA 1
ATOM 3017 C C . LYS A 1 392 ? 5.714 -3.097 -3.038 1.00 98.06 392 LYS A C 1
ATOM 3019 O O . LYS A 1 392 ? 6.244 -2.271 -2.299 1.00 98.06 392 LYS A O 1
ATOM 3024 N N . VAL A 1 393 ? 4.455 -3.011 -3.448 1.00 98.06 393 VAL A N 1
ATOM 3025 C CA . VAL A 1 393 ? 3.530 -1.937 -3.096 1.00 98.06 393 VAL A CA 1
ATOM 3026 C C . VAL A 1 393 ? 2.465 -2.489 -2.159 1.00 98.06 393 VAL A C 1
ATOM 3028 O O . VAL A 1 393 ? 1.770 -3.451 -2.495 1.00 98.06 393 VAL A O 1
ATOM 3031 N N . LYS A 1 394 ? 2.323 -1.880 -0.980 1.00 98.19 394 LYS A N 1
ATOM 3032 C CA . LYS A 1 394 ? 1.315 -2.254 0.012 1.00 98.19 394 LYS A CA 1
ATOM 3033 C C . LYS A 1 394 ? 0.054 -1.415 -0.190 1.00 98.19 394 LYS A C 1
ATOM 3035 O O . LYS A 1 394 ? 0.080 -0.193 -0.070 1.00 98.19 394 LYS A O 1
ATOM 3040 N N . VAL A 1 395 ? -1.057 -2.090 -0.452 1.00 98.31 395 VAL A N 1
ATOM 3041 C CA . VAL A 1 395 ? -2.400 -1.513 -0.526 1.00 98.31 395 VAL A CA 1
ATOM 3042 C C . VAL A 1 395 ? -3.102 -1.772 0.802 1.00 98.31 395 VAL A C 1
ATOM 3044 O O . VAL A 1 395 ? -3.221 -2.924 1.211 1.00 98.31 395 VAL A O 1
ATOM 3047 N N . LYS A 1 396 ? -3.574 -0.725 1.477 1.00 97.88 396 LYS A N 1
ATOM 3048 C CA . LYS A 1 396 ? -4.322 -0.802 2.740 1.00 97.88 396 LYS A CA 1
ATOM 3049 C C . LYS A 1 396 ? -5.725 -0.237 2.560 1.00 97.88 396 LYS A C 1
ATOM 3051 O O . LYS A 1 396 ? -5.979 0.559 1.656 1.00 97.88 396 LYS A O 1
ATOM 3056 N N . ILE A 1 397 ? -6.629 -0.643 3.442 1.00 97.81 397 ILE A N 1
ATOM 3057 C CA . ILE A 1 397 ? -7.985 -0.106 3.531 1.00 97.81 397 ILE A CA 1
ATOM 3058 C C . ILE A 1 397 ? -8.079 0.849 4.710 1.00 97.81 397 ILE A C 1
ATOM 3060 O O . ILE A 1 397 ? -7.685 0.518 5.826 1.00 97.81 397 ILE A O 1
ATOM 3064 N N . GLU A 1 398 ? -8.669 2.010 4.462 1.00 95.62 398 GLU A N 1
ATOM 3065 C CA . GLU A 1 398 ? -9.001 2.994 5.480 1.00 95.62 398 GLU A CA 1
ATOM 3066 C C . GLU A 1 398 ? -10.526 3.164 5.598 1.00 95.62 398 GLU A C 1
ATOM 3068 O O . GLU A 1 398 ? -11.237 2.987 4.604 1.00 95.62 398 GLU A O 1
ATOM 3073 N N . PRO A 1 399 ? -11.043 3.530 6.786 1.00 94.44 399 PRO A N 1
ATOM 3074 C CA . PRO A 1 399 ? -10.297 3.750 8.024 1.00 94.44 399 PRO A CA 1
ATOM 3075 C C . PRO A 1 399 ? -9.821 2.437 8.664 1.00 94.44 399 PRO A C 1
ATOM 3077 O O . PRO A 1 399 ? -10.560 1.453 8.689 1.00 94.44 399 PRO A O 1
ATOM 3080 N N . ALA A 1 400 ? -8.633 2.452 9.275 1.00 91.50 400 ALA A N 1
ATOM 3081 C CA . ALA A 1 400 ? -8.098 1.302 10.015 1.00 91.50 400 ALA A CA 1
ATOM 3082 C C . ALA A 1 400 ? -9.030 0.800 11.141 1.00 91.50 400 ALA A C 1
ATOM 3084 O O . ALA A 1 400 ? -9.046 -0.390 11.448 1.00 91.50 400 ALA A O 1
ATOM 3085 N N . ASN A 1 401 ? -9.827 1.694 11.749 1.00 91.12 401 ASN A N 1
ATOM 3086 C CA . ASN A 1 401 ? -10.911 1.318 12.659 1.00 91.12 401 ASN A CA 1
ATOM 3087 C C . ASN A 1 401 ? -12.284 1.486 11.971 1.00 91.12 401 ASN A C 1
ATOM 3089 O O . ASN A 1 401 ? -12.808 2.605 11.915 1.00 91.12 401 ASN A O 1
ATOM 3093 N N . PRO A 1 402 ? -12.903 0.389 11.502 1.00 91.62 402 PRO A N 1
ATOM 3094 C CA . PRO A 1 402 ? -14.165 0.430 10.774 1.00 91.62 402 PRO A CA 1
ATOM 3095 C C . PRO A 1 402 ? -15.413 0.501 11.666 1.00 91.62 402 PRO A C 1
ATOM 3097 O O . PRO A 1 402 ? -16.516 0.467 11.128 1.00 91.62 402 PRO A O 1
ATOM 3100 N N . GLU A 1 403 ? -15.300 0.606 13.000 1.00 92.31 403 GLU A N 1
ATOM 3101 C CA . GLU A 1 403 ? -16.452 0.483 13.915 1.00 92.31 403 GLU A CA 1
ATOM 3102 C C . GLU A 1 403 ? -17.632 1.372 13.503 1.00 92.31 403 GLU A C 1
ATOM 3104 O O . GLU A 1 403 ? -18.759 0.896 13.386 1.00 92.31 403 GLU A O 1
ATOM 3109 N N . SER A 1 404 ? -17.389 2.658 13.233 1.00 93.38 404 SER A N 1
ATOM 3110 C CA . SER A 1 404 ? -18.464 3.583 12.848 1.00 93.38 404 SER A CA 1
ATOM 3111 C C . SER A 1 404 ? -19.163 3.181 11.541 1.00 93.38 404 SER A C 1
ATOM 3113 O O . SER A 1 404 ? -20.372 3.381 11.397 1.00 93.38 404 SER A O 1
ATOM 3115 N N . LEU A 1 405 ? -18.422 2.575 10.610 1.00 94.94 405 LEU A N 1
ATOM 3116 C CA . LEU A 1 405 ? -18.933 2.100 9.328 1.00 94.94 405 LEU A CA 1
ATOM 3117 C C . LEU A 1 405 ? -19.703 0.790 9.499 1.00 94.94 405 LEU A C 1
ATOM 3119 O O . LEU A 1 405 ? -20.777 0.644 8.919 1.00 94.94 405 LEU A O 1
ATOM 3123 N N . ILE A 1 406 ? -19.223 -0.115 10.355 1.00 95.38 406 ILE A N 1
ATOM 3124 C CA . ILE A 1 406 ? -19.913 -1.362 10.711 1.00 95.38 406 ILE A CA 1
ATOM 3125 C C . ILE A 1 406 ? -21.245 -1.050 11.386 1.00 95.38 406 ILE A C 1
ATOM 3127 O O . ILE A 1 406 ? -22.275 -1.561 10.960 1.00 95.38 406 ILE A O 1
ATOM 3131 N N . GLN A 1 407 ? -21.275 -0.144 12.366 1.00 94.12 407 GLN A N 1
ATOM 3132 C CA . GLN A 1 407 ? -22.532 0.235 13.023 1.00 94.12 407 GLN A CA 1
ATOM 3133 C C . GLN A 1 407 ? -23.553 0.814 12.038 1.00 94.12 407 GLN A C 1
ATOM 3135 O O . GLN A 1 407 ? -24.753 0.568 12.161 1.00 94.12 407 GLN A O 1
ATOM 3140 N N . LYS A 1 408 ? -23.085 1.577 11.044 1.00 95.31 408 LYS A N 1
ATOM 3141 C CA . LYS A 1 408 ? -23.952 2.248 10.073 1.00 95.31 408 LYS A CA 1
ATOM 3142 C C . LYS A 1 408 ? -24.417 1.336 8.936 1.00 95.31 408 LYS A C 1
ATOM 3144 O O . LYS A 1 408 ? -25.571 1.434 8.524 1.00 95.31 408 LYS A O 1
ATOM 3149 N N . TYR A 1 409 ? -23.529 0.500 8.406 1.00 94.94 409 TYR A N 1
ATOM 3150 C CA . TYR A 1 409 ? -23.752 -0.254 7.169 1.00 94.94 409 TYR A CA 1
ATOM 3151 C C . TYR A 1 409 ? -23.736 -1.773 7.351 1.00 94.94 409 TYR A C 1
ATOM 3153 O O . TYR A 1 409 ? -24.168 -2.480 6.447 1.00 94.94 409 TYR A O 1
ATOM 3161 N N . GLY A 1 410 ? -23.248 -2.279 8.483 1.00 95.25 410 GLY A N 1
ATOM 3162 C CA . GLY A 1 410 ? -23.161 -3.710 8.774 1.00 95.25 410 GLY A CA 1
ATOM 3163 C C . GLY A 1 410 ? -22.135 -4.473 7.951 1.00 95.25 410 GLY A C 1
ATOM 3164 O O . GLY A 1 410 ? -22.205 -5.697 7.906 1.00 95.25 410 GLY A O 1
ATOM 3165 N N . ILE A 1 411 ? -21.208 -3.770 7.293 1.00 94.25 411 ILE A N 1
ATOM 3166 C CA . ILE A 1 411 ? -20.202 -4.375 6.421 1.00 94.25 411 ILE A CA 1
ATOM 3167 C C . ILE A 1 411 ? -18.781 -4.077 6.895 1.00 94.25 411 ILE A C 1
ATOM 3169 O O . ILE A 1 411 ? -18.490 -2.966 7.354 1.00 94.25 411 ILE A O 1
ATOM 3173 N N . ALA A 1 412 ? -17.892 -5.050 6.712 1.00 95.50 412 ALA A N 1
ATOM 3174 C CA . ALA A 1 412 ? -16.456 -4.894 6.916 1.00 95.50 412 ALA A CA 1
ATOM 3175 C C . ALA A 1 412 ? -15.658 -5.614 5.815 1.00 95.50 412 ALA A C 1
ATOM 3177 O O . ALA A 1 412 ? -16.109 -6.648 5.312 1.00 95.50 412 ALA A O 1
ATOM 3178 N N . PRO A 1 413 ? -14.473 -5.108 5.439 1.00 95.62 413 PRO A N 1
ATOM 3179 C CA . PRO A 1 413 ? -13.566 -5.845 4.573 1.00 95.62 413 PRO A CA 1
ATOM 3180 C C . PRO A 1 413 ? -13.138 -7.160 5.229 1.00 95.62 413 PRO A C 1
ATOM 3182 O O . PRO A 1 413 ? -12.843 -7.199 6.424 1.00 95.62 413 PRO A O 1
ATOM 3185 N N . LYS A 1 414 ? -13.076 -8.238 4.445 1.00 95.19 414 LYS A N 1
ATOM 3186 C CA . LYS A 1 414 ? -12.534 -9.528 4.895 1.00 95.19 414 LYS A CA 1
ATOM 3187 C C . LYS A 1 414 ? -11.023 -9.452 5.144 1.00 95.19 414 LYS A C 1
ATOM 3189 O O . LYS A 1 414 ? -10.523 -10.045 6.092 1.00 95.19 414 LYS A O 1
ATOM 3194 N N . GLU A 1 415 ? -10.319 -8.735 4.277 1.00 95.31 415 GLU A N 1
ATOM 3195 C CA . GLU A 1 415 ? -8.882 -8.469 4.346 1.00 95.31 415 GLU A CA 1
ATOM 3196 C C . GLU A 1 415 ? -8.679 -6.955 4.331 1.00 95.31 415 GLU A C 1
ATOM 3198 O O . GLU A 1 415 ? -9.420 -6.244 3.652 1.00 95.31 415 GLU A O 1
ATOM 3203 N N . THR A 1 416 ? -7.696 -6.458 5.080 1.00 96.00 416 THR A N 1
ATOM 3204 C CA . THR A 1 416 ? -7.449 -5.016 5.256 1.00 96.00 416 THR A CA 1
ATOM 3205 C C . THR A 1 416 ? -6.186 -4.522 4.560 1.00 96.00 416 THR A C 1
ATOM 3207 O O . THR A 1 416 ? -6.023 -3.315 4.388 1.00 96.00 416 THR A O 1
ATOM 3210 N N . GLU A 1 417 ? -5.308 -5.428 4.131 1.00 97.50 417 GLU A N 1
ATOM 3211 C CA . GLU A 1 417 ? -4.102 -5.106 3.373 1.00 97.50 417 GLU A CA 1
ATOM 3212 C C . GLU A 1 417 ? -3.770 -6.184 2.336 1.00 97.50 417 GLU A C 1
ATOM 3214 O O . GLU A 1 417 ? -4.108 -7.355 2.506 1.00 97.50 417 GLU A O 1
ATOM 3219 N N . LYS A 1 418 ? -3.102 -5.775 1.255 1.00 97.19 418 LYS A N 1
ATOM 3220 C CA . LYS A 1 418 ? -2.613 -6.643 0.182 1.00 97.19 418 LYS A CA 1
ATOM 3221 C C . LYS A 1 418 ? -1.313 -6.088 -0.381 1.00 97.19 418 LYS A C 1
ATOM 3223 O O . LYS A 1 418 ? -1.122 -4.877 -0.434 1.00 97.19 418 LYS A O 1
ATOM 3228 N N . GLU A 1 419 ? -0.430 -6.967 -0.833 1.00 97.94 419 GLU A N 1
ATOM 3229 C CA . GLU A 1 419 ? 0.808 -6.584 -1.509 1.00 97.94 419 GLU A CA 1
ATOM 3230 C C . GLU A 1 419 ? 0.720 -6.873 -3.013 1.00 97.94 419 GLU A C 1
ATOM 3232 O O . GLU A 1 419 ? 0.185 -7.904 -3.430 1.00 97.94 419 GLU A O 1
ATOM 3237 N N . ILE A 1 420 ? 1.242 -5.955 -3.824 1.00 97.31 420 ILE A N 1
ATOM 3238 C CA . ILE A 1 420 ? 1.297 -6.051 -5.285 1.00 97.31 420 ILE A CA 1
ATOM 3239 C C . ILE A 1 420 ? 2.749 -5.865 -5.725 1.00 97.31 420 ILE A C 1
ATOM 3241 O O . ILE A 1 420 ? 3.449 -4.995 -5.211 1.00 97.31 420 ILE A O 1
ATOM 3245 N N . THR A 1 421 ? 3.206 -6.684 -6.672 1.00 97.75 421 THR A N 1
ATOM 3246 C CA . THR A 1 421 ? 4.520 -6.506 -7.305 1.00 97.75 421 THR A CA 1
ATOM 3247 C C . THR A 1 421 ? 4.394 -5.528 -8.466 1.00 97.75 421 THR A C 1
ATOM 3249 O O . THR A 1 421 ? 3.486 -5.664 -9.287 1.00 97.75 421 THR A O 1
ATOM 3252 N N . VAL A 1 422 ? 5.299 -4.558 -8.547 1.00 97.69 422 VAL A N 1
ATOM 3253 C CA . VAL A 1 422 ? 5.385 -3.635 -9.680 1.00 97.69 422 VAL A CA 1
ATOM 3254 C C . VAL A 1 422 ? 5.947 -4.380 -10.883 1.00 97.69 422 VAL A C 1
ATOM 3256 O O . VAL A 1 422 ? 7.051 -4.918 -10.826 1.00 97.69 422 VAL A O 1
ATOM 3259 N N . GLU A 1 423 ? 5.195 -4.405 -11.974 1.00 95.25 423 GLU A N 1
ATOM 3260 C CA . GLU A 1 423 ? 5.578 -5.054 -13.226 1.00 95.25 423 GLU A CA 1
ATOM 3261 C C . GLU A 1 423 ? 5.085 -4.211 -14.408 1.00 95.25 423 GLU A C 1
ATOM 3263 O O . GLU A 1 423 ? 4.104 -3.471 -14.295 1.00 95.25 423 GLU A O 1
ATOM 3268 N N . GLY A 1 424 ? 5.748 -4.336 -15.558 1.00 94.38 424 GLY A N 1
ATOM 3269 C CA . GLY A 1 424 ? 5.307 -3.696 -16.796 1.00 94.38 424 GLY A CA 1
ATOM 3270 C C . GLY A 1 424 ? 5.683 -2.222 -16.956 1.00 94.38 424 GLY A C 1
ATOM 3271 O O . GLY A 1 424 ? 5.232 -1.603 -17.918 1.00 94.38 424 GLY A O 1
ATOM 3272 N N . LEU A 1 425 ? 6.489 -1.639 -16.061 1.00 96.94 425 LEU A N 1
ATOM 3273 C CA . LEU A 1 425 ? 7.029 -0.293 -16.275 1.00 96.94 425 LEU A CA 1
ATOM 3274 C C . LEU A 1 425 ? 8.119 -0.326 -17.357 1.00 96.94 425 LEU A C 1
ATOM 3276 O O . LEU A 1 425 ? 9.006 -1.180 -17.275 1.00 96.94 425 LEU A O 1
ATOM 3280 N N . PRO A 1 426 ? 8.121 0.611 -18.319 1.00 96.12 426 PRO A N 1
ATOM 3281 C CA . PRO A 1 426 ? 9.261 0.806 -19.199 1.00 96.12 426 PRO A CA 1
ATOM 3282 C C . PRO A 1 426 ? 10.531 1.148 -18.415 1.00 96.12 426 PRO A C 1
ATOM 3284 O O . PRO A 1 426 ? 10.464 1.731 -17.329 1.00 96.12 426 PRO A O 1
ATOM 3287 N N . SER A 1 427 ? 11.697 0.818 -18.962 1.00 95.19 427 SER A N 1
ATOM 3288 C CA . SER A 1 427 ? 12.992 1.124 -18.346 1.00 95.19 427 SER A CA 1
ATOM 3289 C C . SER A 1 427 ? 14.082 1.311 -19.389 1.00 95.19 427 SER A C 1
ATOM 3291 O O . SER A 1 427 ? 14.129 0.578 -20.376 1.00 95.19 427 SER A O 1
ATOM 3293 N N . TYR A 1 428 ? 15.004 2.242 -19.153 1.00 95.12 428 TYR A N 1
ATOM 3294 C CA . TYR A 1 428 ? 16.188 2.371 -19.998 1.00 95.12 428 TYR A CA 1
ATOM 3295 C C . TYR A 1 428 ? 17.099 1.156 -19.855 1.00 95.12 428 TYR A C 1
ATOM 3297 O O . TYR A 1 428 ? 17.338 0.653 -18.758 1.00 95.12 428 TYR A O 1
ATOM 3305 N N . VAL A 1 429 ? 17.638 0.698 -20.980 1.00 94.88 429 VAL A N 1
ATOM 3306 C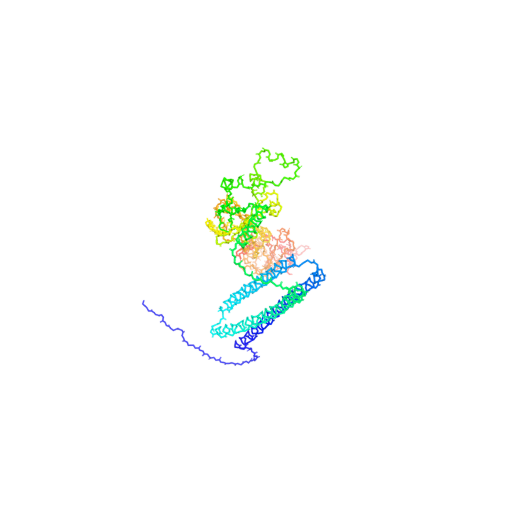 CA . VAL A 1 429 ? 18.563 -0.433 -21.007 1.00 94.88 429 VAL A CA 1
ATOM 3307 C C . VAL A 1 429 ? 19.869 -0.060 -20.304 1.00 94.88 429 VAL A C 1
ATOM 3309 O O . VAL A 1 429 ? 20.500 0.944 -20.630 1.00 94.88 429 VAL A O 1
ATOM 3312 N N . GLU A 1 430 ? 20.304 -0.896 -19.362 1.00 92.44 430 GLU A N 1
ATOM 3313 C CA . GLU A 1 430 ? 21.569 -0.708 -18.635 1.00 92.44 430 GLU A CA 1
ATOM 3314 C C . GLU A 1 430 ? 22.713 -1.581 -19.166 1.00 92.44 430 GLU A C 1
ATOM 3316 O O . GLU A 1 430 ? 23.883 -1.345 -18.859 1.00 92.44 430 GLU A O 1
ATOM 3321 N N . LYS A 1 431 ? 22.392 -2.617 -19.948 1.00 93.31 431 LYS A N 1
ATOM 3322 C CA . LYS A 1 431 ? 23.360 -3.587 -20.468 1.00 93.31 431 LYS A CA 1
ATOM 3323 C C . LYS A 1 431 ? 23.044 -3.931 -21.912 1.00 93.31 431 LYS A C 1
ATOM 3325 O O . LYS A 1 431 ? 21.906 -4.251 -22.238 1.00 93.31 431 LYS A O 1
ATOM 3330 N N . ALA A 1 432 ? 24.078 -3.948 -22.743 1.00 93.31 432 ALA A N 1
ATOM 3331 C CA . ALA A 1 432 ? 23.941 -4.254 -24.160 1.00 93.31 432 ALA A CA 1
ATOM 3332 C C . ALA A 1 432 ? 23.399 -5.668 -24.439 1.00 93.31 432 ALA A C 1
ATOM 3334 O O . ALA A 1 432 ? 22.734 -5.852 -25.447 1.00 93.31 432 ALA A O 1
ATOM 3335 N N . ASP A 1 433 ? 23.593 -6.635 -23.536 1.00 93.38 433 ASP A N 1
ATOM 3336 C CA . ASP A 1 433 ? 23.076 -8.007 -23.691 1.00 93.38 433 ASP A CA 1
ATOM 3337 C C . ASP A 1 433 ? 21.537 -8.081 -23.757 1.00 93.38 433 ASP A C 1
ATOM 3339 O O . ASP A 1 433 ? 20.984 -9.087 -24.195 1.00 93.38 433 ASP A O 1
ATOM 3343 N N . ALA A 1 434 ? 20.829 -7.032 -23.317 1.00 93.44 434 ALA A N 1
ATOM 3344 C CA . ALA A 1 434 ? 19.375 -6.933 -23.457 1.00 93.44 434 ALA A CA 1
ATOM 3345 C C . ALA A 1 434 ? 18.938 -6.544 -24.884 1.00 93.44 434 ALA A C 1
ATOM 3347 O O . ALA A 1 434 ? 17.767 -6.677 -25.240 1.00 93.44 434 ALA A O 1
ATOM 3348 N N . ILE A 1 435 ? 19.862 -6.047 -25.709 1.00 94.88 435 ILE A N 1
ATOM 3349 C CA . ILE A 1 435 ? 19.601 -5.653 -27.090 1.00 94.88 435 ILE A CA 1
ATOM 3350 C C . ILE A 1 435 ? 19.587 -6.919 -27.944 1.00 94.88 435 ILE A C 1
ATOM 3352 O O . ILE A 1 435 ? 20.590 -7.616 -28.068 1.00 94.88 435 ILE A O 1
ATOM 3356 N N . SER A 1 436 ? 18.444 -7.208 -28.561 1.00 95.50 436 SER A N 1
ATOM 3357 C CA . SER A 1 436 ? 18.327 -8.350 -29.472 1.00 95.50 436 SER A CA 1
ATOM 3358 C C . SER A 1 436 ? 19.231 -8.210 -30.703 1.00 95.50 436 SER A C 1
ATOM 3360 O O . SER A 1 436 ? 19.388 -7.110 -31.241 1.00 95.50 436 SER A O 1
ATOM 3362 N N . ASP A 1 437 ? 19.717 -9.340 -31.222 1.00 96.06 437 ASP A N 1
ATOM 3363 C CA . ASP A 1 437 ? 20.478 -9.388 -32.477 1.00 96.06 437 ASP A CA 1
ATOM 3364 C C . ASP A 1 437 ? 19.720 -8.739 -33.642 1.00 96.06 437 ASP A C 1
ATOM 3366 O O . ASP A 1 437 ? 20.322 -8.056 -34.467 1.00 96.06 437 ASP A O 1
ATOM 3370 N N . SER A 1 438 ? 18.393 -8.905 -33.698 1.00 97.06 438 SER A N 1
ATOM 3371 C CA . SER A 1 438 ? 17.555 -8.279 -34.726 1.00 97.06 438 SER A CA 1
ATOM 3372 C C . SER A 1 438 ? 17.577 -6.755 -34.645 1.00 97.06 438 SER A C 1
ATOM 3374 O O . SER A 1 438 ? 17.770 -6.099 -35.661 1.00 97.06 438 SER A O 1
ATOM 3376 N N . LEU A 1 439 ? 17.450 -6.183 -33.443 1.00 97.38 439 LEU A N 1
ATOM 3377 C CA . LEU A 1 439 ? 17.497 -4.727 -33.280 1.00 97.38 439 LEU A CA 1
ATOM 3378 C C . LEU A 1 439 ? 18.887 -4.180 -33.622 1.00 97.38 439 LEU A C 1
ATOM 3380 O O . LEU A 1 439 ? 19.018 -3.118 -34.226 1.00 97.38 439 LEU A O 1
ATOM 3384 N N . LEU A 1 440 ? 19.936 -4.923 -33.266 1.00 97.38 440 LEU A N 1
ATOM 3385 C CA . LEU A 1 440 ? 21.301 -4.579 -33.638 1.00 97.38 440 LEU A CA 1
ATOM 3386 C C . LEU A 1 440 ? 21.510 -4.610 -35.159 1.00 97.38 440 LEU A C 1
ATOM 3388 O O . LEU A 1 440 ? 22.162 -3.717 -35.696 1.00 97.38 440 LEU A O 1
ATOM 3392 N N . GLN A 1 441 ? 20.939 -5.591 -35.860 1.00 97.56 441 GLN A N 1
ATOM 3393 C CA . GLN A 1 441 ? 20.961 -5.647 -37.324 1.00 97.56 441 GLN A CA 1
ATOM 3394 C C . GLN A 1 441 ? 20.217 -4.468 -37.957 1.00 97.56 441 GLN A C 1
ATOM 3396 O O . GLN A 1 441 ? 20.718 -3.894 -38.924 1.00 97.56 441 GLN A O 1
ATOM 3401 N N . ASP A 1 442 ? 19.077 -4.061 -37.395 1.00 97.94 442 ASP A N 1
ATOM 3402 C CA . ASP A 1 442 ? 18.344 -2.884 -37.869 1.00 97.94 442 ASP A CA 1
ATOM 3403 C C . ASP A 1 442 ? 19.189 -1.604 -37.713 1.00 97.94 442 ASP A C 1
ATOM 3405 O O . ASP A 1 442 ? 19.327 -0.833 -38.663 1.00 97.94 442 ASP A O 1
ATOM 3409 N N . MET A 1 443 ? 19.864 -1.425 -36.570 1.00 97.88 443 MET A N 1
ATOM 3410 C CA . MET A 1 443 ? 20.807 -0.314 -36.363 1.00 97.88 443 MET A CA 1
ATOM 3411 C C . MET A 1 443 ? 21.981 -0.342 -37.362 1.00 97.88 443 MET A C 1
ATOM 3413 O O . MET A 1 443 ? 22.352 0.689 -37.925 1.00 97.88 443 MET A O 1
ATOM 3417 N N . GLN A 1 444 ? 22.564 -1.519 -37.621 1.00 97.38 444 GLN A N 1
ATOM 3418 C CA . GLN A 1 444 ? 23.637 -1.683 -38.616 1.00 97.38 444 GLN A CA 1
ATOM 3419 C C . GLN A 1 444 ? 23.170 -1.334 -40.033 1.00 97.38 444 GLN A C 1
ATOM 3421 O O . GLN A 1 444 ? 23.933 -0.754 -40.817 1.00 97.38 444 GLN A O 1
ATOM 3426 N N . LYS A 1 445 ? 21.927 -1.686 -40.373 1.00 97.06 445 LYS A N 1
ATOM 3427 C CA . LYS A 1 445 ? 21.331 -1.368 -41.666 1.00 97.06 445 LYS A CA 1
ATOM 3428 C C . LYS A 1 445 ? 21.196 0.143 -41.841 1.00 97.06 445 LYS A C 1
ATOM 3430 O O . LYS A 1 445 ? 21.655 0.654 -42.858 1.00 97.06 445 LYS A O 1
ATOM 3435 N N . GLU A 1 446 ? 20.665 0.858 -40.851 1.00 97.69 446 GLU A N 1
ATOM 3436 C CA . GLU A 1 446 ? 20.542 2.323 -40.924 1.00 97.69 446 GLU A CA 1
ATOM 3437 C C . GLU A 1 446 ? 21.902 3.023 -41.042 1.00 97.69 446 GLU A C 1
ATOM 3439 O O . GLU A 1 446 ? 22.074 3.936 -41.856 1.00 97.69 446 GLU A O 1
ATOM 3444 N N . ILE A 1 447 ? 22.917 2.538 -40.319 1.00 96.94 447 ILE A N 1
ATOM 3445 C CA . ILE A 1 447 ? 24.296 3.013 -40.489 1.00 96.94 447 ILE A CA 1
ATOM 3446 C C . ILE A 1 447 ? 24.788 2.770 -41.925 1.00 96.94 447 ILE A C 1
ATOM 3448 O O . ILE A 1 447 ? 25.369 3.664 -42.545 1.00 96.94 447 ILE A O 1
ATOM 3452 N N . THR A 1 448 ? 24.560 1.575 -42.473 1.00 95.75 448 THR A N 1
ATOM 3453 C CA . THR A 1 448 ? 25.009 1.208 -43.827 1.00 95.75 448 THR A CA 1
ATOM 3454 C C . THR A 1 448 ? 24.324 2.052 -44.901 1.00 95.75 448 THR A C 1
ATOM 3456 O O . THR A 1 448 ? 24.998 2.556 -45.804 1.00 95.75 448 THR A O 1
ATOM 3459 N N . ASP A 1 449 ? 23.017 2.274 -44.776 1.00 95.62 449 ASP A N 1
ATOM 3460 C CA . ASP A 1 449 ? 22.246 3.131 -45.679 1.00 95.62 449 ASP A CA 1
ATOM 3461 C C . ASP A 1 449 ? 22.779 4.573 -45.637 1.00 95.62 449 ASP A C 1
ATOM 3463 O O . ASP A 1 449 ? 22.954 5.227 -46.675 1.00 95.62 449 ASP A O 1
ATOM 3467 N N . LYS A 1 450 ? 23.149 5.056 -44.444 1.00 95.19 450 LYS A N 1
ATOM 3468 C CA . LYS A 1 450 ? 23.753 6.379 -44.275 1.00 95.19 450 LYS A CA 1
ATOM 3469 C C . LYS A 1 450 ? 25.146 6.488 -44.896 1.00 95.19 450 LYS A C 1
ATOM 3471 O O . LYS A 1 450 ? 25.417 7.484 -45.573 1.00 95.19 450 LYS A O 1
ATOM 3476 N N . ILE A 1 451 ? 25.998 5.474 -44.726 1.00 95.00 451 ILE A N 1
ATOM 3477 C CA . ILE A 1 451 ? 27.317 5.389 -45.375 1.00 95.00 451 ILE A CA 1
ATOM 3478 C C . ILE A 1 451 ? 27.158 5.474 -46.895 1.00 95.00 451 ILE A C 1
ATOM 3480 O O . ILE A 1 451 ? 27.803 6.302 -47.540 1.00 95.00 451 ILE A O 1
ATOM 3484 N N . GLN A 1 452 ? 26.267 4.667 -47.477 1.00 94.44 452 GLN A N 1
ATOM 3485 C CA . GLN A 1 452 ? 26.027 4.664 -48.922 1.00 94.44 452 GLN A CA 1
ATOM 3486 C C . GLN A 1 452 ? 25.526 6.024 -49.419 1.00 94.44 452 GLN A C 1
ATOM 3488 O O . GLN A 1 452 ? 26.015 6.530 -50.432 1.00 94.44 452 GLN A O 1
ATOM 3493 N N . SER A 1 453 ? 24.612 6.658 -48.677 1.00 93.31 453 SER A N 1
ATOM 3494 C CA . SER A 1 453 ? 24.129 8.003 -48.997 1.00 93.31 453 SER A CA 1
ATOM 3495 C C . SER A 1 453 ? 25.249 9.046 -48.995 1.00 93.31 453 SER A C 1
ATOM 3497 O O . SER A 1 453 ? 25.237 9.937 -49.845 1.00 93.31 453 SER A O 1
ATOM 3499 N N . GLN A 1 454 ? 26.200 8.968 -48.062 1.00 92.19 454 GLN A N 1
ATOM 3500 C CA . GLN A 1 454 ? 27.331 9.894 -48.011 1.00 92.19 454 GLN A CA 1
ATOM 3501 C C . GLN A 1 454 ? 28.333 9.617 -49.135 1.00 92.19 454 GLN A C 1
ATOM 3503 O O . GLN A 1 454 ? 28.788 10.562 -49.779 1.00 92.19 454 GLN A O 1
ATOM 3508 N N . LEU A 1 455 ? 28.632 8.351 -49.433 1.00 92.75 455 LEU A N 1
ATOM 3509 C CA . LEU A 1 455 ? 29.543 7.977 -50.521 1.00 92.75 455 LEU A CA 1
ATOM 3510 C C . LEU A 1 455 ? 29.010 8.377 -51.899 1.00 92.75 455 LEU A C 1
ATOM 3512 O O . LEU A 1 455 ? 29.797 8.772 -52.751 1.00 92.75 455 LEU A O 1
ATOM 3516 N N . ALA A 1 456 ? 27.692 8.381 -52.104 1.00 90.62 456 ALA A N 1
ATOM 3517 C CA . ALA A 1 456 ? 27.093 8.865 -53.349 1.00 90.62 456 ALA A CA 1
ATOM 3518 C C . ALA A 1 456 ? 27.457 10.331 -53.676 1.00 90.62 456 ALA A C 1
ATOM 3520 O O . ALA A 1 456 ? 27.443 10.722 -54.842 1.00 90.62 456 ALA A O 1
ATOM 3521 N N . SER A 1 457 ? 27.816 11.144 -52.675 1.00 88.44 457 SER A N 1
ATOM 3522 C CA . SER A 1 457 ? 28.285 12.520 -52.887 1.00 88.44 457 SER A CA 1
ATOM 3523 C C . SER A 1 457 ? 29.769 12.648 -53.263 1.00 88.44 457 SER A C 1
ATOM 3525 O O . SER A 1 457 ? 30.204 13.749 -53.594 1.00 88.44 457 SER A O 1
ATOM 3527 N N . GLN A 1 458 ? 30.544 11.556 -53.242 1.00 87.69 458 GLN A N 1
ATOM 3528 C CA . GLN A 1 458 ? 31.991 11.554 -53.524 1.00 87.69 458 GLN A CA 1
ATOM 3529 C C . GLN A 1 458 ? 32.336 11.448 -55.021 1.00 87.69 458 GLN A C 1
ATOM 3531 O O . GLN A 1 458 ? 33.514 11.463 -55.368 1.00 87.69 458 GLN A O 1
ATOM 3536 N N . GLY A 1 459 ? 31.337 11.366 -55.906 1.00 86.56 459 GLY A N 1
ATOM 3537 C CA . GLY A 1 459 ? 31.549 11.260 -57.353 1.00 86.56 459 GLY A CA 1
ATOM 3538 C C . GLY A 1 459 ? 31.818 9.831 -57.837 1.00 86.56 459 GLY A C 1
ATOM 3539 O O . GLY A 1 459 ? 31.576 8.862 -57.122 1.00 86.56 459 GLY A O 1
ATOM 3540 N N . GLU A 1 460 ? 32.281 9.699 -59.082 1.00 89.81 460 GLU A N 1
ATOM 3541 C CA . GLU A 1 460 ? 32.560 8.397 -59.716 1.00 89.81 460 GLU A CA 1
ATOM 3542 C C . GLU A 1 460 ? 33.928 7.824 -59.304 1.00 89.81 460 GLU A C 1
ATOM 3544 O O . GLU A 1 460 ? 34.209 6.643 -59.524 1.00 89.81 460 GLU A O 1
ATOM 3549 N N . GLU A 1 461 ? 34.785 8.648 -58.695 1.00 93.00 461 GLU A N 1
ATOM 3550 C CA . GLU A 1 461 ? 36.123 8.277 -58.239 1.00 93.00 461 GLU A CA 1
ATOM 3551 C C . GLU A 1 461 ? 36.105 7.350 -57.021 1.00 93.00 461 GLU A C 1
ATOM 3553 O O . GLU A 1 461 ? 37.088 6.650 -56.772 1.00 93.00 461 GLU A O 1
ATOM 3558 N N . VAL A 1 462 ? 35.007 7.327 -56.261 1.00 95.94 462 VAL A N 1
ATOM 3559 C CA . VAL A 1 462 ? 34.858 6.493 -55.067 1.00 95.94 462 VAL A CA 1
ATOM 3560 C C . VAL A 1 462 ? 33.674 5.552 -55.231 1.00 95.94 462 VAL A C 1
ATOM 3562 O O . VAL A 1 462 ? 32.561 5.965 -55.533 1.00 95.94 462 VAL A O 1
ATOM 3565 N N . SER A 1 463 ? 33.899 4.269 -54.964 1.00 94.62 463 SER A N 1
ATOM 3566 C CA . SER A 1 463 ? 32.845 3.253 -54.958 1.00 94.62 463 SER A CA 1
ATOM 3567 C C . SER A 1 463 ? 32.835 2.471 -53.648 1.00 94.62 463 SER A C 1
ATOM 3569 O O . SER A 1 463 ? 33.882 2.169 -53.073 1.00 94.62 463 SER A O 1
ATOM 3571 N N . PHE A 1 464 ? 31.636 2.155 -53.161 1.00 96.31 464 PHE A N 1
ATOM 3572 C CA . PHE A 1 464 ? 31.438 1.338 -51.967 1.00 96.31 464 PHE A CA 1
ATOM 3573 C C . PHE A 1 464 ? 31.741 -0.133 -52.277 1.00 96.31 464 PHE A C 1
ATOM 3575 O O . PHE A 1 464 ? 31.175 -0.694 -53.214 1.00 96.31 464 PHE A O 1
ATOM 3582 N N . VAL A 1 465 ? 32.624 -0.754 -51.490 1.00 96.88 465 VAL A N 1
ATOM 3583 C CA . VAL A 1 465 ? 32.964 -2.184 -51.612 1.00 96.88 465 VAL A CA 1
ATOM 3584 C C . VAL A 1 465 ? 32.161 -3.007 -50.611 1.00 96.88 465 VAL A C 1
ATOM 3586 O O . VAL A 1 465 ? 31.644 -4.069 -50.951 1.00 96.88 465 VAL A O 1
ATOM 3589 N N . GLY A 1 466 ? 32.038 -2.516 -49.380 1.00 96.44 466 GLY A N 1
ATOM 3590 C CA . GLY A 1 466 ? 31.296 -3.184 -48.319 1.00 96.44 466 GLY A CA 1
ATOM 3591 C C . GLY A 1 466 ? 31.544 -2.540 -46.962 1.00 96.44 466 GLY A C 1
ATOM 3592 O O . GLY A 1 466 ? 32.457 -1.731 -46.805 1.00 96.44 466 GLY A O 1
ATOM 3593 N N . ALA A 1 467 ? 30.740 -2.918 -45.975 1.00 96.62 467 ALA A N 1
ATOM 3594 C CA . ALA A 1 467 ? 30.923 -2.525 -44.586 1.00 96.62 467 ALA A CA 1
ATOM 3595 C C . ALA A 1 467 ? 30.929 -3.782 -43.710 1.00 96.62 467 ALA A C 1
ATOM 3597 O O . ALA A 1 467 ? 30.057 -4.639 -43.846 1.00 96.62 467 ALA A O 1
ATOM 3598 N N . GLU A 1 468 ? 31.926 -3.896 -42.840 1.00 97.12 468 GLU A N 1
ATOM 3599 C CA . GLU A 1 468 ? 32.087 -5.001 -41.897 1.00 97.12 468 GLU A CA 1
ATOM 3600 C C . GLU A 1 468 ? 31.762 -4.515 -40.486 1.00 97.12 468 GLU A C 1
ATOM 3602 O O . GLU A 1 468 ? 32.307 -3.511 -40.035 1.00 97.12 468 GLU A O 1
ATOM 3607 N N . TYR A 1 469 ? 30.882 -5.220 -39.782 1.00 97.69 469 TYR A N 1
ATOM 3608 C CA . TYR A 1 469 ? 30.574 -4.918 -38.390 1.00 97.69 469 TYR A CA 1
ATOM 3609 C C . TYR A 1 469 ? 31.682 -5.436 -37.468 1.00 97.69 469 TYR A C 1
ATOM 3611 O O . TYR A 1 469 ? 31.975 -6.631 -37.464 1.00 97.69 469 TYR A O 1
ATOM 3619 N N . LEU A 1 470 ? 32.279 -4.547 -36.673 1.00 97.38 470 LEU A N 1
ATOM 3620 C CA . LEU A 1 470 ? 33.394 -4.884 -35.779 1.00 97.38 470 LEU A CA 1
ATOM 3621 C C . LEU A 1 470 ? 32.977 -5.101 -34.325 1.00 97.38 470 LEU A C 1
ATOM 3623 O O . LEU A 1 470 ? 33.737 -5.665 -33.538 1.00 97.38 470 LEU A O 1
ATOM 3627 N N . GLY A 1 471 ? 31.787 -4.638 -33.957 1.00 96.94 471 GLY A N 1
ATOM 3628 C CA . GLY A 1 471 ? 31.306 -4.634 -32.584 1.00 96.94 471 GLY A CA 1
ATOM 3629 C C . GLY A 1 471 ? 30.616 -3.322 -32.248 1.00 96.94 471 GLY A C 1
ATOM 3630 O O . GLY A 1 471 ? 30.332 -2.503 -33.121 1.00 96.94 471 GLY A O 1
ATOM 3631 N N . TYR A 1 472 ? 30.353 -3.118 -30.965 1.00 96.94 472 TYR A N 1
ATOM 3632 C CA . TYR A 1 472 ? 29.700 -1.917 -30.476 1.00 96.94 472 TYR A CA 1
ATOM 3633 C C . TYR A 1 472 ? 30.427 -1.336 -29.274 1.00 96.94 472 TYR A C 1
ATOM 3635 O O . TYR A 1 472 ? 31.162 -2.025 -28.563 1.00 96.94 472 TYR A O 1
ATOM 3643 N N . TYR A 1 473 ? 30.146 -0.068 -29.009 1.00 96.00 473 TYR A N 1
ATOM 3644 C CA . TYR A 1 473 ? 30.430 0.560 -27.733 1.00 96.00 473 TYR A CA 1
ATOM 3645 C C . TYR A 1 473 ? 29.117 1.030 -27.104 1.00 96.00 473 TYR A C 1
ATOM 3647 O O . TYR A 1 473 ? 28.351 1.750 -27.740 1.00 96.00 473 TYR A O 1
ATOM 3655 N N . PHE A 1 474 ? 28.838 0.588 -25.877 1.00 97.44 474 PHE A N 1
ATOM 3656 C CA . PHE A 1 474 ? 27.603 0.911 -25.163 1.00 97.44 474 PHE A CA 1
ATOM 3657 C C . PHE A 1 474 ? 27.921 1.760 -23.937 1.00 97.44 474 PHE A C 1
ATOM 3659 O O . PHE A 1 474 ? 28.734 1.374 -23.093 1.00 97.44 474 PHE A O 1
ATOM 3666 N N . LEU A 1 475 ? 27.283 2.920 -23.854 1.00 95.62 475 LEU A N 1
ATOM 3667 C CA . LEU A 1 475 ? 27.421 3.865 -22.760 1.00 95.62 475 LEU A CA 1
ATOM 3668 C C . LEU A 1 475 ? 26.128 3.927 -21.965 1.00 95.62 475 LEU A C 1
ATOM 3670 O O . LEU A 1 475 ? 25.046 3.979 -22.538 1.00 95.62 475 LEU A O 1
ATOM 3674 N N . THR A 1 476 ? 26.256 4.004 -20.646 1.00 94.88 476 THR A N 1
ATOM 3675 C CA . THR A 1 476 ? 25.161 4.331 -19.735 1.00 94.88 476 THR A CA 1
ATOM 3676 C C . THR A 1 476 ? 25.501 5.594 -18.967 1.00 94.88 476 THR A C 1
ATOM 3678 O O . THR A 1 476 ? 26.660 5.851 -18.613 1.00 94.88 476 THR A O 1
ATOM 3681 N N . SER A 1 477 ? 24.488 6.417 -18.720 1.00 92.94 477 SER A N 1
ATOM 3682 C CA . SER A 1 477 ? 24.658 7.621 -17.927 1.00 92.94 477 SER A CA 1
ATOM 3683 C C . SER A 1 477 ? 25.000 7.275 -16.477 1.00 92.94 477 SER A C 1
ATOM 3685 O O . SER A 1 477 ? 24.420 6.382 -15.866 1.00 92.94 477 SER A O 1
ATOM 3687 N N . LYS A 1 478 ? 25.918 8.048 -15.890 1.00 88.69 478 LYS A N 1
ATOM 3688 C CA . LYS A 1 478 ? 26.200 8.019 -14.443 1.00 88.69 478 LYS A CA 1
ATOM 3689 C C . LYS A 1 478 ? 25.227 8.880 -13.632 1.00 88.69 478 LYS A C 1
ATOM 3691 O O . LYS A 1 478 ? 25.245 8.827 -12.406 1.00 88.69 478 LYS A O 1
ATOM 3696 N N . SER A 1 479 ? 24.453 9.726 -14.306 1.00 85.94 479 SER A N 1
ATOM 3697 C CA . SER A 1 479 ? 23.514 10.675 -13.711 1.00 85.94 479 SER A CA 1
ATOM 3698 C C . SER A 1 479 ? 22.088 10.281 -14.066 1.00 85.94 479 SER A C 1
ATOM 3700 O O . SER A 1 479 ? 21.779 10.103 -15.244 1.00 85.94 479 SER A O 1
ATOM 3702 N N . ALA A 1 480 ? 21.211 10.239 -13.065 1.00 75.38 480 ALA A N 1
ATOM 3703 C CA . ALA A 1 480 ? 19.780 10.019 -13.271 1.00 75.38 480 ALA A CA 1
ATOM 3704 C C . ALA A 1 480 ? 19.134 11.122 -14.135 1.00 75.38 480 ALA A C 1
ATOM 3706 O O . ALA A 1 480 ? 18.243 10.844 -14.921 1.00 75.38 480 ALA A O 1
ATOM 3707 N N . ASN A 1 481 ? 19.655 12.354 -14.071 1.00 81.38 481 ASN A N 1
ATOM 3708 C CA . ASN A 1 481 ? 19.098 13.524 -14.765 1.00 81.38 481 ASN A CA 1
ATOM 3709 C C . ASN A 1 481 ? 19.698 13.771 -16.164 1.00 81.38 481 ASN A C 1
ATOM 3711 O O . ASN A 1 481 ? 19.693 14.906 -16.641 1.00 81.38 481 ASN A O 1
ATOM 3715 N N . ALA A 1 482 ? 20.344 12.778 -16.775 1.00 86.81 482 ALA A N 1
ATOM 3716 C CA . ALA A 1 482 ? 20.907 12.958 -18.112 1.00 86.81 482 ALA A CA 1
ATOM 3717 C C . ALA A 1 482 ? 19.800 12.966 -19.174 1.00 86.81 482 ALA A C 1
ATOM 3719 O O . ALA A 1 482 ? 18.841 12.217 -19.068 1.00 86.81 482 ALA A O 1
ATOM 3720 N N . PHE A 1 483 ? 19.962 13.786 -20.215 1.00 87.25 483 PHE A N 1
ATOM 3721 C CA . PHE A 1 483 ? 19.068 13.770 -21.381 1.00 87.25 483 PHE A CA 1
ATOM 3722 C C . PHE A 1 483 ? 19.199 12.475 -22.200 1.00 87.25 483 PHE A C 1
ATOM 3724 O O . PHE A 1 483 ? 18.244 12.029 -22.831 1.00 87.25 483 PHE A O 1
ATOM 3731 N N . GLU A 1 484 ? 20.392 11.880 -22.175 1.00 91.94 484 GLU A N 1
ATOM 3732 C CA . GLU A 1 484 ? 20.716 10.599 -22.793 1.00 91.94 484 GLU A CA 1
ATOM 3733 C C . GLU A 1 484 ? 21.029 9.607 -21.672 1.00 91.94 484 GLU A C 1
ATOM 3735 O O . GLU A 1 484 ? 22.040 9.728 -20.974 1.00 91.94 484 GLU A O 1
ATOM 3740 N N . HIS A 1 485 ? 20.144 8.640 -21.465 1.00 94.12 485 HIS A N 1
ATOM 3741 C CA . HIS A 1 485 ? 20.283 7.637 -20.411 1.00 94.12 485 HIS A CA 1
ATOM 3742 C C . HIS A 1 485 ? 21.238 6.514 -20.815 1.00 94.12 485 HIS A C 1
ATOM 3744 O O . HIS A 1 485 ? 21.974 5.987 -19.978 1.00 94.12 485 HIS A O 1
ATOM 3750 N N . ASN A 1 486 ? 21.267 6.181 -22.103 1.00 96.12 486 ASN A N 1
ATOM 3751 C CA . ASN A 1 486 ? 22.244 5.287 -22.701 1.00 96.12 486 ASN A CA 1
ATOM 3752 C C . ASN A 1 486 ? 22.495 5.664 -24.168 1.00 96.12 486 ASN A C 1
ATOM 3754 O O . ASN A 1 486 ? 21.703 6.391 -24.772 1.00 96.12 486 ASN A O 1
ATOM 3758 N N . ILE A 1 487 ? 23.619 5.194 -24.714 1.00 96.62 487 ILE A N 1
ATOM 3759 C CA . ILE A 1 487 ? 23.997 5.386 -26.116 1.00 96.62 487 ILE A CA 1
ATOM 3760 C C . ILE A 1 487 ? 24.643 4.109 -26.647 1.00 96.62 487 ILE A C 1
ATOM 3762 O O . ILE A 1 487 ? 25.561 3.564 -26.029 1.00 96.62 487 ILE A O 1
ATOM 3766 N N . MET A 1 488 ? 24.194 3.657 -27.812 1.00 97.19 488 MET A N 1
ATOM 3767 C CA . MET A 1 488 ? 24.760 2.535 -28.549 1.00 97.19 488 MET A CA 1
ATOM 3768 C C . MET A 1 488 ? 25.486 3.041 -29.797 1.00 97.19 488 MET A C 1
ATOM 3770 O O . MET A 1 488 ? 24.888 3.717 -30.632 1.00 97.19 488 MET A O 1
ATOM 3774 N N . PHE A 1 489 ? 26.758 2.661 -29.938 1.00 96.94 489 PHE A N 1
ATOM 3775 C CA . PHE A 1 489 ? 27.597 2.946 -31.103 1.00 96.94 489 PHE A CA 1
ATOM 3776 C C . PHE A 1 489 ? 27.992 1.647 -31.812 1.00 96.94 489 PHE A C 1
ATOM 3778 O O . PHE A 1 489 ? 29.034 1.072 -31.483 1.00 96.94 489 PHE A O 1
ATOM 3785 N N . PRO A 1 490 ? 27.201 1.139 -32.772 1.00 97.38 490 PRO A N 1
ATOM 3786 C CA . PRO A 1 490 ? 27.652 0.065 -33.648 1.00 97.38 490 PRO A CA 1
ATOM 3787 C C . PRO A 1 490 ? 28.790 0.582 -34.542 1.00 97.38 490 PRO A C 1
ATOM 3789 O O . PRO A 1 490 ? 28.675 1.646 -35.155 1.00 97.38 490 PRO A O 1
ATOM 3792 N N . VAL A 1 491 ? 29.903 -0.146 -34.607 1.00 97.00 491 VAL A N 1
ATOM 3793 C CA . VAL A 1 491 ? 31.112 0.263 -35.332 1.00 97.00 491 VAL A CA 1
ATOM 3794 C C . VAL A 1 491 ? 31.265 -0.572 -36.597 1.00 97.00 491 VAL A C 1
ATOM 3796 O O . VAL A 1 491 ? 31.336 -1.802 -36.543 1.00 97.00 491 VAL A O 1
ATOM 3799 N N . MET A 1 492 ? 31.354 0.116 -37.734 1.00 97.38 492 MET A N 1
ATOM 3800 C CA . MET A 1 492 ? 31.547 -0.477 -39.054 1.00 97.38 492 MET A CA 1
ATOM 3801 C C . MET A 1 492 ? 32.933 -0.121 -39.600 1.00 97.38 492 MET A C 1
ATOM 3803 O O . MET A 1 492 ? 33.320 1.047 -39.596 1.00 97.38 492 MET A O 1
ATOM 3807 N N . LYS A 1 493 ? 33.663 -1.100 -40.139 1.00 97.69 493 LYS A N 1
ATOM 3808 C CA . LYS A 1 493 ? 34.806 -0.869 -41.030 1.00 97.69 493 LYS A CA 1
ATOM 3809 C C . LYS A 1 493 ? 34.298 -0.774 -42.460 1.00 97.69 493 LYS A C 1
ATOM 3811 O O . LYS A 1 493 ? 33.811 -1.751 -43.030 1.00 97.69 493 LYS A O 1
ATOM 3816 N N . VAL A 1 494 ? 34.382 0.418 -43.030 1.00 97.81 494 VAL A N 1
ATOM 3817 C CA . VAL A 1 494 ? 33.908 0.718 -44.377 1.00 97.81 494 VAL A CA 1
ATOM 3818 C C . VAL A 1 494 ? 35.051 0.521 -45.354 1.00 97.81 494 VAL A C 1
ATOM 3820 O O . VAL A 1 494 ? 36.104 1.131 -45.204 1.00 97.81 494 VAL A O 1
ATOM 3823 N N . ASN A 1 495 ? 34.833 -0.309 -46.367 1.00 97.31 495 ASN A N 1
ATOM 3824 C CA . ASN A 1 495 ? 35.774 -0.545 -47.450 1.00 97.31 495 ASN A CA 1
ATOM 3825 C C . ASN A 1 495 ? 35.301 0.204 -48.696 1.00 97.31 495 ASN A C 1
ATOM 3827 O O . ASN A 1 495 ? 34.158 0.048 -49.146 1.00 97.31 495 ASN A O 1
ATOM 3831 N N . VAL A 1 496 ? 36.195 1.001 -49.270 1.00 97.25 496 VAL A N 1
ATOM 3832 C CA . VAL A 1 496 ? 35.951 1.770 -50.490 1.00 97.25 496 VAL A CA 1
ATOM 3833 C C . VAL A 1 496 ? 37.031 1.491 -51.517 1.00 97.25 496 VAL A C 1
ATOM 3835 O O . VAL A 1 496 ? 38.189 1.243 -51.191 1.00 97.25 496 VAL A O 1
ATOM 3838 N N . GLN A 1 497 ? 36.651 1.559 -52.782 1.00 97.19 497 GLN A N 1
ATOM 3839 C CA . GLN A 1 497 ? 37.564 1.506 -53.906 1.00 97.19 497 GLN A CA 1
ATOM 3840 C C . GLN A 1 497 ? 37.684 2.915 -54.471 1.00 97.19 497 GLN A C 1
ATOM 3842 O O . GLN A 1 497 ? 36.695 3.489 -54.932 1.00 97.19 497 GLN A O 1
ATOM 3847 N N . ILE A 1 498 ? 38.905 3.446 -54.456 1.00 96.56 498 ILE A N 1
ATOM 3848 C CA . ILE A 1 498 ? 39.229 4.735 -55.062 1.00 96.56 498 ILE A CA 1
ATOM 3849 C C . ILE A 1 498 ? 39.869 4.466 -56.422 1.00 96.56 498 ILE A C 1
ATOM 3851 O O . ILE A 1 498 ? 40.816 3.678 -56.533 1.00 96.56 498 ILE A O 1
ATOM 3855 N N . ASN A 1 499 ? 39.335 5.099 -57.461 1.00 95.38 499 ASN A N 1
ATOM 3856 C CA . ASN A 1 499 ? 39.792 4.982 -58.836 1.00 95.38 499 ASN A CA 1
ATOM 3857 C C . ASN A 1 499 ? 39.969 6.378 -59.445 1.00 95.38 499 ASN A C 1
ATOM 3859 O O . ASN A 1 499 ? 39.005 7.119 -59.592 1.00 95.38 499 ASN A O 1
ATOM 3863 N N . ILE A 1 500 ? 41.198 6.715 -59.834 1.00 92.81 500 ILE A N 1
ATOM 3864 C CA . ILE A 1 500 ? 41.548 7.978 -60.494 1.00 92.81 500 ILE A CA 1
ATOM 3865 C C . ILE A 1 500 ? 42.157 7.623 -61.861 1.00 92.81 500 ILE A C 1
ATOM 3867 O O . ILE A 1 500 ? 43.375 7.403 -61.960 1.00 92.81 500 ILE A O 1
ATOM 3871 N N . PRO A 1 501 ? 41.331 7.494 -62.921 1.00 86.94 501 PRO A N 1
ATOM 3872 C CA . PRO A 1 501 ? 41.767 6.932 -64.199 1.00 86.94 501 PRO A CA 1
ATOM 3873 C C . PRO A 1 501 ? 42.902 7.714 -64.870 1.00 86.94 501 PRO A C 1
ATOM 3875 O O . PRO A 1 501 ? 43.851 7.114 -65.375 1.00 86.94 501 PRO A O 1
ATOM 3878 N N . ASP A 1 502 ? 42.859 9.049 -64.831 1.00 89.00 502 ASP A N 1
ATOM 3879 C CA . ASP A 1 502 ? 43.868 9.932 -65.437 1.00 89.00 502 ASP A CA 1
ATOM 3880 C C . ASP A 1 502 ? 45.229 9.878 -64.720 1.00 89.00 502 ASP A C 1
ATOM 3882 O O . ASP A 1 502 ? 46.241 10.340 -65.255 1.00 89.00 502 ASP A O 1
ATOM 3886 N N . LYS A 1 503 ? 45.272 9.273 -63.529 1.00 87.62 503 LYS A N 1
ATOM 3887 C CA . LYS A 1 503 ? 46.477 9.086 -62.714 1.00 87.62 503 LYS A CA 1
ATOM 3888 C C . LYS A 1 503 ? 46.893 7.625 -62.563 1.00 87.62 503 LYS A C 1
ATOM 3890 O O . LYS A 1 503 ? 47.857 7.355 -61.852 1.00 87.62 503 LYS A O 1
ATOM 3895 N N . SER A 1 504 ? 46.205 6.694 -63.236 1.00 88.88 504 SER A N 1
ATOM 3896 C CA . SER A 1 504 ? 46.436 5.243 -63.107 1.00 88.88 504 SER A CA 1
ATOM 3897 C C . SER A 1 504 ? 46.400 4.748 -61.653 1.00 88.88 504 SER A C 1
ATOM 3899 O O . SER A 1 504 ? 47.108 3.806 -61.298 1.00 88.88 504 SER A O 1
ATOM 3901 N N . TYR A 1 505 ? 45.597 5.393 -60.803 1.00 94.19 505 TYR A N 1
ATOM 3902 C CA . TYR A 1 505 ? 45.457 5.017 -59.403 1.00 94.19 505 TYR A CA 1
ATOM 3903 C C . TYR A 1 505 ? 44.197 4.192 -59.205 1.00 94.19 505 TYR A C 1
ATOM 3905 O O . TYR A 1 505 ? 43.101 4.639 -59.534 1.00 94.19 505 TYR A O 1
ATOM 3913 N N . ASN A 1 506 ? 44.358 3.000 -58.647 1.00 95.56 506 ASN A N 1
ATOM 3914 C CA . ASN A 1 506 ? 43.259 2.111 -58.324 1.00 95.56 506 ASN A CA 1
ATOM 3915 C C . ASN A 1 506 ? 43.649 1.301 -57.084 1.00 95.56 506 ASN A C 1
ATOM 3917 O O . ASN A 1 506 ? 44.520 0.435 -57.163 1.00 95.56 506 ASN A O 1
ATOM 3921 N N . ALA A 1 507 ? 43.061 1.627 -55.935 1.00 96.56 507 ALA A N 1
ATOM 3922 C CA . ALA A 1 507 ? 43.349 0.954 -54.672 1.00 96.56 507 ALA A CA 1
ATOM 3923 C C . ALA A 1 507 ? 42.122 0.923 -53.753 1.00 96.56 507 ALA A C 1
ATOM 3925 O O . ALA A 1 507 ? 41.311 1.855 -53.746 1.00 96.56 507 ALA A O 1
ATOM 3926 N N . GLN A 1 508 ? 42.018 -0.150 -52.969 1.00 97.12 508 GLN A N 1
ATOM 3927 C CA . GLN A 1 508 ? 41.062 -0.240 -51.872 1.00 97.12 508 GLN A CA 1
ATOM 3928 C C . GLN A 1 508 ? 41.634 0.408 -50.620 1.00 97.12 508 GLN A C 1
ATOM 3930 O O . GLN A 1 508 ? 42.822 0.271 -50.329 1.00 97.12 508 GLN A O 1
ATOM 3935 N N . HIS A 1 509 ? 40.757 1.075 -49.885 1.00 96.88 509 HIS A N 1
ATOM 3936 C CA . HIS A 1 509 ? 41.046 1.691 -48.600 1.00 96.88 509 HIS A CA 1
ATOM 3937 C C . HIS A 1 509 ? 39.929 1.387 -47.624 1.00 96.88 509 HIS A C 1
ATOM 3939 O O . HIS A 1 509 ? 38.810 1.050 -48.026 1.00 96.88 509 HIS A O 1
ATOM 3945 N N . SER A 1 510 ? 40.230 1.575 -46.349 1.00 97.19 510 SER A N 1
ATOM 3946 C CA . SER A 1 510 ? 39.259 1.469 -45.278 1.00 97.19 510 SER A CA 1
ATOM 3947 C C . SER A 1 510 ? 39.284 2.677 -44.361 1.00 97.19 510 SER A C 1
ATOM 3949 O O . SER A 1 510 ? 40.276 3.394 -44.267 1.00 97.19 510 SER A O 1
ATOM 3951 N N . TYR A 1 511 ? 38.150 2.895 -43.710 1.00 96.88 511 TYR A N 1
ATOM 3952 C CA . TYR A 1 511 ? 37.975 3.829 -42.607 1.00 96.88 511 TYR A CA 1
ATOM 3953 C C . TYR A 1 511 ? 36.874 3.291 -41.684 1.00 96.88 511 TYR A C 1
ATOM 3955 O O . TYR A 1 511 ? 36.109 2.404 -42.078 1.00 96.88 511 TYR A O 1
ATOM 3963 N N . TYR A 1 512 ? 36.770 3.806 -40.463 1.00 96.94 512 TYR A N 1
ATOM 3964 C CA . TYR A 1 512 ? 35.708 3.422 -39.535 1.00 96.94 512 TYR A CA 1
ATOM 3965 C C . TYR A 1 512 ? 34.544 4.406 -39.569 1.00 96.94 512 TYR A C 1
ATOM 3967 O O . TYR A 1 512 ? 34.728 5.617 -39.692 1.00 96.94 512 TYR A O 1
ATOM 3975 N N . PHE A 1 513 ? 33.332 3.892 -39.399 1.00 96.62 513 PHE A N 1
ATOM 3976 C CA . PHE A 1 513 ? 32.114 4.685 -39.303 1.00 96.62 513 PHE A CA 1
ATOM 3977 C C . PHE A 1 513 ? 31.212 4.161 -38.184 1.00 96.62 513 PHE A C 1
ATOM 3979 O O . PHE A 1 513 ? 31.129 2.954 -37.955 1.00 96.62 513 PHE A O 1
ATOM 3986 N N . THR A 1 514 ? 30.518 5.060 -37.493 1.00 96.81 514 THR A N 1
ATOM 3987 C CA . THR A 1 514 ? 29.543 4.711 -36.456 1.00 96.81 514 THR A CA 1
ATOM 3988 C C . THR A 1 514 ? 28.421 5.745 -36.427 1.00 96.81 514 THR A C 1
ATOM 3990 O O . THR A 1 514 ? 28.619 6.889 -36.843 1.00 96.81 514 THR A O 1
ATOM 3993 N N . GLY A 1 515 ? 27.253 5.326 -35.948 1.00 95.88 515 GLY A N 1
ATOM 3994 C CA . GLY A 1 515 ? 26.137 6.193 -35.586 1.00 95.88 515 GLY A CA 1
ATOM 3995 C C . GLY A 1 515 ? 25.815 6.025 -34.103 1.00 95.88 515 GLY A C 1
ATOM 3996 O O . GLY A 1 515 ? 26.085 4.970 -33.529 1.00 95.88 515 GLY A O 1
ATOM 3997 N N . ALA A 1 516 ? 25.269 7.070 -33.492 1.00 96.81 516 ALA A N 1
ATOM 3998 C CA . ALA A 1 516 ? 24.834 7.084 -32.106 1.00 96.81 516 ALA A CA 1
ATOM 3999 C C . ALA A 1 516 ? 23.319 6.870 -32.040 1.00 96.81 516 ALA A C 1
ATOM 4001 O O . ALA A 1 516 ? 22.555 7.681 -32.562 1.00 96.81 516 ALA A O 1
ATOM 4002 N N . PHE A 1 517 ? 22.892 5.800 -31.374 1.00 97.75 517 PHE A N 1
ATOM 4003 C CA . PHE A 1 517 ? 21.490 5.565 -31.033 1.00 97.75 517 PHE A CA 1
ATOM 4004 C C . PHE A 1 517 ? 21.318 5.798 -29.538 1.00 97.75 517 PHE A C 1
ATOM 4006 O O . PHE A 1 517 ? 21.965 5.121 -28.738 1.00 97.75 517 PHE A O 1
ATOM 4013 N N . THR A 1 518 ? 20.496 6.767 -29.152 1.00 96.56 518 THR A N 1
ATOM 4014 C CA . THR A 1 518 ? 20.332 7.170 -27.750 1.00 96.56 518 THR A CA 1
ATOM 4015 C C . THR A 1 518 ? 19.041 6.604 -27.160 1.00 96.56 518 THR A C 1
ATOM 4017 O O . THR A 1 518 ? 18.103 6.275 -27.883 1.00 96.56 518 THR A O 1
ATOM 4020 N N . ASN A 1 519 ? 18.984 6.493 -25.830 1.00 95.56 519 ASN A N 1
ATOM 4021 C CA . ASN A 1 519 ? 17.754 6.204 -25.083 1.00 95.56 519 ASN A CA 1
ATOM 4022 C C . ASN A 1 519 ? 17.053 4.885 -25.471 1.00 95.56 519 ASN A C 1
ATOM 4024 O O . ASN A 1 519 ? 15.827 4.814 -25.529 1.00 95.56 519 ASN A O 1
ATOM 4028 N N . LEU A 1 520 ? 17.831 3.817 -25.675 1.00 96.88 520 LEU A N 1
ATOM 4029 C CA . LEU A 1 520 ? 17.316 2.460 -25.845 1.00 96.88 520 LEU A CA 1
ATOM 4030 C C . LEU A 1 520 ? 16.494 2.062 -24.611 1.00 96.88 520 LEU A C 1
ATOM 4032 O O . LEU A 1 520 ? 16.976 2.156 -23.473 1.00 96.88 520 LEU A O 1
ATOM 4036 N N . MET A 1 521 ? 15.272 1.587 -24.837 1.00 95.56 521 MET A N 1
ATOM 4037 C CA . MET A 1 521 ? 14.279 1.352 -23.789 1.00 95.56 521 MET A CA 1
ATOM 4038 C C . MET A 1 521 ? 13.682 -0.047 -23.911 1.00 95.56 521 MET A C 1
ATOM 4040 O O . MET A 1 521 ? 13.350 -0.477 -25.009 1.00 95.56 521 MET A O 1
ATOM 4044 N N . ASP A 1 522 ? 13.539 -0.749 -22.789 1.00 95.19 522 ASP A N 1
ATOM 4045 C CA . ASP A 1 522 ? 12.597 -1.861 -22.658 1.00 95.19 522 ASP A CA 1
ATOM 4046 C C . ASP A 1 522 ? 11.212 -1.281 -22.377 1.00 95.19 522 ASP A C 1
ATOM 4048 O O . ASP A 1 522 ? 11.024 -0.575 -21.388 1.00 95.19 522 ASP A O 1
ATOM 4052 N N . GLU A 1 523 ? 10.239 -1.602 -23.222 1.00 93.12 523 GLU A N 1
ATOM 4053 C CA . GLU A 1 523 ? 8.848 -1.139 -23.127 1.00 93.12 523 GLU A CA 1
ATOM 4054 C C . GLU A 1 523 ? 8.054 -1.806 -21.975 1.00 93.12 523 GLU A C 1
ATOM 4056 O O . GLU A 1 523 ? 6.825 -1.744 -21.938 1.00 93.12 523 GLU A O 1
ATOM 4061 N N . GLY A 1 524 ? 8.730 -2.501 -21.052 1.00 87.50 524 GLY A N 1
ATOM 4062 C CA . GLY A 1 524 ? 8.147 -3.154 -19.872 1.00 87.50 524 GLY A CA 1
ATOM 4063 C C . GLY A 1 524 ? 7.695 -4.599 -20.110 1.00 87.50 524 GLY A C 1
ATOM 4064 O O . GLY A 1 524 ? 7.171 -5.245 -19.206 1.00 87.50 524 GLY A O 1
ATOM 4065 N N . SER A 1 525 ? 7.903 -5.128 -21.317 1.00 82.75 525 SER A N 1
ATOM 4066 C CA . SER A 1 525 ? 7.536 -6.503 -21.705 1.00 82.75 525 SER A CA 1
ATOM 4067 C C . SER A 1 525 ? 8.744 -7.375 -22.063 1.00 82.75 525 SER A C 1
ATOM 4069 O O . SER A 1 525 ? 8.569 -8.485 -22.569 1.00 82.75 525 SER A O 1
ATOM 4071 N N . GLY A 1 526 ? 9.965 -6.881 -21.828 1.00 84.62 526 GLY A N 1
ATOM 4072 C CA . GLY A 1 526 ? 11.199 -7.495 -22.319 1.00 84.62 526 GLY A CA 1
ATOM 4073 C C . GLY A 1 526 ? 11.504 -7.138 -23.776 1.00 84.62 526 GLY A C 1
ATOM 4074 O O . GLY A 1 526 ? 12.397 -7.728 -24.384 1.00 84.62 526 GLY A O 1
ATOM 4075 N N . LYS A 1 527 ? 10.748 -6.208 -24.372 1.00 91.38 527 LYS A N 1
ATOM 4076 C CA . LYS A 1 527 ? 10.938 -5.763 -25.754 1.00 91.38 527 LYS A CA 1
ATOM 4077 C C . LYS A 1 527 ? 11.731 -4.464 -25.749 1.00 91.38 527 LYS A C 1
ATOM 4079 O O . LYS A 1 527 ? 11.182 -3.414 -25.431 1.00 91.38 527 LYS A O 1
ATOM 4084 N N . VAL A 1 528 ? 12.990 -4.549 -26.169 1.00 96.38 528 VAL A N 1
ATOM 4085 C CA . VAL A 1 528 ? 13.859 -3.382 -26.340 1.00 96.38 528 VAL A CA 1
ATOM 4086 C C . VAL A 1 528 ? 13.615 -2.709 -27.691 1.00 96.38 528 VAL A C 1
ATOM 4088 O O . VAL A 1 528 ? 13.522 -3.388 -28.717 1.00 96.38 528 VAL A O 1
ATOM 4091 N N . THR A 1 529 ? 13.541 -1.381 -27.696 1.00 96.38 529 THR A N 1
ATOM 4092 C CA . THR A 1 529 ? 13.364 -0.534 -28.882 1.00 96.38 529 THR A CA 1
ATOM 4093 C C . THR A 1 529 ? 14.221 0.730 -28.822 1.00 96.38 529 THR A C 1
ATOM 4095 O O . THR A 1 529 ? 14.697 1.137 -27.762 1.00 96.38 529 THR A O 1
ATOM 4098 N N . VAL A 1 530 ? 14.430 1.343 -29.990 1.00 96.94 530 VAL A N 1
ATOM 4099 C CA . VAL A 1 530 ? 15.081 2.649 -30.166 1.00 96.94 530 VAL A CA 1
ATOM 4100 C C . VAL A 1 530 ? 14.523 3.333 -31.415 1.00 96.94 530 VAL A C 1
ATOM 4102 O O . VAL A 1 530 ? 14.091 2.640 -32.341 1.00 96.94 530 VAL A O 1
ATOM 4105 N N . ASP A 1 531 ? 14.509 4.668 -31.454 1.00 96.00 531 ASP A N 1
ATOM 4106 C CA . ASP A 1 531 ? 14.153 5.392 -32.677 1.00 96.00 531 ASP A CA 1
ATOM 4107 C C . ASP A 1 531 ? 15.325 5.364 -33.660 1.00 96.00 531 ASP A C 1
ATOM 4109 O O . ASP A 1 531 ? 16.331 6.051 -33.506 1.00 96.00 531 ASP A O 1
ATOM 4113 N N . LEU A 1 532 ? 15.180 4.539 -34.691 1.00 95.69 532 LEU A N 1
ATOM 4114 C CA . LEU A 1 532 ? 16.178 4.375 -35.739 1.00 95.69 532 LEU A CA 1
ATOM 4115 C C . LEU A 1 532 ? 16.343 5.627 -36.620 1.00 95.69 532 LEU A C 1
ATOM 4117 O O . LEU A 1 532 ? 17.385 5.789 -37.252 1.00 95.69 532 LEU A O 1
ATOM 4121 N N . ASN A 1 533 ? 15.345 6.518 -36.660 1.00 92.00 533 ASN A N 1
ATOM 4122 C CA . ASN A 1 533 ? 15.400 7.734 -37.477 1.00 92.00 533 ASN A CA 1
ATOM 4123 C C . ASN A 1 533 ? 16.160 8.876 -36.793 1.00 92.00 533 ASN A C 1
ATOM 4125 O O . ASN A 1 533 ? 16.574 9.811 -37.478 1.00 92.00 533 ASN A O 1
ATOM 4129 N N . ASP A 1 534 ? 16.341 8.801 -35.472 1.00 91.56 534 ASP A N 1
ATOM 4130 C CA . ASP A 1 534 ? 17.032 9.809 -34.658 1.00 91.56 534 ASP A CA 1
ATOM 4131 C C . ASP A 1 534 ? 18.509 9.444 -34.417 1.00 91.56 534 ASP A C 1
ATOM 4133 O O . ASP A 1 534 ? 19.111 9.779 -33.400 1.00 91.56 534 ASP A O 1
ATOM 4137 N N . MET A 1 535 ? 19.108 8.710 -35.359 1.00 94.75 535 MET A N 1
ATOM 4138 C CA . MET A 1 535 ? 20.528 8.375 -35.323 1.00 94.75 535 MET A CA 1
ATOM 4139 C C . MET A 1 535 ? 21.381 9.632 -35.537 1.00 94.75 535 MET A C 1
ATOM 4141 O O . MET A 1 535 ? 21.352 10.235 -36.617 1.00 94.75 535 MET A O 1
ATOM 4145 N N . ASP A 1 536 ? 22.220 9.965 -34.556 1.00 94.06 536 ASP A N 1
ATOM 4146 C CA . ASP A 1 536 ? 23.217 11.028 -34.696 1.00 94.06 536 ASP A CA 1
ATOM 4147 C C . ASP A 1 536 ? 24.527 10.491 -35.292 1.00 94.06 536 ASP A C 1
ATOM 4149 O O . ASP A 1 536 ? 24.921 9.344 -35.068 1.00 94.06 536 ASP A O 1
ATOM 4153 N N . ILE A 1 537 ? 25.225 11.323 -36.067 1.00 91.75 537 ILE A N 1
ATOM 4154 C CA . ILE A 1 537 ? 26.544 10.982 -36.609 1.00 91.75 537 ILE A CA 1
ATOM 4155 C C . ILE A 1 537 ? 27.592 11.811 -35.876 1.00 91.75 537 ILE A C 1
ATOM 4157 O O . ILE A 1 537 ? 27.654 13.028 -36.085 1.00 91.75 537 ILE A O 1
ATOM 4161 N N . PRO A 1 538 ? 28.489 11.172 -35.105 1.00 87.62 538 PRO A N 1
ATOM 4162 C CA . PRO A 1 538 ? 29.604 11.867 -34.484 1.00 87.62 538 PRO A CA 1
ATOM 4163 C C . PRO A 1 538 ? 30.410 12.665 -35.515 1.00 87.62 538 PRO A C 1
ATOM 4165 O O . PRO A 1 538 ? 30.858 12.133 -36.534 1.00 87.62 538 PRO A O 1
ATOM 4168 N N . TYR A 1 539 ? 30.609 13.957 -35.248 1.00 85.75 539 TYR A N 1
ATOM 4169 C CA . TYR A 1 539 ? 31.297 14.852 -36.175 1.00 85.75 539 TYR A CA 1
ATOM 4170 C C . TYR A 1 539 ? 32.798 14.545 -36.250 1.00 85.75 539 TYR A C 1
ATOM 4172 O O . TYR A 1 539 ? 33.591 15.053 -35.458 1.00 85.75 539 TYR A O 1
ATOM 4180 N N . HIS A 1 540 ? 33.189 13.737 -37.233 1.00 88.94 540 HIS A N 1
ATOM 4181 C CA . HIS A 1 540 ? 34.577 13.376 -37.509 1.00 88.94 540 HIS A CA 1
ATOM 4182 C C . HIS A 1 540 ? 34.825 13.167 -39.005 1.00 88.94 540 HIS A C 1
ATOM 4184 O O . HIS A 1 540 ? 33.891 12.904 -39.772 1.00 88.94 540 HIS A O 1
ATOM 4190 N N . TYR A 1 541 ? 36.098 13.279 -39.403 1.00 90.25 541 TYR A N 1
ATOM 4191 C CA . TYR A 1 541 ? 36.545 12.994 -40.761 1.00 90.25 541 TYR A CA 1
ATOM 4192 C C . TYR A 1 541 ? 37.697 11.995 -40.778 1.00 90.25 541 TYR A C 1
ATOM 4194 O O . TYR A 1 541 ? 38.663 12.151 -40.032 1.00 90.25 541 TYR A O 1
ATOM 4202 N N . ALA A 1 542 ? 37.620 11.041 -41.701 1.00 94.44 542 ALA A N 1
ATOM 4203 C CA . ALA A 1 542 ? 38.721 10.177 -42.085 1.00 94.44 542 ALA A CA 1
ATOM 4204 C C . ALA A 1 542 ? 39.317 10.687 -43.397 1.00 94.44 542 ALA A C 1
ATOM 4206 O O . ALA A 1 542 ? 38.592 10.843 -44.387 1.00 94.44 542 ALA A O 1
ATOM 4207 N N . THR A 1 543 ? 40.624 10.952 -43.420 1.00 95.25 543 THR A N 1
ATOM 4208 C CA . THR A 1 543 ? 41.304 11.406 -44.637 1.00 95.25 543 THR A CA 1
ATOM 4209 C C . THR A 1 543 ? 42.106 10.271 -45.248 1.00 95.25 543 THR A C 1
ATOM 4211 O O . THR A 1 543 ? 43.069 9.792 -44.658 1.00 95.25 543 THR A O 1
ATOM 4214 N N . ILE A 1 544 ? 41.774 9.896 -46.481 1.00 95.19 544 ILE A N 1
ATOM 4215 C CA . ILE A 1 544 ? 42.590 8.969 -47.266 1.00 95.19 544 ILE A CA 1
ATOM 4216 C C . ILE A 1 544 ? 43.458 9.782 -48.225 1.00 95.19 544 ILE A C 1
ATOM 4218 O O . ILE A 1 544 ? 42.959 10.408 -49.165 1.00 95.19 544 ILE A O 1
ATOM 4222 N N . ASP A 1 545 ? 44.770 9.776 -47.982 1.00 94.31 545 ASP A N 1
ATOM 4223 C CA . ASP A 1 545 ? 45.773 10.330 -48.891 1.00 94.31 545 ASP A CA 1
ATOM 4224 C C . ASP A 1 545 ? 46.227 9.256 -49.883 1.00 94.31 545 ASP A C 1
ATOM 4226 O O . ASP A 1 545 ? 46.852 8.261 -49.519 1.00 94.31 545 ASP A O 1
ATOM 4230 N N . THR A 1 546 ? 45.921 9.465 -51.162 1.00 92.88 546 THR A N 1
ATOM 4231 C CA . THR A 1 546 ? 46.255 8.500 -52.219 1.00 92.88 546 THR A CA 1
ATOM 4232 C C . THR A 1 546 ? 47.746 8.472 -52.563 1.00 92.88 546 THR A C 1
ATOM 4234 O O . THR A 1 546 ? 48.192 7.581 -53.287 1.00 92.88 546 THR A O 1
ATOM 4237 N N . GLY A 1 547 ? 48.525 9.465 -52.116 1.00 91.62 547 GLY A N 1
ATOM 4238 C CA . GLY A 1 547 ? 49.918 9.671 -52.523 1.00 91.62 547 GLY A CA 1
ATOM 4239 C C . GLY A 1 547 ? 50.084 10.157 -53.972 1.00 91.62 547 GLY A C 1
ATOM 4240 O O . GLY A 1 547 ? 51.199 10.453 -54.404 1.00 91.62 547 GLY A O 1
ATOM 4241 N N . VAL A 1 548 ? 48.992 10.273 -54.736 1.00 92.12 548 VAL A N 1
ATOM 4242 C CA . VAL A 1 548 ? 49.002 10.716 -56.134 1.00 92.12 548 VAL A CA 1
ATOM 4243 C C . VAL A 1 548 ? 49.215 12.222 -56.194 1.00 92.12 548 VAL A C 1
ATOM 4245 O O . VAL A 1 548 ? 48.403 12.987 -55.680 1.00 92.12 548 VAL A O 1
ATOM 4248 N N . VAL A 1 549 ? 50.282 12.668 -56.858 1.00 90.25 549 VAL A N 1
ATOM 4249 C CA . VAL A 1 549 ? 50.613 14.097 -56.970 1.00 90.25 549 VAL A CA 1
ATOM 4250 C C . VAL A 1 549 ? 49.627 14.832 -57.888 1.00 90.25 549 VAL A C 1
ATOM 4252 O O . VAL A 1 549 ? 49.420 14.461 -59.049 1.00 90.25 549 VAL A O 1
ATOM 4255 N N . SER A 1 550 ? 49.074 15.935 -57.383 1.00 85.44 550 SER A N 1
ATOM 4256 C CA . SER A 1 550 ? 48.254 16.899 -58.115 1.00 85.44 550 SER A CA 1
ATOM 4257 C C . SER A 1 550 ? 48.677 18.332 -57.765 1.00 85.44 550 SER A C 1
ATOM 4259 O O . SER A 1 550 ? 48.586 18.771 -56.619 1.00 85.44 550 SER A O 1
ATOM 4261 N N . TRP A 1 551 ? 49.181 19.066 -58.763 1.00 84.50 551 TRP A N 1
ATOM 4262 C CA . TRP A 1 551 ? 49.816 20.386 -58.607 1.00 84.50 551 TRP A CA 1
ATOM 4263 C C . TRP A 1 551 ? 50.879 20.440 -57.492 1.00 84.50 551 TRP A C 1
ATOM 4265 O O . TRP A 1 551 ? 51.991 19.964 -57.704 1.00 84.50 551 TRP A O 1
ATOM 4275 N N . PHE A 1 552 ? 50.552 21.044 -56.340 1.00 85.38 552 PHE A N 1
ATOM 4276 C CA . PHE A 1 552 ? 51.450 21.281 -55.199 1.00 85.38 552 PHE A CA 1
ATOM 4277 C C . PHE A 1 552 ? 51.162 20.361 -53.992 1.00 85.38 552 PHE A C 1
ATOM 4279 O O . PHE A 1 552 ? 51.715 20.590 -52.919 1.00 85.38 552 PHE A O 1
ATOM 4286 N N . SER A 1 553 ? 50.284 19.357 -54.130 1.00 91.00 553 SER A N 1
ATOM 4287 C CA . SER A 1 553 ? 49.881 18.437 -53.049 1.00 91.00 553 SER A CA 1
ATOM 4288 C C . SER A 1 553 ? 49.582 17.029 -53.588 1.00 91.00 553 SER A C 1
ATOM 4290 O O . SER A 1 553 ? 49.725 16.759 -54.780 1.00 91.00 553 SER A O 1
ATOM 4292 N N . THR A 1 554 ? 49.175 16.119 -52.709 1.00 93.75 554 THR A N 1
ATOM 4293 C CA . THR A 1 554 ? 48.562 14.829 -53.041 1.00 93.75 554 THR A CA 1
ATOM 4294 C C . THR A 1 554 ? 47.033 14.928 -53.133 1.00 93.75 554 THR A C 1
ATOM 4296 O O . THR A 1 554 ? 46.428 15.825 -52.535 1.00 93.75 554 THR A O 1
ATOM 4299 N N . VAL A 1 555 ? 46.405 14.026 -53.898 1.00 92.31 555 VAL A N 1
ATOM 4300 C CA . VAL A 1 555 ? 44.940 13.876 -53.974 1.00 92.31 555 VAL A CA 1
ATOM 4301 C C . VAL A 1 555 ? 44.435 13.171 -52.714 1.00 92.31 555 VAL A C 1
ATOM 4303 O O . VAL A 1 555 ? 44.886 12.066 -52.397 1.00 92.31 555 VAL A O 1
ATOM 4306 N N . LYS A 1 556 ? 43.487 13.803 -52.016 1.00 93.69 556 LYS A N 1
ATOM 4307 C CA . LYS A 1 556 ? 42.916 13.328 -50.750 1.00 93.69 556 LYS A CA 1
ATOM 4308 C C . LYS A 1 556 ? 41.400 13.239 -50.834 1.00 93.69 556 LYS A C 1
ATOM 4310 O O . LYS A 1 556 ? 40.774 14.131 -51.403 1.00 93.69 556 LYS A O 1
ATOM 4315 N N . PHE A 1 557 ? 40.836 12.219 -50.202 1.00 94.06 557 PHE A N 1
ATOM 4316 C CA . PHE A 1 557 ? 39.395 12.055 -50.029 1.00 94.06 557 PHE A CA 1
ATOM 4317 C C . PHE A 1 557 ? 39.058 12.137 -48.545 1.00 94.06 557 PHE A C 1
ATOM 4319 O O . PHE A 1 557 ? 39.735 11.519 -47.725 1.00 94.06 557 PHE A O 1
ATOM 4326 N N . ASN A 1 558 ? 38.033 12.919 -48.211 1.00 94.00 558 ASN A N 1
ATOM 4327 C CA . ASN A 1 558 ? 37.556 13.068 -46.841 1.00 94.00 558 ASN A CA 1
ATOM 4328 C C . ASN A 1 558 ? 36.224 12.343 -46.712 1.00 94.00 558 ASN A C 1
ATOM 4330 O O . ASN A 1 558 ? 35.269 12.667 -47.421 1.00 94.00 558 ASN A O 1
ATOM 4334 N N . PHE A 1 559 ? 36.161 11.403 -45.787 1.00 93.38 559 PHE A N 1
ATOM 4335 C CA . PHE A 1 559 ? 34.956 10.666 -45.441 1.00 93.38 559 PHE A CA 1
ATOM 4336 C C . PHE A 1 559 ? 34.462 11.148 -44.088 1.00 93.38 559 PHE A C 1
ATOM 4338 O O . PHE A 1 559 ? 35.274 11.481 -43.231 1.00 93.38 559 PHE A O 1
ATOM 4345 N N . SER A 1 560 ? 33.149 11.182 -43.872 1.00 91.56 560 SER A N 1
ATOM 4346 C CA . SER A 1 560 ? 32.638 11.238 -42.501 1.00 91.56 560 SER A CA 1
ATOM 4347 C C . SER A 1 560 ? 33.010 9.915 -41.838 1.00 91.56 560 SER A C 1
ATOM 4349 O O . SER A 1 560 ? 32.808 8.872 -42.456 1.00 91.56 560 SER A O 1
ATOM 4351 N N . GLY A 1 561 ? 33.627 9.952 -40.658 1.00 93.12 561 GLY A N 1
ATOM 4352 C CA . GLY A 1 561 ? 34.155 8.760 -39.990 1.00 93.12 561 GLY A CA 1
ATOM 4353 C C . GLY A 1 561 ? 35.514 8.989 -39.331 1.00 93.12 561 GLY A C 1
ATOM 4354 O O . GLY A 1 561 ? 35.930 10.126 -39.118 1.00 93.12 561 GLY A O 1
ATOM 4355 N N . PHE A 1 562 ? 36.201 7.896 -39.011 1.00 93.94 562 PHE A N 1
ATOM 4356 C CA . PHE A 1 562 ? 37.486 7.865 -38.314 1.00 93.94 562 PHE A CA 1
ATOM 4357 C C . PHE A 1 562 ? 38.529 7.117 -39.149 1.00 93.94 562 PHE A C 1
ATOM 4359 O O . PHE A 1 562 ? 38.189 6.192 -39.885 1.00 93.94 562 PHE A O 1
ATOM 4366 N N . GLU A 1 563 ? 39.788 7.537 -39.060 1.00 91.38 563 GLU A N 1
ATOM 4367 C CA . GLU A 1 563 ? 40.900 6.900 -39.780 1.00 91.38 563 GLU A CA 1
ATOM 4368 C C . GLU A 1 563 ? 41.146 5.465 -39.280 1.00 91.38 563 GLU A C 1
ATOM 4370 O O . GLU A 1 563 ? 40.878 5.168 -38.113 1.00 91.38 563 GLU A O 1
ATOM 4375 N N . ASP A 1 564 ? 41.603 4.592 -40.187 1.00 79.81 564 ASP A N 1
ATOM 4376 C CA . ASP A 1 564 ? 41.861 3.160 -39.939 1.00 79.81 564 ASP A CA 1
ATOM 4377 C C . ASP A 1 564 ? 43.088 2.884 -39.055 1.00 79.81 564 ASP A C 1
ATOM 4379 O O . ASP A 1 564 ? 44.087 3.635 -39.168 1.00 79.81 564 ASP A O 1
#

Solvent-accessible surface area (backbone atoms only — not comparable to full-atom values): 32581 Å² total; per-residue (Å²): 131,88,74,94,82,86,91,79,89,86,84,89,85,87,84,91,88,85,89,85,79,84,49,76,65,56,55,49,47,53,50,48,51,53,50,50,50,53,49,49,51,51,49,49,51,51,48,50,51,52,52,48,52,50,50,51,51,48,50,53,51,51,52,53,51,50,53,52,50,49,53,53,60,66,49,53,77,65,51,84,77,54,71,72,73,50,53,58,52,50,52,50,52,50,50,52,52,50,49,52,51,51,52,52,52,49,53,52,51,53,52,53,55,49,55,53,51,55,52,51,53,56,53,59,67,65,54,82,81,68,89,91,66,61,72,65,55,54,56,52,49,52,53,52,53,52,53,53,54,49,56,51,53,51,53,53,49,56,53,50,53,54,53,52,53,59,50,53,50,54,54,49,52,55,53,52,54,48,55,64,63,57,72,75,73,72,89,83,85,86,85,89,86,86,93,78,66,66,68,60,52,55,52,49,50,52,47,51,50,52,50,51,64,66,66,49,84,79,48,37,80,40,56,63,58,83,37,52,47,79,46,55,44,56,28,47,67,56,16,44,82,46,79,46,72,44,60,67,63,49,44,73,74,28,45,88,64,37,42,62,56,86,78,89,46,69,69,62,62,56,50,57,74,82,35,51,45,34,55,47,48,37,74,72,52,47,61,87,29,60,45,79,48,55,88,47,91,85,66,40,35,35,65,74,41,64,31,32,40,45,70,73,55,69,60,70,64,49,21,60,44,32,38,32,38,79,66,56,82,50,55,75,43,72,38,56,82,42,37,80,63,45,68,40,77,51,72,86,32,60,50,72,46,75,44,65,42,37,55,57,11,32,59,49,72,48,44,35,84,72,29,54,42,88,68,59,27,34,76,45,63,46,68,43,55,69,34,34,68,74,38,73,30,39,36,34,48,35,58,86,73,49,62,74,41,28,73,73,70,40,46,45,62,70,60,58,66,49,79,44,71,39,66,61,47,25,32,67,51,86,53,72,87,68,53,50,70,67,60,52,50,53,53,51,48,56,46,50,54,49,51,53,60,56,47,66,72,61,50,90,40,42,44,86,73,49,74,44,80,78,52,72,50,76,48,62,51,94,48,93,86,45,96,51,51,20,37,42,30,53,34,30,45,36,33,34,38,41,45,43,78,98,72,76,42,73,50,77,48,63,30,33,38,56,35,39,39,53,52,39,28,26,68,30,80,84,49,62,51,63,66,77,88,68,53,43,66,71,94,45,63,16,74,50,72,71,74,47,80,50,98,94,45,59,47,67,49,79,39,80,21,36,70,112

Mean predicted aligned error: 20.07 Å

Secondary structure (DSSP, 8-state):
--------------------PPPHHHHHHHHHHHHHHHHHHHHHHHHHHHHHHHHHHHHHHHHHHHHHHHHHHHHTTGGGS--HHHHHHHHHHHHHHHHHHHHHHHHHHHHHHHHHHHHHHHHHHGGGS--S-HHHHHHHHHHHHHHHHHHHHHHHHHHHHHHHHHHHHHHHHHHHHHHHHHTTS----------SSHHHHHHHHHHHHHHHHHHS--PEEE-SGGGEEEEEESBTTSBEEEEEE-HHHHHHHHTTT--------HHHHHHHHHS-HHHHHIIIIITT-EEEE-S-TT--B-TT-EEEEEE-S-HHHHHHHHTEEE-----EEE---PBPPEEE-SGGGEEEEEES-BTSBEEEEEE-GGGSSTTS-EEEEES-SSB-TT-EEEEEEE-S--HHHHHHHSEEES-SEEEEE-----EE---GGGS-HHHHHHHHHHHHHHHHHHHGGG-TTEEEEEEEEEEEEEEE-SSTT-S-SEEEEEEEEEEEEEEEGGGTEEEEEEEEEE-BEE--EE-SSS-EE--GGG-B----EEEEEEEEEETTEEEEEEEESEE-

Radius of gyration: 51.95 Å; Cα contacts (8 Å, |Δi|>4): 674; chains: 1; bounding box: 95×74×171 Å

Organism: NCBI:txid585501

InterPro domains:
  IPR050163 Apolipoprotein A1/A4/E [PTHR18976] (5-461)

=== Feature glossary ===
Each block in this record encodes a different view of the same protein. In brief:

Predicted aligned error. PAE(i, j) answers: if I align the predicted and true structures on residue i, how far off (in Å) do I expect residue j to be? A block-diagonal PAE matrix with low values on the blocks and high values off-diagonal is the signature of a multi-domain protein with confidently predicted domains but uncertain inter-domain orientation.

Contact-map, Ramachandran, and PAE plots. Plot images: a contact map (which residues are close in 3D, as an N×N binary image), a Ramachandran scatter (backbone torsion angles, revealing secondary-structure composition at a glance), and — for AlphaFold structures — a PAE heatmap (pairwise prediction confidence).

Backbone torsions (φ/ψ). φ (phi) and ψ (psi) are the two rotatable backbone dihedrals per residue: φ is the C(i-1)–N–Cα–C torsion, ψ is the N–Cα–C–N(i+1) torsion, both in degrees on (−180°, 180°]. α-helical residues cluster near (−60°, −45°); β-strand residues near (−120°, +130°). A Ramachandran plot is simply a scatter of (φ, ψ) for every residue.

Foldseek 3Di. A 3Di character summarizes, for each residue, the relative orientation of the Cα frame of its nearest spatial neighbor. Because it encodes fold topology rather than chemistry, 3Di alignments detect remote structural similarity that sequence alignment misses.

Radius of gyration, Cα contacts, bounding box. Three whole-structure scalars: the radius of gyration (RMS distance of Cα from centroid, in Å), the count of Cα–Cα contacts (pairs closer than 8 Å and separated by more than four residues in sequence — i.e. tertiary, not local, contacts), and the bounding-box dimensions. Together they distinguish compact globular folds from extended fibres or disordered chains.

Sequence. Sequence gives the chain of amino acids in standard one-letter code (A=alanine, C=cysteine, …, Y=tyrosine), read N→C. It is the only feature that is directly encoded by the gene; all structural features are derived from the folded form of this sequence.

mmCIF coordinates. Atomic coordinates in PDBx/mmCIF format — the same representation the Protein Data Bank distributes. Each line of the _atom_site loop places one backbone atom in Cartesian space (units: ångströms, origin: arbitrary).

Secondary structure (3-state, P-SEA). Three-state secondary structure (P-SEA) collapses the eight DSSP classes into helix (a), strand (b), and coil (c). P-SEA assigns these from Cα geometry alone — distances and angles — without requiring backbone oxygens, so it works on any Cα trace.

InterPro / GO / CATH / organism. Functional annotations link the protein to curated databases. InterPro entries identify conserved domains and families by matching the sequence against member-database signatures (Pfam, PROSITE, CDD, …). Gene Ontology (GO) terms describe molecular function, biological process, and cellular component in a controlled vocabulary. CATH places the structure in a hierarchical fold classification (Class/Architecture/Topology/Homologous-superfamily). The organism is the source species.

B-factor. B-factor (Debye–Waller factor) reflects atomic displacement in the crystal lattice. It is an experimental observable (units Å²), not a prediction; low values mean the atom is pinned down, high values mean it moves or is heterogeneous across the crystal.

Rendered structure images. Structure images are PyMOL renders from six orthogonal camera directions. Cartoon representation draws helices as coils and strands as arrows; sticks shows the backbone as bonds; surface shows the solvent-excluded envelope. Rainbow coloring maps sequence position to hue (blue→red, N→C); chain coloring assigns a distinct color per polypeptide.

Solvent-accessible surface area. Solvent-accessible surface area (SASA) is the area in Å² traced out by the centre of a 1.4 Å probe sphere (a water molecule) rolled over the protein's van der Waals surface (Shrake–Rupley / Lee–Richards construction). Buried residues have near-zero SASA; fully exposed residues can exceed 200 Å². The total SASA scales roughly with the number of surface residues.

Secondary structure (8-state, DSSP). The SS8 string is DSSP's per-residue secondary-structure call. α-helix (H) means an i→i+4 H-bond ladder; β-strand (E) means the residue participates in a β-sheet; 3₁₀ (G) and π (I) are tighter and wider helices; T/S are turns/bends; '-' is loop.

pLDDT. For AlphaFold models, the B-factor field carries pLDDT — the model's own estimate of local accuracy on a 0–100 scale. Regions with pLDDT<50 should be treated as essentially unmodeled; they often correspond to intrinsically disordered segments.

Nearest PDB structures. Nearest PDB neighbors are the top structural matches found by Foldseek when searching this structure against the entire Protein Data Bank. Each hit reports a TM-score (0 to 1; >0.5 almost always implies the same fold) and an E-value. These are *structural* homologs — they may share no detectable sequence similarity.